Protein AF-A0A165EIS2-F1 (afdb_monomer)

pLDDT: mean 90.6, std 10.64, range [47.47, 98.69]

Sequence (506 aa):
MKNHGETRRFLDEVGYLLEGLESPLLGVQRTSAIELLEKMCDGDDGTEFVRKARSADFLTRAWGVFSDMADAARDPILLLCMGVFCAIVSREPRDLLPLTETTLFGDMVTTLLSVRREQDLLRLAKTRLPLDVSKRLGLKRNEVPLLESVGTIVYQRSNLFSSAFPVTSNKVASSILAALPKQFLQPEWLRMLVDSAEREMNQVSAYLSAHLDDDFMDVDDDADPLPDIEHLQSCLRVLDSGLLGDDAADCEALLAASPRLFAGHFVHLCMACQLLLADGVEPAIADDAIDTTLRVLINLTNGSSQWCDALLGVPTCMALLARLIVSSHHGRKSFVSRSQGGDEDAADPLDRLCLALGLLTNLVQESSRTVDDWLATDIAWTCKSEARCLRDCGCKNRQTALHAVIRVYTEQSVKTEDDNENAEALFLLGHLAVLLALFAHKAPRAAAIVRADAPIGPLLTTCRDWVATFELSRRRLAATHTTSAEDAQRGIIAVKRAVDALAASV

Nearest PDB structures (foldseek):
  5dhf-assembly1_C  TM=2.424E-01  e=1.042E-01  Saccharomyces cerevisiae S288C
  5fg0-assembly2_B  TM=2.749E-01  e=2.733E-01  Saccharomyces cerevisiae S288C
  7cnd-assembly1_C  TM=2.145E-01  e=2.148E-01  Saccharomyces cerevisiae
  7cun-assembly1_B  TM=1.936E-01  e=1.557E-01  Homo sapiens
  8x84-assembly1_A  TM=1.513E-01  e=9.383E+00  Drosophila melanogaster

Foldseek 3Di:
DVVVVVLVVLVVVLVVLLVQCLDPDVVSNLVSLLVVLLQCLDDPNSHPNVVSCVVVVSLLVSLVSCLPPPCQLVDPSSLLSVLSSLLSLLVQLVSNVSSLVGVVLVSSLLSLLVDDPLLWLLLCLVPQDDPVSCVVNVHDPVCSVSSVSSNCSVQPRRPSDDNLAGDTSLLSSLSSLLSYQLVSDDLVSLLSLVVSLLNLLVVLVVVLVQLQPPPDDDPDPVHDGDRPLSSNLSNLSSLLNCCDPDNVVSSLVSCVVCLLSVLQSLLSLLLSLLQCVVVVNPVLSSQSSNLSSLSSLLSNLQVDLPNLVSNVVHQLNLLSLLCLLLVLLVVQVVCVVPVVDDDPRHDRSLSSNVSSLSNLLSSLLNDLVSLVSQQVAWDDSPDSSPSNPRNHHPDPPIDGSLLVLLVSLVVLVVVCVVVVPDPSSLVVNQSSLLSLLSSLQSDVVSLVVCVVRHPLVVSLVSPVVSLVVVVVVVVVVCVVDPDPPPSVVSVSVSSVSSSVVSVVVD

InterPro domains:
  IPR011989 Armadillo-like helical [G3DSA:1.25.10.10] (1-487)
  IPR022771 Wings apart-like protein, C-terminal [PF07814] (2-368)
  IPR039874 Wings apart-like protein [PTHR22100] (285-448)

Secondary structure (DSSP, 8-state):
-HHHHHHHHHHHHHHHHHHHHT-S-HHHHHHHHHHHHHHHT-STTS-HHHHHHHHTTHHHHHHHHHHH-TTGGGSHHHHHHHHHHHHHHTTSHHHHGGGGGSHHHHHHHHHHHH--GGG-HHHHHTS---HHHHHHTT--TTTHHHHHHHHHIIIII---S-SSSPP-HHHHHHHHHHHS-GGG--HHHHHHHHHHHHHHHHHHHHHHHHHH-TT-S---TT------HHHHHHHHHHHHHHTSSTTHHHHHHHHHTSHHHHHHHHHHHHHHHHHHHHHTSSHHHHHHHHHHHHHHHHHHHTT-HHHHHHHHTSTTHHHHHHHHHHHHHHHHHHHHHHTTS----SPPHHHHHHHHHHHHHHHHHH-SHHHHHHHH-EEETT----GGGSSS--SSSEEEHHHHHHHHHHHHHHHHHH-TT-HHHHHHHHHHHHHHHHHHHH-HHHHHHHHHHS-HHHHHHHHHHHHHHHHHHHHHHHTT-SS--HHHHHHHHHHHHHHHHHHTT-

Organism: NCBI:txid1314781

Mean predicted aligned error: 5.5 Å

Solvent-accessible surface area (backbone atoms only — not comparable to full-atom values): 27374 Å² total; per-residue (Å²): 118,71,65,64,58,55,53,50,52,51,52,54,52,52,48,54,41,48,56,29,49,71,37,93,46,66,71,47,21,45,50,27,45,50,52,50,52,51,47,39,25,38,62,99,83,28,42,62,45,46,55,53,31,56,78,66,55,39,59,64,51,54,50,48,54,53,62,70,40,92,54,37,75,74,36,72,66,44,35,50,44,50,42,52,48,47,39,64,41,24,76,43,44,79,69,37,54,77,54,63,77,41,70,58,44,55,53,42,41,54,51,28,36,65,56,46,85,93,70,28,61,50,46,44,27,77,45,91,71,52,73,70,58,38,48,75,72,71,45,52,83,84,45,52,64,55,45,38,49,53,25,46,38,53,75,72,45,50,79,79,64,68,80,90,45,76,54,39,44,44,32,41,35,26,46,32,54,43,37,48,62,68,93,75,62,52,73,66,57,54,52,44,46,50,59,41,43,51,59,48,38,52,44,36,49,51,52,46,51,63,69,65,46,94,79,68,76,80,76,57,98,84,54,83,75,77,58,52,59,68,33,45,36,22,45,37,52,40,50,41,56,34,56,54,68,92,56,17,64,62,51,45,52,66,51,61,74,44,39,50,59,51,35,41,36,52,49,39,48,43,52,49,27,43,46,31,48,74,73,62,51,60,43,59,61,30,49,52,34,37,49,40,46,39,50,40,50,34,60,56,25,58,94,27,58,68,43,34,54,2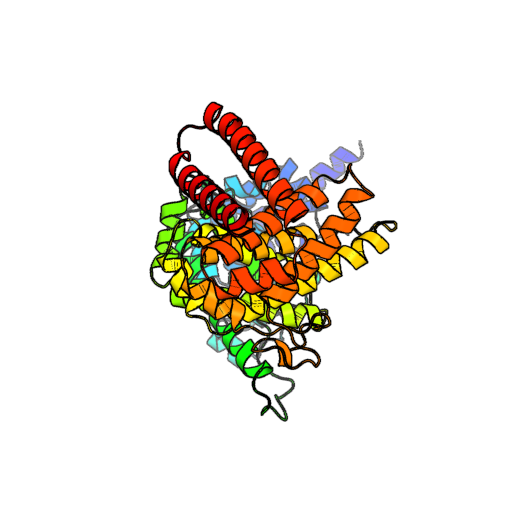0,35,72,65,32,88,41,42,58,42,43,45,46,46,48,40,53,48,20,54,51,46,38,58,54,42,74,73,49,70,91,62,88,77,81,80,65,77,58,30,58,57,50,25,51,38,42,50,48,36,50,42,38,35,47,72,69,32,70,64,46,51,57,54,36,62,69,28,52,38,26,91,82,58,82,62,48,68,79,34,53,62,48,52,73,58,75,79,57,38,36,36,58,57,53,52,44,47,54,42,54,63,47,53,61,50,43,75,78,45,80,80,48,63,68,61,52,51,54,46,27,54,46,31,45,44,52,29,46,43,29,54,72,32,71,70,46,30,52,50,48,63,74,75,36,67,56,70,64,38,54,52,42,32,53,54,38,51,52,52,52,52,51,54,47,56,56,48,52,75,74,48,86,84,74,63,64,68,61,47,54,53,52,53,54,49,50,52,12,47,53,53,53,59,74,72,110

Structure (mmCIF, N/CA/C/O backbone):
data_AF-A0A165EIS2-F1
#
_entry.id   AF-A0A165EIS2-F1
#
loop_
_atom_site.group_PDB
_atom_site.id
_atom_site.type_symbol
_atom_site.label_atom_id
_atom_site.label_alt_id
_atom_site.label_comp_id
_atom_site.label_asym_id
_atom_site.label_entity_id
_atom_site.label_seq_id
_atom_site.pdbx_PDB_ins_code
_atom_site.Cartn_x
_atom_site.Cartn_y
_atom_site.Cartn_z
_atom_site.occupancy
_atom_site.B_iso_or_equiv
_atom_site.auth_seq_id
_atom_site.auth_comp_id
_atom_site.auth_asym_id
_atom_site.auth_atom_id
_atom_site.pdbx_PDB_model_num
ATOM 1 N N . MET A 1 1 ? -42.992 18.070 9.799 1.00 52.09 1 MET A N 1
ATOM 2 C CA . MET A 1 1 ? -43.407 17.526 11.115 1.00 52.09 1 MET A CA 1
ATOM 3 C C . MET A 1 1 ? -42.794 16.159 11.439 1.00 52.09 1 MET A C 1
ATOM 5 O O . MET A 1 1 ? -42.364 16.021 12.573 1.00 52.09 1 MET A O 1
ATOM 9 N N . LYS A 1 2 ? -42.672 15.191 10.505 1.00 57.81 2 LYS A N 1
ATOM 10 C CA . LYS A 1 2 ? -42.003 13.892 10.776 1.00 57.81 2 LYS A CA 1
ATOM 11 C C . LYS A 1 2 ? -40.539 14.023 11.251 1.00 57.81 2 LYS A C 1
ATOM 13 O O . LYS A 1 2 ? -40.184 13.426 12.259 1.00 57.81 2 LYS A O 1
ATOM 18 N N . ASN A 1 3 ? -39.756 14.914 10.638 1.00 67.81 3 ASN A N 1
ATOM 19 C CA . ASN A 1 3 ? -38.322 15.051 10.944 1.00 67.81 3 ASN A CA 1
ATOM 20 C C . ASN A 1 3 ? -38.011 15.491 12.389 1.00 67.81 3 ASN A C 1
ATOM 22 O O . ASN A 1 3 ? -36.999 15.081 12.937 1.00 67.81 3 ASN A O 1
ATOM 26 N N . HIS A 1 4 ? -38.870 16.284 13.046 1.00 76.69 4 HIS A N 1
ATOM 27 C CA . HIS A 1 4 ? -38.590 16.741 14.418 1.00 76.69 4 HIS A CA 1
ATOM 28 C C . HIS A 1 4 ? -38.678 15.615 15.458 1.00 76.69 4 HIS A C 1
ATOM 30 O O . HIS A 1 4 ? -37.930 15.630 16.433 1.00 76.69 4 HIS A O 1
ATOM 36 N N . GLY A 1 5 ? -39.575 14.642 15.260 1.00 86.31 5 GLY A N 1
ATOM 37 C CA . GLY A 1 5 ? -39.690 13.486 16.154 1.00 86.31 5 GLY A CA 1
ATOM 38 C C . GLY A 1 5 ? -38.501 12.534 16.020 1.00 86.31 5 GLY A C 1
ATOM 39 O O . GLY A 1 5 ? -37.993 12.042 17.022 1.00 86.31 5 GLY A O 1
ATOM 40 N N . GLU A 1 6 ? -38.021 12.334 14.791 1.00 86.25 6 GLU A N 1
ATOM 41 C CA . GLU A 1 6 ? -36.850 11.500 14.501 1.00 86.25 6 GLU A CA 1
ATOM 42 C C . GLU A 1 6 ? -35.561 12.102 15.069 1.00 86.25 6 GLU A C 1
ATOM 44 O O . GLU A 1 6 ? -34.797 11.386 15.710 1.00 86.25 6 GLU A O 1
ATOM 49 N N . THR A 1 7 ? -35.347 13.416 14.921 1.00 89.44 7 THR A N 1
ATOM 50 C CA . THR A 1 7 ? -34.187 14.095 15.524 1.00 89.44 7 THR A CA 1
ATOM 51 C C . THR A 1 7 ? -34.199 13.987 17.045 1.00 89.44 7 THR A C 1
ATOM 53 O O . THR A 1 7 ? -33.169 13.683 17.635 1.00 89.44 7 THR A O 1
ATOM 56 N N . ARG A 1 8 ? -35.353 14.193 17.695 1.00 92.88 8 ARG A N 1
ATOM 57 C CA . ARG A 1 8 ? -35.451 14.061 19.155 1.00 92.88 8 ARG A CA 1
ATOM 58 C C . ARG A 1 8 ? -35.142 12.637 19.613 1.00 92.88 8 ARG A C 1
ATOM 60 O O . ARG A 1 8 ? -34.348 12.469 20.524 1.00 92.88 8 ARG A O 1
ATOM 67 N N . ARG A 1 9 ? -35.712 11.628 18.946 1.00 93.50 9 ARG A N 1
ATOM 68 C CA . ARG A 1 9 ? -35.448 10.218 19.262 1.00 93.50 9 ARG A CA 1
ATOM 69 C C . ARG A 1 9 ? -33.964 9.871 19.124 1.00 93.50 9 ARG A C 1
ATOM 71 O O . ARG A 1 9 ? -33.437 9.179 19.981 1.00 93.50 9 ARG A O 1
ATOM 78 N N . PHE A 1 10 ? -33.309 10.370 18.077 1.00 94.44 10 PHE A N 1
ATOM 79 C CA . PHE A 1 10 ? -31.870 10.193 17.888 1.00 94.44 10 PHE A CA 1
ATOM 80 C C . PHE A 1 10 ? -31.055 10.850 19.013 1.00 94.44 10 PHE A C 1
ATOM 82 O O . PHE A 1 10 ? -30.125 10.241 19.526 1.00 94.44 10 PHE A O 1
ATOM 89 N N . LEU A 1 11 ? -31.411 12.071 19.426 1.00 94.69 11 LEU A N 1
ATOM 90 C CA . LEU A 1 11 ? -30.730 12.755 20.531 1.00 94.69 11 LEU A CA 1
ATOM 91 C C . LEU A 1 11 ? -30.940 12.051 21.878 1.00 94.69 11 LEU A C 1
ATOM 93 O O . LEU A 1 11 ? -29.996 11.981 22.660 1.00 94.69 11 LEU A O 1
ATOM 97 N N . ASP A 1 12 ? -32.137 11.518 22.135 1.00 96.31 12 ASP A N 1
ATOM 98 C CA . ASP A 1 12 ? -32.427 10.732 23.340 1.00 96.31 12 ASP A CA 1
ATOM 99 C C . ASP A 1 12 ? -31.594 9.429 23.354 1.00 96.31 12 ASP A C 1
ATOM 101 O O . ASP A 1 12 ? -31.015 9.068 24.375 1.00 96.31 12 ASP A O 1
ATOM 105 N N . GLU A 1 13 ? -31.478 8.753 22.205 1.00 96.12 13 GLU A N 1
ATOM 106 C CA . GLU A 1 13 ? -30.656 7.544 22.027 1.00 96.12 13 GLU A CA 1
ATOM 107 C C . GLU A 1 13 ? -29.159 7.824 22.227 1.00 96.12 13 GLU A C 1
ATOM 109 O O . GLU A 1 13 ? -28.484 7.123 22.974 1.00 96.12 13 GLU A O 1
ATOM 114 N N . VAL A 1 14 ? -28.642 8.892 21.619 1.00 96.06 14 VAL A N 1
ATOM 115 C CA . VAL A 1 14 ? -27.256 9.334 21.804 1.00 96.06 14 VAL A CA 1
ATOM 116 C C . VAL A 1 14 ? -26.978 9.756 23.252 1.00 96.06 14 VAL A C 1
ATOM 118 O O . VAL A 1 14 ? -25.907 9.463 23.781 1.00 96.06 14 VAL A O 1
ATOM 121 N N . GLY A 1 15 ? -27.935 10.418 23.908 1.00 97.06 15 GLY A N 1
ATOM 122 C CA . GLY A 1 15 ? -27.837 10.774 25.324 1.00 97.06 15 GLY A CA 1
ATOM 123 C C . GLY A 1 15 ? -27.678 9.542 26.213 1.00 97.06 15 GLY A C 1
ATOM 124 O O . GLY A 1 15 ? -26.776 9.508 27.044 1.00 97.06 15 GLY A O 1
ATOM 125 N N . TYR A 1 16 ? -28.477 8.501 25.964 1.00 97.81 16 TYR A N 1
ATOM 126 C CA . TYR A 1 16 ? -28.373 7.224 26.672 1.00 97.81 16 TYR A CA 1
ATOM 127 C C . TYR A 1 16 ? -26.994 6.563 26.505 1.00 97.81 16 TYR A C 1
ATOM 129 O O . TYR A 1 16 ? -26.410 6.098 27.484 1.00 97.81 16 TYR A O 1
ATOM 137 N N . LEU A 1 17 ? -26.439 6.567 25.286 1.00 97.38 17 LEU A N 1
ATOM 138 C CA . LEU A 1 17 ? -25.099 6.025 25.028 1.00 97.38 17 LEU A CA 1
ATOM 139 C C . LEU A 1 17 ? -24.010 6.796 25.792 1.00 97.38 17 LEU A C 1
ATOM 141 O O . LEU A 1 17 ? -23.118 6.176 26.369 1.00 97.38 17 LEU A O 1
ATOM 145 N N . LEU A 1 18 ? -24.091 8.133 25.834 1.00 97.38 18 LEU A N 1
ATOM 146 C CA . LEU A 1 18 ? -23.145 8.966 26.589 1.00 97.38 18 LEU A CA 1
ATOM 147 C C . LEU A 1 18 ? -23.225 8.699 28.095 1.00 97.38 18 LEU A C 1
ATOM 149 O O . LEU A 1 18 ? -22.190 8.481 28.714 1.00 97.38 18 LEU A O 1
ATOM 153 N N . GLU A 1 19 ? -24.428 8.632 28.672 1.00 97.38 19 GLU A N 1
ATOM 154 C CA . GLU A 1 19 ? -24.616 8.312 30.097 1.00 97.38 19 GLU A CA 1
ATOM 155 C C . GLU A 1 19 ? -24.017 6.941 30.461 1.00 97.38 19 GLU A C 1
ATOM 157 O O . GLU A 1 19 ? -23.428 6.761 31.531 1.00 97.38 19 GLU A O 1
ATOM 162 N N . GLY A 1 20 ? -24.140 5.962 29.560 1.00 97.12 20 GLY A N 1
ATOM 163 C CA . GLY A 1 20 ? -23.539 4.642 29.721 1.00 97.12 20 GLY A CA 1
ATOM 164 C C . GLY A 1 20 ? -22.006 4.659 29.673 1.00 97.12 20 GLY A C 1
ATOM 165 O O . GLY A 1 20 ? -21.354 3.981 30.473 1.00 97.12 20 GLY A O 1
ATOM 166 N N . LEU A 1 21 ? -21.422 5.464 28.782 1.00 96.38 21 LEU A N 1
ATOM 167 C CA . LEU A 1 21 ? -19.973 5.677 28.695 1.00 96.38 21 LEU A CA 1
ATOM 168 C C . LEU A 1 21 ? -19.424 6.438 29.917 1.00 96.38 21 LEU A C 1
ATOM 170 O O . LEU A 1 21 ? -18.376 6.077 30.449 1.00 96.38 21 LEU A O 1
ATOM 174 N N . GLU A 1 22 ? -20.153 7.429 30.425 1.00 95.81 22 GLU A N 1
ATOM 175 C CA . GLU A 1 22 ? -19.803 8.200 31.630 1.00 95.81 22 GLU A CA 1
ATOM 176 C C . GLU A 1 22 ? -20.000 7.406 32.939 1.00 95.81 22 GLU A C 1
ATOM 178 O O . GLU A 1 22 ? -19.663 7.881 34.027 1.00 95.81 22 GLU A O 1
ATOM 183 N N . SER A 1 23 ? -20.538 6.184 32.864 1.00 95.06 23 SER A N 1
ATOM 184 C CA . SER A 1 23 ? -20.781 5.345 34.036 1.00 95.06 23 SER A CA 1
ATOM 185 C C . SER A 1 23 ? -19.490 5.057 34.814 1.00 95.06 23 SER A C 1
ATOM 187 O O . SER A 1 23 ? -18.492 4.661 34.220 1.00 95.06 23 SER A O 1
ATOM 189 N N . PRO A 1 24 ? -19.496 5.102 36.161 1.00 93.38 24 PRO A N 1
ATOM 190 C CA . PRO A 1 24 ? -18.327 4.724 36.960 1.00 93.38 24 PRO A CA 1
ATOM 191 C C . PRO A 1 24 ? -18.047 3.209 36.941 1.00 93.38 24 PRO A C 1
ATOM 193 O O . PRO A 1 24 ? -17.053 2.747 37.502 1.00 93.38 24 PRO A O 1
ATOM 196 N N . LEU A 1 25 ? -18.949 2.406 36.365 1.00 94.38 25 LEU A N 1
ATOM 197 C CA . LEU A 1 25 ? -18.833 0.954 36.304 1.00 94.38 25 LEU A CA 1
ATOM 198 C C . LEU A 1 25 ? -18.254 0.527 34.952 1.00 94.38 25 LEU A C 1
ATOM 200 O O . LEU A 1 25 ? -18.963 0.524 33.950 1.00 94.38 25 LEU A O 1
ATOM 204 N N . LEU A 1 26 ? -17.011 0.037 34.943 1.00 94.00 26 LEU A N 1
ATOM 205 C CA . LEU A 1 26 ? -16.306 -0.405 33.727 1.00 94.00 26 LEU A CA 1
ATOM 206 C C . LEU A 1 26 ? -17.112 -1.386 32.851 1.00 94.00 26 LEU A C 1
ATOM 208 O O . LEU A 1 26 ? -17.049 -1.337 31.626 1.00 94.00 26 LEU A O 1
ATOM 212 N N . GLY A 1 27 ? -17.904 -2.275 33.459 1.00 95.19 27 GLY A N 1
ATOM 213 C CA . GLY A 1 27 ? -18.772 -3.191 32.708 1.00 95.19 27 GLY A CA 1
ATOM 214 C C . GLY A 1 27 ? -19.861 -2.476 31.895 1.00 95.19 27 GLY A C 1
ATOM 215 O O . GLY A 1 27 ? -20.160 -2.897 30.778 1.00 95.19 27 GLY A O 1
ATOM 216 N N . VAL A 1 28 ? -20.420 -1.386 32.432 1.00 96.44 28 VAL A N 1
ATOM 217 C CA . VAL A 1 28 ? -21.416 -0.548 31.745 1.00 96.44 28 VAL A CA 1
ATOM 218 C C . VAL A 1 28 ? -20.743 0.254 30.635 1.00 96.44 28 VAL A C 1
ATOM 220 O O . VAL A 1 28 ? -21.257 0.267 29.520 1.00 96.44 28 VAL A O 1
ATOM 223 N N . GLN A 1 29 ? -19.555 0.810 30.892 1.00 96.75 29 GLN A N 1
ATOM 224 C CA . GLN A 1 29 ? -18.777 1.538 29.883 1.00 96.75 29 GLN A CA 1
ATOM 225 C C . GLN A 1 29 ? -18.454 0.654 28.674 1.00 96.75 29 GLN A C 1
ATOM 227 O O . GLN A 1 29 ? -18.739 1.030 27.541 1.00 96.75 29 GLN A O 1
ATOM 232 N N . ARG A 1 30 ? -17.933 -0.561 28.907 1.00 96.69 30 ARG A N 1
ATOM 233 C CA . ARG A 1 30 ? -17.629 -1.531 27.840 1.00 96.69 30 ARG A CA 1
ATOM 234 C C . ARG A 1 30 ? -18.865 -1.884 27.018 1.00 96.69 30 ARG A C 1
ATOM 236 O O . ARG A 1 30 ? -18.799 -1.891 25.795 1.00 96.69 30 ARG A O 1
ATOM 243 N N . THR A 1 31 ? -19.987 -2.161 27.683 1.00 97.75 31 THR A N 1
ATOM 244 C CA . THR A 1 31 ? -21.239 -2.526 27.001 1.00 97.75 31 THR A CA 1
ATOM 245 C C . THR A 1 31 ? -21.771 -1.360 26.167 1.00 97.75 31 THR A C 1
ATOM 247 O O . THR A 1 31 ? -22.133 -1.560 25.015 1.00 97.75 31 THR A O 1
ATOM 250 N N . SER A 1 32 ? -21.733 -0.140 26.709 1.00 97.88 32 SER A N 1
ATOM 251 C CA . SER A 1 32 ? -22.194 1.074 26.017 1.00 97.88 32 SER A CA 1
ATOM 252 C C . SER A 1 32 ? -21.293 1.439 24.834 1.00 97.88 32 SER A C 1
ATOM 254 O O . SER A 1 32 ? -21.783 1.865 23.795 1.00 97.88 32 SER A O 1
ATOM 256 N N . ALA A 1 33 ? -19.978 1.223 24.954 1.00 97.94 33 ALA A N 1
ATOM 257 C CA . ALA A 1 33 ? -19.036 1.397 23.851 1.00 97.94 33 ALA A CA 1
ATOM 258 C C . ALA A 1 33 ? -19.298 0.398 22.716 1.00 97.94 33 ALA A C 1
ATOM 260 O O . ALA A 1 33 ? -19.291 0.781 21.551 1.00 97.94 33 ALA A O 1
ATOM 261 N N . ILE A 1 34 ? -19.567 -0.869 23.044 1.00 98.12 34 ILE A N 1
ATOM 262 C CA . ILE A 1 34 ? -19.935 -1.890 22.054 1.00 98.12 34 ILE A CA 1
ATOM 263 C C . ILE A 1 34 ? -21.266 -1.526 21.389 1.00 98.12 34 ILE A C 1
ATOM 265 O O . ILE A 1 34 ? -21.338 -1.536 20.166 1.00 98.12 34 ILE A O 1
ATOM 269 N N . GLU A 1 35 ? -22.286 -1.141 22.161 1.00 97.81 35 GLU A N 1
ATOM 270 C CA . GLU A 1 35 ? -23.583 -0.712 21.620 1.00 97.81 35 GLU A CA 1
ATOM 271 C C . GLU A 1 35 ? -23.433 0.501 20.690 1.00 97.81 35 GLU A C 1
ATOM 273 O O . GLU A 1 35 ? -24.008 0.521 19.603 1.00 97.81 35 GLU A O 1
ATOM 278 N N . LEU A 1 36 ? -22.597 1.479 21.054 1.00 97.75 36 LEU A N 1
ATOM 279 C CA . LEU A 1 36 ? -22.259 2.602 20.180 1.00 97.75 36 LEU A CA 1
ATOM 280 C C . LEU A 1 36 ? -21.670 2.122 18.845 1.00 97.75 36 LEU A C 1
ATOM 282 O O . LEU A 1 36 ? -22.100 2.588 17.790 1.00 97.75 36 LEU A O 1
ATOM 286 N N . LEU A 1 37 ? -20.720 1.184 18.865 1.00 97.56 37 LEU A N 1
ATOM 287 C CA . LEU A 1 37 ? -20.151 0.631 17.634 1.00 97.56 37 LEU A CA 1
ATOM 288 C C . LEU A 1 37 ? -21.190 -0.119 16.797 1.00 97.56 37 LEU A C 1
ATOM 290 O O . LEU A 1 37 ? -21.224 0.053 15.581 1.00 97.56 37 LEU A O 1
ATOM 294 N N . GLU A 1 38 ? -22.066 -0.905 17.429 1.00 96.44 38 GLU A N 1
ATOM 295 C CA . GLU A 1 38 ? -23.169 -1.575 16.732 1.00 96.44 38 GLU A CA 1
ATOM 296 C C . GLU A 1 38 ? -24.055 -0.565 16.004 1.00 96.44 38 GLU A C 1
ATOM 298 O O . GLU A 1 38 ? -24.349 -0.754 14.825 1.00 96.44 38 GLU A O 1
ATOM 303 N N . LYS A 1 39 ? -24.412 0.535 16.678 1.00 96.19 39 LYS A N 1
ATOM 304 C CA . LYS A 1 39 ? -25.217 1.623 16.111 1.00 96.19 39 LYS A CA 1
ATOM 305 C C . LYS A 1 39 ? -24.514 2.334 14.968 1.00 96.19 39 LYS A C 1
ATOM 307 O O . LYS A 1 39 ? -25.143 2.650 13.963 1.00 96.19 39 LYS A O 1
ATOM 312 N N . MET A 1 40 ? -23.213 2.577 15.093 1.00 96.00 40 MET A N 1
ATOM 313 C CA . MET A 1 40 ? -22.421 3.187 14.024 1.00 96.00 40 MET A CA 1
ATOM 314 C C . MET A 1 40 ? -22.341 2.308 12.776 1.00 96.00 40 MET A C 1
ATOM 316 O O . MET A 1 40 ? -22.167 2.848 11.688 1.00 96.00 40 MET A O 1
ATOM 320 N N . CYS A 1 41 ? -22.511 0.995 12.921 1.00 94.38 41 CYS A N 1
ATOM 321 C CA . CYS A 1 41 ? -22.572 0.042 11.818 1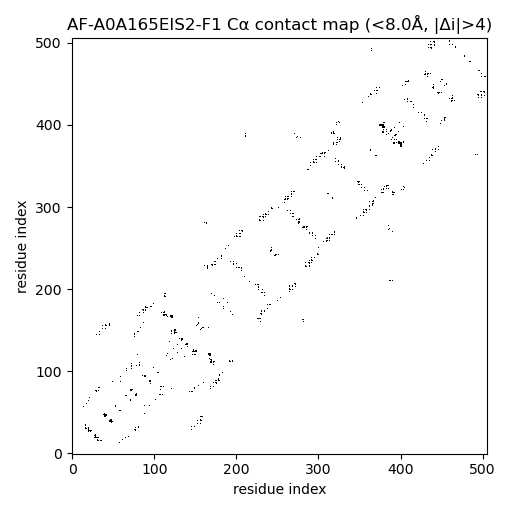.00 94.38 41 CYS A CA 1
ATOM 322 C C . CYS A 1 41 ? -24.008 -0.316 11.384 1.00 94.38 41 CYS A C 1
ATOM 324 O O . CYS A 1 41 ? -24.170 -1.199 10.545 1.00 94.38 41 CYS A O 1
ATOM 326 N N . ASP A 1 42 ? -25.052 0.315 11.936 1.00 88.12 42 ASP A N 1
ATOM 327 C CA . ASP A 1 42 ? -26.441 0.030 11.555 1.00 88.12 42 ASP A CA 1
ATOM 328 C C . ASP A 1 42 ? -26.811 0.634 10.185 1.00 88.12 42 ASP A C 1
ATOM 330 O O . ASP A 1 42 ? -26.497 1.789 9.876 1.00 88.12 42 ASP A O 1
ATOM 334 N N . GLY A 1 43 ? -27.563 -0.143 9.396 1.00 78.44 43 GLY A N 1
ATOM 335 C CA . GLY A 1 43 ? -28.096 0.223 8.077 1.00 78.44 43 GLY A CA 1
ATOM 336 C C . GLY A 1 43 ? -27.407 -0.502 6.917 1.00 78.44 43 GLY A C 1
ATOM 337 O O . GLY A 1 43 ? -26.296 -0.998 7.074 1.00 78.44 43 GLY A O 1
ATOM 338 N N . ASP A 1 44 ? -28.060 -0.542 5.750 1.00 68.19 44 ASP A N 1
ATOM 339 C CA . ASP A 1 44 ? -27.568 -1.276 4.567 1.00 68.19 44 ASP A CA 1
ATOM 340 C C . ASP A 1 44 ? -26.184 -0.779 4.099 1.00 68.19 44 ASP A C 1
ATOM 342 O O . ASP A 1 44 ? -25.338 -1.583 3.718 1.00 68.19 44 ASP A O 1
ATOM 346 N N . ASP A 1 45 ? -25.917 0.526 4.243 1.00 71.25 45 ASP A N 1
ATOM 347 C CA . ASP A 1 45 ? -24.618 1.142 3.927 1.00 71.25 45 ASP A CA 1
ATOM 348 C C . ASP A 1 45 ? -23.745 1.397 5.175 1.00 71.25 45 ASP A C 1
ATOM 350 O O . ASP A 1 45 ? -22.651 1.945 5.063 1.00 71.25 45 ASP A O 1
ATOM 354 N N . GLY A 1 46 ? -24.226 1.082 6.386 1.00 71.19 46 GLY A N 1
ATOM 355 C CA . GLY A 1 46 ? -23.496 1.294 7.646 1.00 71.19 46 GLY A CA 1
ATOM 356 C C . GLY A 1 46 ? -23.075 2.747 7.935 1.00 71.19 46 GLY A C 1
ATOM 357 O O . GLY A 1 46 ? -22.095 2.973 8.642 1.00 71.19 46 GLY A O 1
ATOM 358 N N . THR A 1 47 ? -23.752 3.749 7.355 1.00 81.50 47 THR A N 1
ATOM 359 C CA . THR A 1 47 ? -23.373 5.174 7.484 1.00 81.50 47 THR A CA 1
ATOM 360 C C . THR A 1 47 ? -24.479 6.089 8.009 1.00 81.50 47 THR A C 1
ATOM 362 O O . THR A 1 47 ? -24.202 7.240 8.357 1.00 81.50 47 THR A O 1
ATOM 365 N N . GLU A 1 48 ? -25.735 5.632 8.108 1.00 90.50 48 GLU A N 1
ATOM 366 C CA . GLU A 1 48 ? -26.852 6.528 8.442 1.00 90.50 48 GLU A CA 1
ATOM 367 C C . GLU A 1 48 ? -26.712 7.118 9.852 1.00 90.50 48 GLU A C 1
ATOM 369 O O . GLU A 1 48 ? -26.869 8.333 10.037 1.00 90.50 48 GLU A O 1
ATOM 374 N N . PHE A 1 49 ? -26.385 6.276 10.837 1.00 94.00 49 PHE A N 1
ATOM 375 C CA . PHE A 1 49 ? -26.153 6.719 12.208 1.00 94.00 49 PHE A CA 1
ATOM 376 C C . PHE A 1 49 ? -24.966 7.682 12.281 1.00 94.00 49 PHE A C 1
ATOM 378 O O . PHE A 1 49 ? -25.104 8.764 12.846 1.00 94.00 49 PHE A O 1
ATOM 385 N N . VAL A 1 50 ? -23.835 7.347 11.646 1.00 94.06 50 VAL A N 1
ATOM 386 C CA . VAL A 1 50 ? -22.623 8.188 11.624 1.00 94.06 50 VAL A CA 1
ATOM 387 C C . VAL A 1 50 ? -22.914 9.560 11.011 1.00 94.06 50 VAL A C 1
ATOM 389 O O . VAL A 1 50 ? -22.510 10.587 11.553 1.00 94.06 50 VAL A O 1
ATOM 392 N N . ARG A 1 51 ? -23.701 9.617 9.933 1.00 92.88 51 ARG A N 1
ATOM 393 C CA . ARG A 1 51 ? -24.111 10.880 9.307 1.00 92.88 51 ARG A CA 1
ATOM 394 C C . ARG A 1 51 ? -24.968 11.739 10.244 1.00 92.88 51 ARG A C 1
ATOM 396 O O . ARG A 1 51 ? -24.773 12.954 10.312 1.00 92.88 51 ARG A O 1
ATOM 403 N N . LYS A 1 52 ? -25.914 11.131 10.973 1.00 94.31 52 LYS A N 1
ATOM 404 C CA . LYS A 1 52 ? -26.724 11.836 11.987 1.00 94.31 52 LYS A CA 1
ATOM 405 C C . LYS A 1 52 ? -25.857 12.288 13.165 1.00 94.31 52 LYS A C 1
ATOM 407 O O . LYS A 1 52 ? -25.961 13.443 13.576 1.00 94.31 52 LYS A O 1
ATOM 412 N N . ALA A 1 53 ? -24.957 11.427 13.636 1.00 94.69 53 ALA A N 1
ATOM 413 C CA . ALA A 1 53 ? -23.994 11.704 14.696 1.00 94.69 53 ALA A CA 1
ATOM 414 C C . ALA A 1 53 ? -23.114 12.910 14.363 1.00 94.69 53 ALA A C 1
ATOM 416 O O . ALA A 1 53 ? -23.013 13.829 15.173 1.00 94.69 53 ALA A O 1
ATOM 417 N N . ARG A 1 54 ? -22.570 12.961 13.142 1.00 94.50 54 ARG A N 1
ATOM 418 C CA . ARG A 1 54 ? -21.808 14.103 12.624 1.00 94.50 54 ARG A CA 1
ATOM 419 C C . ARG A 1 54 ? -22.617 15.395 12.683 1.00 94.50 54 ARG A C 1
ATOM 421 O O . ARG A 1 54 ? -22.146 16.396 13.205 1.00 94.50 54 ARG A O 1
ATOM 428 N N . SER A 1 55 ? -23.863 15.372 12.202 1.00 93.88 55 SER A N 1
ATOM 429 C CA . SER A 1 55 ? -24.721 16.568 12.196 1.00 93.88 55 SER A CA 1
ATOM 430 C C . SER A 1 55 ? -25.074 17.100 13.592 1.00 93.88 55 SER A C 1
ATOM 432 O O . SER A 1 55 ? -25.459 18.259 13.722 1.00 93.88 55 SER A O 1
ATOM 434 N N . ALA A 1 56 ? -24.941 16.260 14.620 1.00 94.38 56 ALA A N 1
ATOM 435 C CA . ALA A 1 56 ? -25.212 16.590 16.014 1.00 94.38 56 ALA A CA 1
ATOM 436 C C . ALA A 1 56 ? -23.935 16.804 16.852 1.00 94.38 56 ALA A C 1
ATOM 438 O O . ALA A 1 56 ? -24.044 16.904 18.074 1.00 94.38 56 ALA A O 1
ATOM 439 N N . ASP A 1 57 ? -22.749 16.832 16.224 1.00 94.56 57 ASP A N 1
ATOM 440 C CA . ASP A 1 57 ? -21.435 16.881 16.892 1.00 94.56 57 ASP A CA 1
ATOM 441 C C . ASP A 1 57 ? -21.247 15.771 17.949 1.00 94.56 57 ASP A C 1
ATOM 443 O O . ASP A 1 57 ? -20.567 15.912 18.965 1.00 94.56 57 ASP A O 1
ATOM 447 N N . PHE A 1 58 ? -21.901 14.626 17.736 1.00 96.56 58 PHE A N 1
ATOM 448 C CA . PHE A 1 58 ? -21.855 13.521 18.687 1.00 96.56 58 PHE A CA 1
ATOM 449 C C . PHE A 1 58 ? -20.488 12.831 18.694 1.00 96.56 58 PHE A C 1
ATOM 451 O O . PHE A 1 58 ? -20.022 12.443 19.759 1.00 96.56 58 PHE A O 1
ATOM 458 N N . LEU A 1 59 ? -19.831 12.705 17.536 1.00 96.75 59 LEU A N 1
ATOM 459 C CA . LEU A 1 59 ? -18.560 11.980 17.412 1.00 96.75 59 LEU A CA 1
ATOM 460 C C . LEU A 1 59 ? -17.471 12.597 18.304 1.00 96.75 59 LEU A C 1
ATOM 462 O O . LEU A 1 59 ? -16.855 11.891 19.101 1.00 96.75 59 LEU A O 1
ATOM 466 N N . THR A 1 60 ? -17.308 13.922 18.243 1.00 96.62 60 THR A N 1
ATOM 467 C CA . THR A 1 60 ? -16.371 14.680 19.085 1.00 96.62 60 THR A CA 1
ATOM 468 C C . THR A 1 60 ? -16.713 14.542 20.568 1.00 96.62 60 THR A C 1
ATOM 470 O O . THR A 1 60 ? -15.832 14.323 21.395 1.00 96.62 60 THR A O 1
ATOM 473 N N . ARG A 1 61 ? -18.004 14.616 20.922 1.00 97.12 61 ARG A N 1
ATOM 474 C CA . ARG A 1 61 ? -18.461 14.470 22.314 1.00 97.12 61 ARG A CA 1
ATOM 475 C C . ARG A 1 61 ? -18.213 13.070 22.870 1.00 97.12 61 ARG A C 1
ATOM 477 O O . ARG A 1 61 ? -17.730 12.954 23.989 1.00 97.12 61 ARG A O 1
ATOM 484 N N . ALA A 1 62 ? -18.509 12.026 22.099 1.00 97.19 62 ALA A N 1
ATOM 485 C CA . ALA A 1 62 ? -18.236 10.644 22.486 1.00 97.19 62 ALA A CA 1
ATOM 486 C C . ALA A 1 62 ? -16.731 10.420 22.702 1.00 97.19 62 ALA A C 1
ATOM 488 O O . ALA A 1 62 ? -16.334 9.811 23.692 1.00 97.19 62 ALA A O 1
ATOM 489 N N . TRP A 1 63 ? -15.892 10.981 21.824 1.00 97.25 63 TRP A N 1
ATOM 490 C CA . TRP A 1 63 ? -14.438 10.962 21.991 1.00 97.25 63 TRP A CA 1
ATOM 491 C C . TRP A 1 63 ? -13.961 11.718 23.237 1.00 97.25 63 TRP A C 1
ATOM 493 O O . TRP A 1 63 ? -13.056 11.254 23.932 1.00 97.25 63 TRP A O 1
ATOM 503 N N . GLY A 1 64 ? -14.594 12.849 23.557 1.00 96.12 64 GLY A N 1
ATOM 504 C CA . GLY A 1 64 ? -14.368 13.576 24.808 1.00 96.12 64 GLY A CA 1
ATOM 505 C C . GLY A 1 64 ? -14.652 12.705 26.032 1.00 96.12 64 GLY A C 1
ATOM 506 O O . GLY A 1 64 ? -13.806 12.601 26.913 1.00 96.12 64 GLY A O 1
ATOM 507 N N . VAL A 1 65 ? -15.773 11.976 26.030 1.00 96.12 65 VAL A N 1
ATOM 508 C CA . VAL A 1 65 ? -16.102 11.040 27.117 1.00 96.12 65 VAL A CA 1
ATOM 509 C C . VAL A 1 65 ? -15.070 9.916 27.226 1.00 96.12 65 VAL A C 1
ATOM 511 O O . VAL A 1 65 ? -14.654 9.603 28.336 1.00 96.12 65 VAL A O 1
ATOM 514 N N . PHE A 1 66 ? -14.595 9.340 26.114 1.00 95.12 66 PHE A N 1
ATOM 515 C CA . PHE A 1 66 ? -13.474 8.388 26.160 1.00 95.12 66 PHE A CA 1
ATOM 516 C C . PHE A 1 66 ? -12.203 9.020 26.748 1.00 95.12 66 PHE A C 1
ATOM 518 O O . PHE A 1 66 ? -11.519 8.377 27.541 1.00 95.12 66 PHE A O 1
ATOM 525 N N . SER A 1 67 ? -11.910 10.275 26.396 1.00 91.50 67 SER A N 1
ATOM 526 C CA . SER A 1 67 ? -10.744 11.040 26.875 1.00 91.50 67 SER A CA 1
ATOM 527 C C . SER A 1 67 ? -10.774 11.306 28.378 1.00 91.50 67 SER A C 1
ATOM 529 O O . SER A 1 67 ? -9.724 11.286 29.018 1.00 91.50 67 SER A O 1
ATOM 531 N N . ASP A 1 68 ? -11.962 11.473 28.952 1.00 91.44 68 ASP A N 1
ATOM 532 C CA . ASP A 1 68 ? -12.142 11.708 30.386 1.00 91.44 68 ASP A CA 1
ATOM 533 C C . ASP A 1 68 ? -12.055 10.417 31.229 1.00 91.44 68 ASP A C 1
ATOM 535 O O . ASP A 1 68 ? -11.928 10.465 32.458 1.00 91.44 68 ASP A O 1
ATOM 539 N N . MET A 1 69 ? -12.071 9.236 30.599 1.00 89.88 69 MET A N 1
ATOM 540 C CA . MET A 1 69 ? -11.894 7.956 31.287 1.00 89.88 69 MET A CA 1
ATOM 541 C C . MET A 1 69 ? -10.411 7.711 31.604 1.00 89.88 69 MET A C 1
ATOM 543 O O . MET A 1 69 ? -9.642 7.265 30.754 1.00 89.88 69 MET A O 1
ATOM 547 N N . ALA A 1 70 ? -10.023 7.915 32.867 1.00 63.38 70 ALA A N 1
ATOM 548 C CA . ALA A 1 70 ? -8.633 7.840 33.345 1.00 63.38 70 ALA A CA 1
ATOM 549 C C . ALA A 1 70 ? -7.855 6.543 33.005 1.00 63.38 70 ALA A C 1
ATOM 551 O O . ALA A 1 70 ? -6.626 6.551 33.042 1.00 63.38 70 ALA A O 1
ATOM 552 N N . ASP A 1 71 ? -8.540 5.444 32.667 1.00 76.62 71 ASP A N 1
ATOM 553 C CA . ASP A 1 71 ? -7.933 4.152 32.322 1.00 76.62 71 ASP A CA 1
ATOM 554 C C . ASP A 1 71 ? -8.444 3.563 30.986 1.00 76.62 71 ASP A C 1
ATOM 556 O O . ASP A 1 71 ? -8.204 2.386 30.713 1.00 76.62 71 ASP A O 1
ATOM 560 N N . ALA A 1 72 ? -9.126 4.334 30.124 1.00 75.94 72 ALA A N 1
ATOM 561 C CA . ALA A 1 72 ? -9.716 3.777 28.894 1.00 75.94 72 ALA A CA 1
ATOM 562 C C . ALA A 1 72 ? -8.683 3.120 27.964 1.00 75.94 72 ALA A C 1
ATOM 564 O O . ALA A 1 72 ? -8.919 2.018 27.476 1.00 75.94 72 ALA A O 1
ATOM 565 N N . ALA A 1 73 ? -7.502 3.723 27.796 1.00 77.31 73 ALA A N 1
ATOM 566 C CA . ALA A 1 73 ? -6.422 3.137 26.994 1.00 77.31 73 ALA A CA 1
ATOM 567 C C . ALA A 1 73 ? -5.755 1.904 27.639 1.00 77.31 73 ALA A C 1
ATOM 569 O O . ALA A 1 73 ? -5.030 1.173 26.968 1.00 77.31 73 ALA A O 1
ATOM 570 N N . ARG A 1 74 ? -5.973 1.663 28.940 1.00 87.31 74 ARG A N 1
ATOM 571 C CA . ARG A 1 74 ? -5.426 0.499 29.659 1.00 87.31 74 ARG A CA 1
ATOM 572 C C . ARG A 1 74 ? -6.371 -0.690 29.652 1.00 87.31 74 ARG A C 1
ATOM 574 O O . ARG A 1 74 ? -5.924 -1.821 29.846 1.00 87.31 74 ARG A O 1
ATOM 581 N N . ASP A 1 75 ? -7.663 -0.442 29.467 1.00 94.31 75 ASP A N 1
ATOM 582 C CA . ASP A 1 75 ? -8.641 -1.503 29.322 1.00 94.31 75 ASP A CA 1
ATOM 583 C C . ASP A 1 75 ? -8.602 -2.070 27.897 1.00 94.31 75 ASP A C 1
ATOM 585 O O . ASP A 1 75 ? -8.896 -1.344 26.949 1.00 94.31 75 ASP A O 1
ATOM 589 N N . PRO A 1 76 ? -8.291 -3.362 27.702 1.00 94.50 76 PRO A N 1
ATOM 590 C CA . PRO A 1 76 ? -8.121 -3.907 26.361 1.00 94.50 76 PRO A CA 1
ATOM 591 C C . PRO A 1 76 ? -9.407 -3.862 25.530 1.00 94.50 76 PRO A C 1
ATOM 593 O O . PRO A 1 76 ? -9.334 -3.682 24.321 1.00 94.50 76 PRO A O 1
ATOM 596 N N . ILE A 1 77 ? -10.587 -4.008 26.145 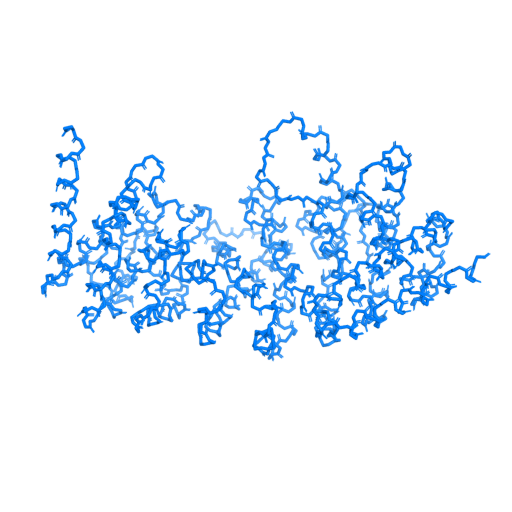1.00 95.94 77 ILE A N 1
ATOM 597 C CA . ILE A 1 77 ? -11.856 -3.969 25.404 1.00 95.94 77 ILE A CA 1
ATOM 598 C C . ILE A 1 77 ? -12.176 -2.533 24.991 1.00 95.94 77 ILE A C 1
ATOM 600 O O . ILE A 1 77 ? -12.474 -2.306 23.822 1.00 95.94 77 ILE A O 1
ATOM 604 N N . LEU A 1 78 ? -12.090 -1.563 25.911 1.00 96.81 78 LEU A N 1
ATOM 605 C CA . LEU A 1 78 ? -12.329 -0.158 25.565 1.00 96.81 78 LEU A CA 1
ATOM 606 C C . LEU A 1 78 ? -11.310 0.365 24.551 1.00 96.81 78 LEU A C 1
ATOM 608 O O . LEU A 1 78 ? -11.719 1.036 23.609 1.00 96.81 78 LEU A O 1
ATOM 612 N N . LEU A 1 79 ? -10.029 0.005 24.678 1.00 96.69 79 LEU A N 1
ATOM 613 C CA . LEU A 1 79 ? -8.994 0.365 23.708 1.00 96.69 79 LEU A CA 1
ATOM 614 C C . LEU A 1 79 ? -9.356 -0.114 22.295 1.00 96.69 79 LEU A C 1
ATOM 616 O O . LEU A 1 79 ? -9.249 0.649 21.335 1.00 96.69 79 LEU A O 1
ATOM 620 N N . LEU A 1 80 ? -9.817 -1.362 22.163 1.00 97.25 80 LEU A N 1
ATOM 621 C CA . LEU A 1 80 ? -10.290 -1.879 20.880 1.00 97.25 80 LEU A CA 1
ATOM 622 C C . LEU A 1 80 ? -11.541 -1.147 20.402 1.00 97.25 80 LEU A C 1
ATOM 624 O O . LEU A 1 80 ? -11.614 -0.795 19.227 1.00 97.25 80 LEU A O 1
ATOM 628 N N . CYS A 1 81 ? -12.502 -0.881 21.291 1.00 97.88 81 CYS A N 1
ATOM 629 C CA . CYS A 1 81 ? -13.701 -0.143 20.916 1.00 97.88 81 CYS A CA 1
ATOM 630 C C . CYS A 1 81 ? -13.366 1.261 20.398 1.00 97.88 81 CYS A C 1
ATOM 632 O O . CYS A 1 81 ? -13.924 1.690 19.395 1.00 97.88 81 CYS A O 1
ATOM 634 N N . MET A 1 82 ? -12.429 1.954 21.043 1.00 97.81 82 MET A N 1
ATOM 635 C CA . MET A 1 82 ? -11.941 3.262 20.615 1.00 97.81 82 MET A CA 1
ATOM 636 C C . MET A 1 82 ? -11.207 3.196 19.274 1.00 97.81 82 MET A C 1
ATOM 638 O O . MET A 1 82 ? -11.445 4.033 18.408 1.00 97.81 82 MET A O 1
ATOM 642 N N . GLY A 1 83 ? -10.355 2.186 19.073 1.00 97.94 83 GLY A N 1
ATOM 643 C CA . GLY A 1 83 ? -9.690 1.964 17.790 1.00 97.94 83 GLY A CA 1
ATOM 644 C C . GLY A 1 83 ? -10.702 1.751 16.666 1.00 97.94 83 GLY A C 1
ATOM 645 O O . GLY A 1 83 ? -10.646 2.419 15.638 1.00 97.94 83 GLY A O 1
ATOM 646 N N . VAL A 1 84 ? -11.687 0.876 16.878 1.00 97.94 84 VAL A N 1
ATOM 647 C CA . VAL A 1 84 ? -12.751 0.619 15.895 1.00 97.94 84 VAL A CA 1
ATOM 648 C C . VAL A 1 84 ? -13.611 1.865 15.675 1.00 97.94 84 VAL A C 1
ATOM 650 O O . VAL A 1 84 ? -13.918 2.185 14.531 1.00 97.94 84 VAL A O 1
ATOM 653 N N . PHE A 1 85 ? -13.943 2.613 16.731 1.00 98.12 85 PHE A N 1
ATOM 654 C CA . PHE A 1 85 ? -14.645 3.894 16.631 1.00 98.12 85 PHE A CA 1
ATOM 655 C C . PHE A 1 85 ? -13.890 4.859 15.709 1.00 98.12 85 PHE A C 1
ATOM 657 O O . PHE A 1 85 ? -14.456 5.342 14.729 1.00 98.12 85 PHE A O 1
ATOM 664 N N . CYS A 1 86 ? -12.598 5.076 15.965 1.00 98.06 86 CYS A N 1
ATOM 665 C CA . CYS A 1 86 ? -11.752 5.938 15.145 1.00 98.06 86 CYS A CA 1
ATOM 666 C C . CYS A 1 86 ? -11.621 5.429 13.706 1.00 98.06 86 CYS A C 1
ATOM 668 O O . CYS A 1 86 ? -11.630 6.247 12.794 1.00 98.06 86 CYS A O 1
ATOM 670 N N . ALA A 1 87 ? -11.561 4.115 13.476 1.00 97.75 87 ALA A N 1
ATOM 671 C CA . ALA A 1 87 ? -11.532 3.543 12.128 1.00 97.75 87 ALA A CA 1
ATOM 672 C C . ALA A 1 87 ? -12.859 3.730 11.364 1.00 97.75 87 ALA A C 1
ATOM 674 O O . ALA A 1 87 ? -12.856 3.930 10.151 1.00 97.75 87 ALA A O 1
ATOM 675 N N . ILE A 1 88 ? -14.010 3.718 12.049 1.00 96.75 88 ILE A N 1
ATOM 676 C CA . ILE A 1 88 ? -15.298 4.064 11.421 1.00 96.75 88 ILE A CA 1
ATOM 677 C C . ILE A 1 88 ? -15.340 5.557 11.088 1.00 96.75 88 ILE A C 1
ATOM 679 O O . ILE A 1 88 ? -15.747 5.927 9.987 1.00 96.75 88 ILE A O 1
ATOM 683 N N . VAL A 1 89 ? -14.897 6.413 12.013 1.00 96.81 89 VAL A N 1
ATOM 684 C CA . VAL A 1 89 ? -14.821 7.868 11.804 1.00 96.81 89 VAL A CA 1
ATOM 685 C C . VAL A 1 89 ? -13.838 8.216 10.678 1.00 96.81 89 VAL A C 1
ATOM 687 O O . VAL A 1 89 ? -14.116 9.105 9.877 1.00 96.81 89 VAL A O 1
ATOM 690 N N . SER A 1 90 ? -12.733 7.475 10.546 1.00 96.19 90 SER A N 1
ATOM 691 C CA . SER A 1 90 ? -11.685 7.724 9.549 1.00 96.19 90 SER A CA 1
ATOM 692 C C . SER A 1 90 ? -12.118 7.493 8.103 1.00 96.19 90 SER A C 1
ATOM 694 O O . SER A 1 90 ? -11.397 7.889 7.191 1.00 96.19 90 SER A O 1
ATOM 696 N N . ARG A 1 91 ? -13.300 6.904 7.868 1.00 93.62 91 ARG A N 1
ATOM 697 C CA . ARG A 1 91 ? -13.928 6.874 6.537 1.00 93.62 91 ARG A CA 1
ATOM 698 C C . ARG A 1 91 ? -14.104 8.267 5.951 1.00 93.62 91 ARG A C 1
ATOM 700 O O . ARG A 1 91 ? -14.105 8.417 4.736 1.00 93.62 91 ARG A O 1
ATOM 707 N N . GLU A 1 92 ? -14.249 9.266 6.817 1.00 93.50 92 GLU A N 1
ATOM 708 C CA . GLU A 1 92 ? -14.303 10.667 6.439 1.00 93.50 92 GLU A CA 1
ATOM 709 C C . GLU A 1 92 ? -13.193 11.436 7.162 1.00 93.50 92 GLU A C 1
ATOM 711 O O . GLU A 1 92 ? -13.385 11.878 8.296 1.00 93.50 92 GLU A O 1
ATOM 716 N N . PRO A 1 93 ? -12.024 11.638 6.515 1.00 92.94 93 PRO A N 1
ATOM 717 C CA . PRO A 1 93 ? -10.824 12.207 7.137 1.00 92.94 93 PRO A CA 1
ATOM 718 C C . PRO A 1 93 ? -11.045 13.495 7.935 1.00 92.94 93 PRO A C 1
ATOM 720 O O . PRO A 1 93 ? -10.365 13.745 8.927 1.00 92.94 93 PRO A O 1
ATOM 723 N N . ARG A 1 94 ? -12.011 14.322 7.519 1.00 94.69 94 ARG A N 1
ATOM 724 C CA . ARG A 1 94 ? -12.349 15.590 8.184 1.00 94.69 94 ARG A CA 1
ATOM 725 C C . ARG A 1 94 ? -12.923 15.394 9.583 1.00 94.69 94 ARG A C 1
ATOM 727 O O . ARG A 1 94 ? -12.678 16.236 10.440 1.00 94.69 94 ARG A O 1
ATOM 734 N N . ASP A 1 95 ? -13.663 14.311 9.800 1.00 95.06 95 ASP A N 1
ATOM 735 C CA . ASP A 1 95 ? -14.254 14.003 11.101 1.00 95.06 95 ASP A CA 1
ATOM 736 C C . ASP A 1 95 ? -13.214 13.463 12.079 1.00 95.06 95 ASP A C 1
ATOM 738 O O . ASP A 1 95 ? -13.428 13.549 13.280 1.00 95.06 95 ASP A O 1
ATOM 742 N N . LEU A 1 96 ? -12.104 12.907 11.580 1.00 95.81 96 LEU A N 1
ATOM 743 C CA . LEU A 1 96 ? -11.040 12.338 12.404 1.00 95.81 96 LEU A CA 1
ATOM 744 C C . LEU A 1 96 ? -10.152 13.421 13.036 1.00 95.81 96 LEU A C 1
ATOM 746 O O . LEU A 1 96 ? -9.640 13.227 14.135 1.00 95.81 96 LEU A O 1
ATOM 750 N N . LEU A 1 97 ? -9.984 14.569 12.369 1.00 95.75 97 LEU A N 1
ATOM 751 C CA . LEU A 1 97 ? -9.062 15.628 12.800 1.00 95.75 97 LEU A CA 1
ATOM 752 C C . LEU A 1 97 ? -9.284 16.107 14.244 1.00 95.75 97 LEU A C 1
ATOM 754 O O . LEU A 1 97 ? -8.302 16.122 14.988 1.00 95.75 97 LEU A O 1
ATOM 758 N N . PRO A 1 98 ? -10.516 16.424 14.696 1.00 95.69 98 PRO A N 1
ATOM 759 C CA . PRO A 1 98 ? -10.743 16.881 16.068 1.00 95.69 98 PRO A CA 1
ATOM 760 C C . PRO A 1 98 ? -10.334 15.849 17.128 1.00 95.69 98 PRO A C 1
ATOM 762 O O . PRO A 1 98 ? -10.002 16.213 18.252 1.00 95.69 98 PRO A O 1
ATOM 765 N N . LEU A 1 99 ? -10.334 14.554 16.789 1.00 95.56 99 LEU A N 1
ATOM 766 C CA . LEU A 1 99 ? -9.983 13.489 17.728 1.00 95.56 99 LEU A CA 1
ATOM 767 C C . LEU A 1 99 ? -8.471 13.443 17.977 1.00 95.56 99 LEU A C 1
ATOM 769 O O . LEU A 1 99 ? -8.049 13.053 19.063 1.00 95.56 99 LEU A O 1
ATOM 773 N N . THR A 1 100 ? -7.663 13.873 17.001 1.00 95.19 100 THR A N 1
ATOM 774 C CA . THR A 1 100 ? -6.190 13.848 17.075 1.00 95.19 100 THR A CA 1
ATOM 775 C C . THR A 1 100 ? -5.598 14.854 18.062 1.00 95.19 100 THR A C 1
ATOM 777 O O . THR A 1 100 ? -4.427 14.742 18.419 1.00 95.19 100 THR A O 1
ATOM 780 N N . GLU A 1 101 ? -6.393 15.824 18.522 1.00 92.44 101 GLU A N 1
ATOM 781 C CA . GLU A 1 101 ? -5.942 16.881 19.433 1.00 92.44 101 GLU A CA 1
ATOM 782 C C . GLU A 1 101 ? -5.749 16.380 20.876 1.00 92.44 101 GLU A C 1
ATOM 784 O O . GLU A 1 101 ? -5.112 17.055 21.687 1.00 92.44 101 GLU A O 1
ATOM 789 N N . THR A 1 102 ? -6.277 15.197 21.215 1.00 91.94 102 THR A N 1
ATOM 790 C CA . THR A 1 102 ? -6.169 14.623 22.561 1.00 91.94 102 THR A CA 1
ATOM 791 C C . THR A 1 102 ? -4.958 13.697 22.687 1.00 91.94 102 THR A C 1
ATOM 793 O O . THR A 1 102 ? -4.606 12.959 21.766 1.00 91.94 102 THR A O 1
ATOM 796 N N . THR A 1 103 ? -4.330 13.665 23.868 1.00 91.69 103 THR A N 1
ATOM 797 C CA . THR A 1 103 ? -3.235 12.715 24.151 1.00 91.69 103 THR A CA 1
ATOM 798 C C . THR A 1 103 ? -3.707 11.264 24.068 1.00 91.69 103 THR A C 1
ATOM 800 O O . THR A 1 103 ? -2.945 10.392 23.658 1.00 91.69 103 THR A O 1
ATOM 803 N N . LEU A 1 104 ? -4.988 11.021 24.378 1.00 94.19 104 LEU A N 1
ATOM 804 C CA . LEU A 1 104 ? -5.611 9.704 24.296 1.00 94.19 104 LEU A CA 1
ATOM 805 C C . LEU A 1 104 ? -5.518 9.107 22.886 1.00 94.19 104 LEU A C 1
ATOM 807 O O . LEU A 1 104 ? -5.318 7.901 22.753 1.00 94.19 104 LEU A O 1
ATOM 811 N N . PHE A 1 105 ? -5.638 9.929 21.839 1.00 96.00 105 PHE A N 1
ATOM 812 C CA . PHE A 1 105 ? -5.512 9.456 20.461 1.00 96.00 105 PHE A CA 1
ATOM 813 C C . PHE A 1 105 ? -4.124 8.871 20.201 1.00 96.00 105 PHE A C 1
ATOM 815 O O . PHE A 1 105 ? -4.006 7.753 19.697 1.00 96.00 105 PHE A O 1
ATOM 822 N N . GLY A 1 106 ? -3.080 9.599 20.606 1.00 95.50 106 GLY A N 1
ATOM 823 C CA . GLY A 1 106 ? -1.698 9.147 20.480 1.00 95.50 106 GLY A CA 1
ATOM 824 C C . GLY A 1 106 ? -1.420 7.883 21.290 1.00 95.50 106 GLY A C 1
ATOM 825 O O . GLY A 1 106 ? -0.850 6.934 20.753 1.00 95.50 106 GLY A O 1
ATOM 826 N N . ASP A 1 107 ? -1.873 7.833 22.544 1.00 95.31 107 ASP A N 1
ATOM 827 C CA . ASP A 1 107 ? -1.710 6.660 23.412 1.00 95.31 107 ASP A CA 1
ATOM 828 C C . ASP A 1 107 ? -2.406 5.425 22.826 1.00 95.31 107 ASP A C 1
ATOM 830 O O . ASP A 1 107 ? -1.832 4.333 22.799 1.00 95.31 107 ASP A O 1
ATOM 834 N N . MET A 1 108 ? -3.625 5.597 22.307 1.00 97.00 108 MET A N 1
ATOM 835 C CA . MET A 1 108 ? -4.387 4.536 21.655 1.00 97.00 108 MET A CA 1
ATOM 836 C C . MET A 1 108 ? -3.649 4.008 20.422 1.00 97.00 108 MET A C 1
ATOM 838 O O . MET A 1 108 ? -3.405 2.806 20.331 1.00 97.00 108 MET A O 1
ATOM 842 N N . VAL A 1 109 ? -3.273 4.886 19.486 1.00 97.00 109 VAL A N 1
ATOM 843 C CA . VAL A 1 109 ? -2.581 4.499 18.247 1.00 97.00 109 VAL A CA 1
ATOM 844 C C . VAL A 1 109 ? -1.264 3.788 18.555 1.00 97.00 109 VAL A C 1
ATOM 846 O O . VAL A 1 109 ? -1.015 2.704 18.025 1.00 97.00 109 VAL A O 1
ATOM 849 N N . THR A 1 110 ? -0.445 4.346 19.449 1.00 96.81 110 THR A N 1
ATOM 850 C CA . THR A 1 110 ? 0.838 3.750 19.848 1.00 96.81 110 THR A CA 1
ATOM 851 C C . THR A 1 110 ? 0.640 2.385 20.497 1.00 96.81 110 THR A C 1
ATOM 853 O O . THR A 1 110 ? 1.370 1.442 20.183 1.00 96.81 110 THR A O 1
ATOM 856 N N . THR A 1 111 ? -0.365 2.241 21.367 1.00 96.62 111 THR A N 1
ATOM 857 C CA . THR A 1 111 ? -0.661 0.959 22.018 1.00 96.62 111 THR A CA 1
ATOM 858 C C . THR A 1 111 ? -1.108 -0.077 20.994 1.00 96.62 111 THR A C 1
ATOM 860 O O . THR A 1 111 ? -0.568 -1.182 20.994 1.00 96.62 111 THR A O 1
ATOM 863 N N . LEU A 1 112 ? -2.024 0.280 20.088 1.00 97.44 112 LEU A N 1
ATOM 864 C CA . LEU A 1 112 ? -2.519 -0.618 19.042 1.00 97.44 112 LEU A CA 1
ATOM 865 C C . LEU A 1 112 ? -1.401 -1.065 18.090 1.00 97.44 112 LEU A C 1
ATOM 867 O O . LEU A 1 112 ? -1.308 -2.260 17.834 1.00 97.44 112 LEU A O 1
ATOM 871 N N . LEU A 1 113 ? -0.523 -0.154 17.645 1.00 97.44 113 LEU A N 1
ATOM 872 C CA . LEU A 1 113 ? 0.641 -0.476 16.800 1.00 97.44 113 LEU A CA 1
ATOM 873 C C . LEU A 1 113 ? 1.702 -1.316 17.525 1.00 97.44 113 LEU A C 1
ATOM 875 O O . LEU A 1 113 ? 2.492 -2.015 16.892 1.00 97.44 113 LEU A O 1
ATOM 879 N N . SER A 1 114 ? 1.757 -1.258 18.855 1.00 96.62 114 SER A N 1
ATOM 880 C CA . SER A 1 114 ? 2.720 -2.036 19.644 1.00 96.62 114 SER A CA 1
ATOM 881 C C . SER A 1 114 ? 2.318 -3.506 19.790 1.00 96.62 114 SER A C 1
ATOM 883 O O . SER A 1 114 ? 3.165 -4.343 20.124 1.00 96.62 114 SER A O 1
ATOM 885 N N . VAL A 1 115 ? 1.050 -3.845 19.534 1.00 95.19 115 VAL A N 1
ATOM 886 C CA . VAL A 1 115 ? 0.518 -5.198 19.725 1.00 95.19 115 VAL A CA 1
ATOM 887 C C . VAL A 1 115 ? 1.250 -6.192 18.820 1.00 95.19 115 VAL A C 1
ATOM 889 O O . VAL A 1 115 ? 1.534 -5.941 17.646 1.00 95.19 115 VAL A O 1
ATOM 892 N N . ARG A 1 116 ? 1.619 -7.340 19.396 1.00 93.25 116 ARG A N 1
ATOM 893 C CA . ARG A 1 116 ? 2.201 -8.469 18.659 1.00 93.25 116 ARG A CA 1
ATOM 894 C C . ARG A 1 116 ? 1.107 -9.428 18.212 1.00 93.25 116 ARG A C 1
ATOM 896 O O . ARG A 1 116 ? 0.097 -9.570 18.895 1.00 93.25 116 ARG A O 1
ATOM 903 N N . ARG A 1 117 ? 1.347 -10.139 17.109 1.00 89.69 117 ARG A N 1
ATOM 904 C CA . ARG A 1 117 ? 0.394 -11.062 16.467 1.00 89.69 117 ARG A CA 1
ATOM 905 C C . ARG A 1 117 ? -0.165 -12.114 17.435 1.00 89.69 117 ARG A C 1
ATOM 907 O O . ARG A 1 117 ? -1.342 -12.445 17.353 1.00 89.69 117 ARG A O 1
ATOM 914 N N . GLU A 1 118 ? 0.640 -12.599 18.382 1.00 88.75 118 GLU A N 1
ATOM 915 C CA . GLU A 1 118 ? 0.245 -13.608 19.381 1.00 88.75 118 GLU A CA 1
ATOM 916 C C . GLU A 1 118 ? -0.581 -13.029 20.540 1.00 88.75 118 GLU A C 1
ATOM 918 O O . GLU A 1 118 ? -1.225 -13.770 21.281 1.00 88.75 118 GLU A O 1
ATOM 923 N N . GLN A 1 119 ? -0.533 -11.709 20.720 1.00 92.06 119 GLN A N 1
ATOM 924 C CA . GLN A 1 119 ? -1.234 -10.966 21.769 1.00 92.06 119 GLN A CA 1
ATOM 925 C C . GLN A 1 119 ? -2.440 -10.191 21.223 1.00 92.06 119 GLN A C 1
ATOM 927 O O . GLN A 1 119 ? -3.126 -9.504 21.978 1.00 92.06 119 GLN A O 1
ATOM 932 N N . ASP A 1 120 ? -2.694 -10.286 19.917 1.00 93.88 120 ASP A N 1
ATOM 933 C CA . ASP A 1 120 ? -3.718 -9.505 19.242 1.00 93.88 120 ASP A CA 1
ATOM 934 C C . ASP A 1 120 ? -5.118 -10.060 19.515 1.00 93.88 120 ASP A C 1
ATOM 936 O O . ASP A 1 120 ? -5.524 -11.116 19.022 1.00 93.88 120 ASP A O 1
ATOM 940 N N . LEU A 1 121 ? -5.868 -9.321 20.327 1.00 94.62 121 LEU A N 1
ATOM 941 C CA . LEU A 1 121 ? -7.208 -9.705 20.742 1.00 94.62 121 LEU A CA 1
ATOM 942 C C . LEU A 1 121 ? -8.229 -9.651 19.597 1.00 94.62 121 LEU A C 1
ATOM 944 O O . LEU A 1 121 ? -9.121 -10.497 19.575 1.00 94.62 121 LEU A O 1
ATOM 948 N N . LEU A 1 122 ? -8.108 -8.723 18.638 1.00 93.88 122 LEU A N 1
ATOM 949 C CA . LEU A 1 122 ? -9.025 -8.643 17.488 1.00 93.88 122 LEU A CA 1
ATOM 950 C C . LEU A 1 122 ? -8.830 -9.814 16.534 1.00 93.88 122 LEU A C 1
ATOM 952 O O . LEU A 1 122 ? -9.799 -10.390 16.032 1.00 93.88 122 LEU A O 1
ATOM 956 N N . ARG A 1 123 ? -7.577 -10.212 16.330 1.00 91.38 123 ARG A N 1
ATOM 957 C CA . ARG A 1 123 ? -7.248 -11.391 15.536 1.00 91.38 123 ARG A CA 1
ATOM 958 C C . ARG A 1 123 ? -7.861 -12.645 16.145 1.00 91.38 123 ARG A C 1
ATOM 960 O O . ARG A 1 123 ? -8.472 -13.448 15.442 1.00 91.38 123 ARG A O 1
ATOM 967 N N . LEU A 1 124 ? -7.728 -12.793 17.460 1.00 88.56 124 LEU A N 1
ATOM 968 C CA . LEU A 1 124 ? -8.256 -13.944 18.181 1.00 88.56 124 LEU A CA 1
ATOM 969 C C . LEU A 1 124 ? -9.780 -13.914 18.306 1.00 88.56 124 LEU A C 1
ATOM 971 O O . LEU A 1 124 ? -10.370 -14.983 18.381 1.00 88.56 124 LEU A O 1
ATOM 975 N N . ALA A 1 125 ? -10.423 -12.743 18.266 1.00 88.31 125 ALA A N 1
ATOM 976 C CA . ALA A 1 125 ? -11.877 -12.605 18.379 1.00 88.31 125 ALA A CA 1
ATOM 977 C C . ALA A 1 125 ? -12.662 -13.292 17.244 1.00 88.31 125 ALA A C 1
ATOM 979 O O . ALA A 1 125 ? -13.829 -13.628 17.433 1.00 88.31 125 ALA A O 1
ATOM 980 N N . LYS A 1 126 ? -12.041 -13.529 16.075 1.00 82.81 126 LYS A N 1
ATOM 981 C CA . LYS A 1 126 ? -12.662 -14.286 14.967 1.00 82.81 126 LYS A CA 1
ATOM 982 C C . LYS A 1 126 ? -12.879 -15.755 15.332 1.00 82.81 126 LYS A C 1
ATOM 984 O O . LYS A 1 126 ? -13.838 -16.386 14.893 1.00 82.81 126 LYS A O 1
ATOM 989 N N . THR A 1 127 ? -11.962 -16.305 16.118 1.00 79.00 127 THR A N 1
ATOM 990 C CA . THR A 1 127 ? -11.987 -17.692 16.580 1.00 79.00 127 THR A CA 1
ATOM 991 C C . THR A 1 127 ? -12.567 -17.739 17.987 1.00 79.00 127 THR A C 1
ATOM 993 O O . THR A 1 127 ? -12.247 -16.891 18.811 1.00 79.00 127 THR A O 1
ATOM 996 N N . ARG A 1 128 ? -13.402 -18.728 18.322 1.00 77.88 128 ARG A N 1
ATOM 997 C CA . ARG A 1 128 ? -13.828 -18.895 19.723 1.00 77.88 128 ARG A CA 1
ATOM 998 C C . ARG A 1 128 ? -12.595 -19.119 20.595 1.00 77.88 128 ARG A C 1
ATOM 1000 O O . ARG A 1 128 ? -11.991 -20.187 20.529 1.00 77.88 128 ARG A O 1
ATOM 1007 N N . LEU A 1 129 ? -12.232 -18.113 21.389 1.00 81.50 129 LEU A N 1
ATOM 1008 C CA . LEU A 1 129 ? -11.024 -18.124 22.207 1.00 81.50 129 LEU A CA 1
ATOM 1009 C C . LEU A 1 129 ? -11.098 -19.244 23.256 1.00 81.50 129 LEU A C 1
ATOM 1011 O O . LEU A 1 129 ? -11.978 -19.220 24.124 1.00 81.50 129 LEU A O 1
ATOM 1015 N N . PRO A 1 130 ? -10.153 -20.200 23.248 1.00 83.94 130 PRO A N 1
ATOM 1016 C CA . PRO A 1 130 ? -10.028 -21.158 24.333 1.00 83.94 130 PRO A CA 1
ATOM 1017 C C . PRO A 1 130 ? -9.759 -20.449 25.670 1.00 83.94 130 PRO A C 1
ATOM 1019 O O . PRO A 1 130 ? -9.023 -19.461 25.745 1.00 83.94 130 PRO A O 1
ATOM 1022 N N . LEU A 1 131 ? -10.341 -20.967 26.757 1.00 83.19 131 LEU A N 1
ATOM 1023 C CA . LEU A 1 131 ? -10.256 -20.357 28.094 1.00 83.19 131 LEU A CA 1
ATOM 1024 C C . LEU A 1 131 ? -8.822 -20.268 28.645 1.00 83.19 131 LEU A C 1
ATOM 1026 O O . LEU A 1 131 ? -8.541 -19.449 29.519 1.00 83.19 131 LEU A O 1
ATOM 1030 N N . ASP A 1 132 ? -7.919 -21.143 28.209 1.00 87.25 132 ASP A N 1
ATOM 1031 C CA . ASP A 1 132 ? -6.504 -21.112 28.580 1.00 87.25 132 ASP A CA 1
ATOM 1032 C C . ASP A 1 132 ? -5.748 -19.992 27.847 1.00 87.25 132 ASP A C 1
ATOM 1034 O O . ASP A 1 132 ? -4.893 -19.337 28.447 1.00 87.25 132 ASP A O 1
ATOM 1038 N N . VAL A 1 133 ? -6.088 -19.728 26.581 1.00 87.19 133 VAL A N 1
ATOM 1039 C CA . VAL A 1 133 ? -5.537 -18.618 25.792 1.00 87.19 133 VAL A CA 1
ATOM 1040 C C . VAL A 1 133 ? -6.019 -17.292 26.373 1.00 87.19 133 VAL A C 1
ATOM 1042 O O . VAL A 1 133 ? -5.201 -16.420 26.659 1.00 87.19 133 VAL A O 1
ATOM 1045 N N . SER A 1 134 ? -7.320 -17.165 26.662 1.00 87.69 134 SER A N 1
ATOM 1046 C CA . SER A 1 134 ? -7.884 -15.928 27.219 1.00 87.69 134 SER A CA 1
ATOM 1047 C C . SER A 1 134 ? -7.228 -15.546 28.553 1.00 87.69 134 SER A C 1
ATOM 1049 O O . SER A 1 134 ? -6.883 -14.387 28.767 1.00 87.69 134 SER A O 1
ATOM 1051 N N . LYS A 1 135 ? -6.972 -16.527 29.433 1.00 88.94 135 LYS A N 1
ATOM 1052 C CA . LYS A 1 135 ? -6.274 -16.301 30.710 1.00 88.94 135 LYS A CA 1
ATOM 1053 C C . LYS A 1 135 ? -4.827 -15.848 30.523 1.00 88.94 135 LYS A C 1
ATOM 1055 O O . LYS A 1 135 ? -4.374 -14.993 31.277 1.00 88.94 135 LYS A O 1
ATOM 1060 N N . ARG A 1 136 ? -4.105 -16.408 29.544 1.00 89.88 136 ARG A N 1
ATOM 1061 C CA . ARG A 1 136 ? -2.724 -15.997 29.223 1.00 89.88 136 ARG A CA 1
ATOM 1062 C C . ARG A 1 136 ? -2.651 -14.550 28.738 1.00 89.88 136 ARG A C 1
ATOM 1064 O O . ARG A 1 136 ? -1.665 -13.878 29.011 1.00 89.88 136 ARG A O 1
ATOM 1071 N N . LEU A 1 137 ? -3.710 -14.077 28.087 1.00 88.88 137 LEU A N 1
ATOM 1072 C CA . LEU A 1 137 ? -3.856 -12.701 27.610 1.00 88.88 137 LEU A CA 1
ATOM 1073 C C . LEU A 1 137 ? -4.441 -11.753 28.667 1.00 88.88 137 LEU A C 1
ATOM 1075 O O . LEU A 1 137 ? -4.743 -10.604 28.368 1.00 88.88 137 LEU A O 1
ATOM 1079 N N . GLY A 1 138 ? -4.617 -12.224 29.906 1.00 90.88 138 GLY A N 1
ATOM 1080 C CA . GLY A 1 138 ? -5.127 -11.411 31.009 1.00 90.88 138 GLY A CA 1
ATOM 1081 C C . GLY A 1 138 ? -6.638 -11.166 30.982 1.00 90.88 138 GLY A C 1
ATOM 1082 O O . GLY A 1 138 ? -7.131 -10.417 31.823 1.00 90.88 138 GLY A O 1
ATOM 1083 N N . LEU A 1 139 ? -7.387 -11.811 30.080 1.00 93.50 139 LEU A N 1
ATOM 1084 C CA . LEU A 1 139 ? -8.838 -11.660 29.997 1.00 93.50 139 LEU A CA 1
ATOM 1085 C C . LEU A 1 139 ? -9.555 -12.502 31.051 1.00 93.50 139 LEU A C 1
ATOM 1087 O O . LEU A 1 139 ? -9.324 -13.709 31.216 1.00 93.50 139 LEU A O 1
ATOM 1091 N N . LYS A 1 140 ? -10.508 -11.873 31.733 1.00 93.81 140 LYS A N 1
ATOM 1092 C CA . LYS A 1 140 ? -11.447 -12.545 32.628 1.00 93.81 140 LYS A CA 1
ATOM 1093 C C . LYS A 1 140 ? -12.499 -13.297 31.814 1.00 93.81 140 LYS A C 1
ATOM 1095 O O . LYS A 1 140 ? -12.833 -12.955 30.685 1.00 93.81 140 LYS A O 1
ATOM 1100 N N . ARG A 1 141 ? -13.103 -14.324 32.416 1.00 92.31 141 ARG A N 1
ATOM 1101 C CA . ARG A 1 141 ? -14.118 -15.155 31.741 1.00 92.31 141 ARG A CA 1
ATOM 1102 C C . ARG A 1 141 ? -15.329 -14.352 31.245 1.00 92.31 141 ARG A C 1
ATOM 1104 O O . ARG A 1 141 ? -15.914 -14.712 30.235 1.00 92.31 141 ARG A O 1
ATOM 1111 N N . ASN A 1 142 ? -15.709 -13.294 31.958 1.00 93.38 142 ASN A N 1
ATOM 1112 C CA . ASN A 1 142 ? -16.815 -12.410 31.584 1.00 93.38 142 ASN A CA 1
ATOM 1113 C C . ASN A 1 142 ? -16.441 -11.375 30.507 1.00 93.38 142 ASN A C 1
ATOM 1115 O O . ASN A 1 142 ? -17.321 -10.666 30.039 1.00 93.38 142 ASN A O 1
ATOM 1119 N N . GLU A 1 143 ? -15.167 -11.278 30.125 1.00 94.81 143 GLU A N 1
ATOM 1120 C CA . GLU A 1 143 ? -14.671 -10.359 29.092 1.00 94.81 143 GLU A CA 1
ATOM 1121 C C . GLU A 1 143 ? -14.632 -11.013 27.712 1.00 94.81 143 GLU A C 1
ATOM 1123 O O . GLU A 1 143 ? -14.768 -10.324 26.708 1.00 94.81 143 GLU A O 1
ATOM 1128 N N . VAL A 1 144 ? -14.524 -12.345 27.657 1.00 93.94 144 VAL A N 1
ATOM 1129 C CA . VAL A 1 144 ? -14.513 -13.101 26.397 1.00 93.94 144 VAL A CA 1
ATOM 1130 C C . VAL A 1 144 ? -15.759 -12.823 25.542 1.00 93.94 144 VAL A C 1
ATOM 1132 O O . VAL A 1 144 ? -15.574 -12.482 24.378 1.00 93.94 144 VAL A O 1
ATOM 1135 N N . PRO A 1 145 ? -17.002 -12.848 26.074 1.00 95.06 145 PRO A N 1
ATOM 1136 C CA . PRO A 1 145 ? -18.180 -12.549 25.258 1.00 95.06 145 PRO A CA 1
ATOM 1137 C C . PRO A 1 145 ? -18.195 -11.112 24.720 1.00 95.06 145 PRO A C 1
ATOM 1139 O O . PRO A 1 145 ? -18.671 -10.876 23.619 1.00 95.06 145 PRO A O 1
ATOM 1142 N N . LEU A 1 146 ? -17.653 -10.150 25.477 1.00 96.25 146 LEU A N 1
ATOM 1143 C CA . LEU A 1 146 ? -17.560 -8.756 25.035 1.00 96.25 146 LEU A CA 1
ATOM 1144 C C . LEU A 1 146 ? -16.565 -8.613 23.878 1.00 96.25 146 LEU A C 1
ATOM 1146 O O . LEU A 1 146 ? -16.843 -7.915 22.908 1.00 96.25 146 LEU A O 1
ATOM 1150 N N . LEU A 1 147 ? -15.426 -9.306 23.953 1.00 95.94 147 LEU A N 1
ATOM 1151 C CA . LEU A 1 147 ? -14.457 -9.350 22.860 1.00 95.94 147 LEU A CA 1
ATOM 1152 C C . LEU A 1 147 ? -15.039 -10.031 21.611 1.00 95.94 147 LEU A C 1
ATOM 1154 O O . LEU A 1 147 ? -14.835 -9.541 20.504 1.00 95.94 147 LEU A O 1
ATOM 1158 N N . GLU A 1 148 ? -15.794 -11.119 21.778 1.00 94.69 148 GLU A N 1
ATOM 1159 C CA . GLU A 1 148 ? -16.517 -11.772 20.678 1.00 94.69 148 GLU A CA 1
ATOM 1160 C C . GLU A 1 148 ? -17.545 -10.824 20.032 1.00 94.69 148 GLU A C 1
ATOM 1162 O O . GLU A 1 148 ? -17.668 -10.806 18.805 1.00 94.69 148 GLU A O 1
ATOM 1167 N N . SER A 1 149 ? -18.235 -9.985 20.818 1.00 96.19 149 SER A N 1
ATOM 1168 C CA . SER A 1 149 ? -19.112 -8.930 20.288 1.00 96.19 149 SER A CA 1
ATOM 1169 C C . SER A 1 149 ? -18.336 -7.899 19.464 1.00 96.19 149 SER A C 1
ATOM 1171 O O . SER A 1 149 ? -18.741 -7.602 18.341 1.00 96.19 149 SER A O 1
ATOM 1173 N N . VAL A 1 150 ? -17.194 -7.402 19.958 1.00 96.56 150 VAL A N 1
ATOM 1174 C CA . VAL A 1 150 ? -16.327 -6.482 19.192 1.00 96.56 150 VAL A CA 1
ATOM 1175 C C . VAL A 1 150 ? -15.862 -7.138 17.889 1.00 96.56 150 VAL A C 1
ATOM 1177 O O . VAL A 1 150 ? -15.975 -6.536 16.823 1.00 96.56 150 VAL A O 1
ATOM 1180 N N . GLY A 1 151 ? -15.408 -8.393 17.948 1.00 94.69 151 GLY A N 1
ATOM 1181 C CA . GLY A 1 151 ? -15.035 -9.165 16.763 1.00 94.69 151 GLY A CA 1
ATOM 1182 C C . GLY A 1 151 ? -16.191 -9.286 15.769 1.00 94.69 151 GLY A C 1
ATOM 1183 O O . GLY A 1 151 ? -16.014 -9.023 14.585 1.00 94.69 151 GLY A O 1
ATOM 1184 N N . THR A 1 152 ? -17.395 -9.604 16.243 1.00 94.69 152 THR A N 1
ATOM 1185 C CA . THR A 1 152 ? -18.598 -9.698 15.400 1.00 94.69 152 THR A CA 1
ATOM 1186 C C . THR A 1 152 ? -18.869 -8.385 14.668 1.00 94.69 152 THR A C 1
ATOM 1188 O O . THR A 1 152 ? -19.098 -8.393 13.460 1.00 94.69 152 THR A O 1
ATOM 1191 N N . ILE A 1 153 ? -18.785 -7.249 15.363 1.00 95.31 153 ILE A N 1
ATOM 1192 C CA . ILE A 1 153 ? -18.966 -5.930 14.747 1.00 95.31 153 ILE A CA 1
ATOM 1193 C C . ILE A 1 153 ? -17.928 -5.715 13.649 1.00 95.31 153 ILE A C 1
ATOM 1195 O O . ILE A 1 153 ? -18.289 -5.426 12.509 1.00 95.31 153 ILE A O 1
ATOM 1199 N N . VAL A 1 154 ? -16.650 -5.912 13.967 1.00 94.50 154 VAL A N 1
ATOM 1200 C CA . VAL A 1 154 ? -15.543 -5.657 13.043 1.00 94.50 154 VAL A CA 1
ATOM 1201 C C . VAL A 1 154 ? -15.616 -6.562 11.811 1.00 94.50 154 VAL A C 1
ATOM 1203 O O . VAL A 1 154 ? -15.596 -6.051 10.694 1.00 94.50 154 VAL A O 1
ATOM 1206 N N . TYR A 1 155 ? -15.762 -7.876 11.992 1.00 91.75 155 TYR A N 1
ATOM 1207 C CA . TYR A 1 155 ? -15.722 -8.849 10.896 1.00 91.75 155 TYR A CA 1
ATOM 1208 C C . TYR A 1 155 ? -17.020 -8.948 10.086 1.00 91.75 155 TYR A C 1
ATOM 1210 O O . TYR A 1 155 ? -16.960 -9.390 8.943 1.00 91.75 155 TYR A O 1
ATOM 1218 N N . GLN A 1 156 ? -18.182 -8.615 10.661 1.00 92.06 156 GLN A N 1
ATOM 1219 C CA . GLN A 1 156 ? -19.477 -8.910 10.023 1.00 92.06 156 GLN A CA 1
ATOM 1220 C C . GLN A 1 156 ? -20.343 -7.684 9.741 1.00 92.06 156 GLN A C 1
ATOM 1222 O O . GLN A 1 156 ? -21.194 -7.754 8.861 1.00 92.06 156 GLN A O 1
ATOM 1227 N N . ARG A 1 157 ? -20.185 -6.586 10.490 1.00 92.25 157 ARG A N 1
ATOM 1228 C CA . ARG A 1 157 ? -21.086 -5.419 10.392 1.00 92.25 157 ARG A CA 1
ATOM 1229 C C . ARG A 1 157 ? -20.385 -4.163 9.906 1.00 92.25 157 ARG A C 1
ATOM 1231 O O . ARG A 1 157 ? -21.009 -3.315 9.284 1.00 92.25 157 ARG A O 1
ATOM 1238 N N . SER A 1 158 ? -19.099 -4.025 10.213 1.00 91.44 158 SER A N 1
ATOM 1239 C CA . SER A 1 158 ? -18.404 -2.762 10.020 1.00 91.44 158 SER A CA 1
ATOM 1240 C C . SER A 1 158 ? -18.124 -2.453 8.555 1.00 91.44 158 SER A C 1
ATOM 1242 O O . SER A 1 158 ? -18.123 -1.280 8.205 1.00 91.44 158 SER A O 1
ATOM 1244 N N . ASN A 1 159 ? -17.894 -3.462 7.703 1.00 92.12 159 ASN A N 1
ATOM 1245 C CA . ASN A 1 159 ? -17.365 -3.308 6.339 1.00 92.12 159 ASN A CA 1
ATOM 1246 C C . ASN A 1 159 ? -16.094 -2.433 6.287 1.00 92.12 159 ASN A C 1
ATOM 1248 O O . ASN A 1 159 ? -15.877 -1.695 5.327 1.00 92.12 159 ASN A O 1
ATOM 1252 N N . LEU A 1 160 ? -15.299 -2.413 7.363 1.00 92.12 160 LEU A N 1
ATOM 1253 C CA . LEU A 1 160 ? -14.057 -1.635 7.417 1.00 92.12 160 LEU A CA 1
ATOM 1254 C C . LEU A 1 160 ? -12.925 -2.300 6.642 1.00 92.12 160 LEU A C 1
ATOM 1256 O O . LEU A 1 160 ? -12.076 -1.599 6.108 1.00 92.12 160 LEU A O 1
ATOM 1260 N N . PHE A 1 161 ? -12.914 -3.631 6.626 1.00 94.69 161 PHE A N 1
ATOM 1261 C CA . PHE A 1 161 ? -11.797 -4.429 6.147 1.00 94.69 161 PHE A CA 1
ATOM 1262 C C . PHE A 1 161 ? -12.291 -5.610 5.325 1.00 94.69 161 PHE A C 1
ATOM 1264 O O . PHE A 1 161 ? -13.403 -6.102 5.547 1.00 94.69 161 PHE A O 1
ATOM 1271 N N . SER A 1 162 ? -11.439 -6.115 4.435 1.00 92.38 162 SER A N 1
ATOM 1272 C CA . SER A 1 162 ? -11.719 -7.367 3.737 1.00 92.38 162 SER A CA 1
ATOM 1273 C C . SER A 1 162 ? -11.826 -8.536 4.724 1.00 92.38 162 SER A C 1
ATOM 1275 O O . SER A 1 162 ? -11.061 -8.658 5.685 1.00 92.38 162 SER A O 1
ATOM 1277 N N . SER A 1 163 ? -12.762 -9.445 4.441 1.00 91.00 163 SER A N 1
ATOM 1278 C CA . SER A 1 163 ? -12.941 -10.689 5.196 1.00 91.00 163 SER A CA 1
ATOM 1279 C C . SER A 1 163 ? -11.870 -11.755 4.912 1.00 91.00 163 SER A C 1
ATOM 1281 O O . SER A 1 163 ? -11.742 -12.708 5.694 1.00 91.00 163 SER A O 1
ATOM 1283 N N . ALA A 1 164 ? -11.102 -11.593 3.824 1.00 89.69 164 ALA A N 1
ATOM 1284 C CA . ALA A 1 164 ? -10.061 -12.526 3.399 1.00 89.69 164 ALA A CA 1
ATOM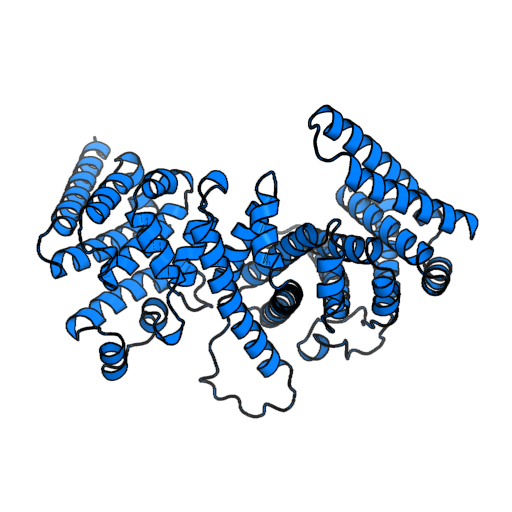 1285 C C . ALA A 1 164 ? -8.838 -12.493 4.322 1.00 89.69 164 ALA A C 1
ATOM 1287 O O . ALA A 1 164 ? -8.208 -13.523 4.558 1.00 89.69 164 ALA A O 1
ATOM 1288 N N . PHE A 1 165 ? -8.534 -11.327 4.893 1.00 89.94 165 PHE A N 1
ATOM 1289 C CA . PHE A 1 165 ? -7.417 -11.145 5.813 1.00 89.94 165 PHE A CA 1
ATOM 1290 C C . PHE A 1 165 ? -7.898 -11.122 7.273 1.00 89.94 165 PHE A C 1
ATOM 1292 O O . PHE A 1 165 ? -9.026 -10.708 7.562 1.00 89.94 165 PHE A O 1
ATOM 1299 N N . PRO A 1 166 ? -7.070 -11.563 8.237 1.00 89.19 166 PRO A N 1
ATOM 1300 C CA . PRO A 1 166 ? -7.370 -11.346 9.647 1.00 89.19 166 PRO A CA 1
ATOM 1301 C C . PRO A 1 166 ? -7.428 -9.842 9.945 1.00 89.19 166 PRO A C 1
ATOM 1303 O O . PRO A 1 166 ? -6.680 -9.055 9.370 1.00 89.19 166 PRO A O 1
ATOM 1306 N N . VAL A 1 167 ? -8.305 -9.435 10.862 1.00 93.38 167 VAL A N 1
ATOM 1307 C CA . VAL A 1 167 ? -8.313 -8.064 11.376 1.00 93.38 167 VAL A CA 1
ATOM 1308 C C . VAL A 1 167 ? -7.478 -8.014 12.645 1.00 93.38 167 VAL A C 1
ATOM 1310 O O . VAL A 1 167 ? -7.699 -8.787 13.577 1.00 93.38 167 VAL A O 1
ATOM 1313 N N . THR A 1 168 ? -6.510 -7.106 12.657 1.00 95.50 168 THR A N 1
ATOM 1314 C CA . THR A 1 168 ? -5.542 -6.918 13.738 1.00 95.50 168 THR A CA 1
ATOM 1315 C C . THR A 1 168 ? -5.651 -5.506 14.314 1.00 95.50 168 THR A C 1
ATOM 1317 O O . THR A 1 168 ? -6.120 -4.579 13.649 1.00 95.50 168 THR A O 1
ATOM 1320 N N . SER A 1 169 ? -5.183 -5.313 15.544 1.00 97.25 169 SER A N 1
ATOM 1321 C CA . SER A 1 169 ? -5.020 -3.988 16.155 1.00 97.25 169 SER A CA 1
ATOM 1322 C C . SER A 1 169 ? -4.112 -3.089 15.311 1.00 97.25 169 SER A C 1
ATOM 1324 O O . SER A 1 169 ? -4.406 -1.907 15.129 1.00 97.25 169 SER A O 1
ATOM 1326 N N . ASN A 1 170 ? -3.052 -3.664 14.731 1.00 97.38 170 ASN A N 1
ATOM 1327 C CA . ASN A 1 170 ? -2.129 -2.960 13.839 1.00 97.38 170 ASN A CA 1
ATOM 1328 C C . ASN A 1 170 ? -2.837 -2.450 12.582 1.00 97.38 170 ASN A C 1
ATOM 1330 O O . ASN A 1 170 ? -2.640 -1.297 12.206 1.00 97.38 170 ASN A O 1
ATOM 1334 N N . LYS A 1 171 ? -3.695 -3.277 11.972 1.00 97.50 171 LYS A N 1
ATOM 1335 C CA . LYS A 1 171 ? -4.506 -2.913 10.806 1.00 97.50 171 LYS A CA 1
ATOM 1336 C C . LYS A 1 171 ? -5.434 -1.742 11.101 1.00 97.50 171 LYS A C 1
ATOM 1338 O O . LYS A 1 171 ? -5.418 -0.764 10.356 1.00 97.50 171 LYS A O 1
ATOM 1343 N N . VAL A 1 172 ? -6.159 -1.806 12.222 1.00 98.19 172 VAL A N 1
ATOM 1344 C CA . VAL A 1 172 ? -7.037 -0.723 12.695 1.00 98.19 172 VAL A CA 1
ATOM 1345 C C . VAL A 1 172 ? -6.247 0.572 12.887 1.00 98.19 172 VAL A C 1
ATOM 1347 O O . VAL A 1 172 ? -6.634 1.616 12.371 1.00 98.19 172 VAL A O 1
ATOM 1350 N N . ALA A 1 173 ? -5.106 0.521 13.576 1.00 98.38 173 ALA A N 1
ATOM 1351 C CA . ALA A 1 173 ? -4.286 1.709 13.788 1.00 98.38 173 ALA A CA 1
ATOM 1352 C C . ALA A 1 173 ? -3.704 2.264 12.480 1.00 98.38 173 ALA A C 1
ATOM 1354 O O . ALA A 1 173 ? -3.755 3.470 12.243 1.00 98.38 173 ALA A O 1
ATOM 1355 N N . SER A 1 174 ? -3.194 1.398 11.601 1.00 98.50 174 SER A N 1
ATOM 1356 C CA . SER A 1 174 ? -2.644 1.822 10.313 1.00 98.50 174 SER A CA 1
ATOM 1357 C C . SER A 1 174 ? -3.699 2.431 9.397 1.00 98.50 174 SER A C 1
ATOM 1359 O O . SER A 1 174 ? -3.389 3.397 8.709 1.00 98.50 174 SER A O 1
ATOM 1361 N N . SER A 1 175 ? -4.942 1.930 9.403 1.00 98.31 175 SER A N 1
ATOM 1362 C CA . SER A 1 175 ? -6.011 2.486 8.567 1.00 98.31 175 SER A CA 1
ATOM 1363 C C . SER A 1 175 ? -6.444 3.868 9.052 1.00 98.31 175 SER A C 1
ATOM 1365 O O . SER A 1 175 ? -6.700 4.750 8.237 1.00 98.31 175 SER A O 1
ATOM 1367 N N . ILE A 1 176 ? -6.470 4.081 10.375 1.00 98.38 176 ILE A N 1
ATOM 1368 C CA . ILE A 1 176 ? -6.709 5.401 10.974 1.00 98.38 176 ILE A CA 1
ATOM 1369 C C . ILE A 1 176 ? -5.614 6.377 10.536 1.00 98.38 176 ILE A C 1
ATOM 1371 O O . ILE A 1 176 ? -5.916 7.468 10.058 1.00 98.38 176 ILE A O 1
ATOM 1375 N N . LEU A 1 177 ? -4.343 5.983 10.666 1.00 98.19 177 LEU A N 1
ATOM 1376 C CA . LEU A 1 177 ? -3.212 6.831 10.286 1.00 98.19 177 LEU A CA 1
ATOM 1377 C C . LEU A 1 177 ? -3.176 7.119 8.780 1.00 98.19 177 LEU A C 1
ATOM 1379 O O . LEU A 1 177 ? -2.897 8.247 8.391 1.00 98.19 177 LEU A O 1
ATOM 1383 N N . ALA A 1 178 ? -3.515 6.144 7.936 1.00 97.88 178 ALA A N 1
ATOM 1384 C CA . ALA A 1 178 ? -3.580 6.320 6.485 1.00 97.88 178 ALA A CA 1
ATOM 1385 C C . ALA A 1 178 ? -4.676 7.299 6.034 1.00 97.88 178 ALA A C 1
ATOM 1387 O O . ALA A 1 178 ? -4.579 7.863 4.946 1.00 97.88 178 ALA A O 1
ATOM 1388 N N . ALA A 1 179 ? -5.709 7.510 6.852 1.00 97.50 179 ALA A N 1
ATOM 1389 C CA . ALA A 1 179 ? -6.755 8.490 6.584 1.00 97.50 179 ALA A CA 1
ATOM 1390 C C . ALA A 1 179 ? -6.370 9.918 7.006 1.00 97.50 179 ALA A C 1
ATOM 1392 O O . ALA A 1 179 ? -7.023 10.874 6.584 1.00 97.50 179 ALA A O 1
ATOM 1393 N N . LEU A 1 180 ? -5.342 10.090 7.845 1.00 96.56 180 LEU A N 1
ATOM 1394 C CA . LEU A 1 180 ? -4.923 11.411 8.301 1.00 96.56 180 LEU A CA 1
ATOM 1395 C C . LEU A 1 180 ? -4.164 12.164 7.201 1.00 96.56 180 LEU A C 1
ATOM 1397 O O . LEU A 1 180 ? -3.286 11.598 6.547 1.00 96.56 180 LEU A O 1
ATOM 1401 N N . PRO A 1 181 ? -4.415 13.474 7.025 1.00 94.19 181 PRO A N 1
ATOM 1402 C CA . PRO A 1 181 ? -3.520 14.309 6.241 1.00 94.19 181 PRO A CA 1
ATOM 1403 C C . PRO A 1 181 ? -2.124 14.306 6.870 1.00 94.19 181 PRO A C 1
ATOM 1405 O O . PRO A 1 181 ? -1.989 14.457 8.086 1.00 94.19 181 PRO A O 1
ATOM 1408 N N . LYS A 1 182 ? -1.083 14.209 6.037 1.00 92.38 182 LYS A N 1
ATOM 1409 C CA . LYS A 1 182 ? 0.310 14.039 6.484 1.00 92.38 182 LYS A CA 1
ATOM 1410 C C . LYS A 1 182 ? 0.788 15.053 7.530 1.00 92.38 182 LYS A C 1
ATOM 1412 O O . LYS A 1 182 ? 1.534 14.696 8.426 1.00 92.38 182 LYS A O 1
ATOM 1417 N N . GLN A 1 183 ? 0.292 16.289 7.474 1.00 92.12 183 GLN A N 1
ATOM 1418 C CA . GLN A 1 183 ? 0.622 17.363 8.422 1.00 92.12 183 GLN A CA 1
ATOM 1419 C C . GLN A 1 183 ? 0.196 17.083 9.877 1.00 92.12 183 GLN A C 1
ATOM 1421 O O . GLN A 1 183 ? 0.632 17.786 10.783 1.00 92.12 183 GLN A O 1
ATOM 1426 N N . PHE A 1 184 ? -0.676 16.094 10.101 1.00 93.50 184 PHE A N 1
ATOM 1427 C CA . PHE A 1 184 ? -1.112 15.652 11.428 1.00 93.50 184 PHE A CA 1
ATOM 1428 C C . PHE A 1 184 ? -0.417 14.362 11.882 1.00 93.50 184 PHE A C 1
ATOM 1430 O O . PHE A 1 184 ? -0.662 13.899 12.995 1.00 93.50 184 PHE A O 1
ATOM 1437 N N . LEU A 1 185 ? 0.436 13.761 11.046 1.00 93.62 185 LEU A N 1
ATOM 1438 C CA . LEU A 1 185 ? 1.188 12.570 11.418 1.00 93.62 185 LEU A CA 1
ATOM 1439 C C . LEU A 1 185 ? 2.375 12.959 12.296 1.00 93.62 185 LEU A C 1
ATOM 1441 O O . LEU A 1 185 ? 3.254 13.715 11.889 1.00 93.62 185 LEU A O 1
ATOM 1445 N N . GLN A 1 186 ? 2.416 12.412 13.508 1.00 93.00 186 GLN A N 1
ATOM 1446 C CA . GLN A 1 186 ? 3.543 12.620 14.406 1.00 93.00 186 GLN A CA 1
ATOM 1447 C C . GLN A 1 186 ? 4.715 11.692 14.035 1.00 93.00 186 GLN A C 1
ATOM 1449 O O . GLN A 1 186 ? 4.482 10.516 13.730 1.00 93.00 186 GLN A O 1
ATOM 1454 N N . PRO A 1 187 ? 5.979 12.154 14.133 1.00 93.19 187 PRO A N 1
ATOM 1455 C CA . PRO A 1 187 ? 7.152 11.330 13.820 1.00 93.19 187 PRO A CA 1
ATOM 1456 C C . PRO A 1 187 ? 7.227 10.025 14.623 1.00 93.19 187 PRO A C 1
ATOM 1458 O O . PRO A 1 187 ? 7.680 8.997 14.122 1.00 93.19 187 PRO A O 1
ATOM 1461 N N . GLU A 1 188 ? 6.753 10.042 15.872 1.00 94.75 188 GLU A N 1
ATOM 1462 C CA . GLU A 1 188 ? 6.702 8.845 16.712 1.00 94.75 188 GLU A CA 1
ATOM 1463 C C . GLU A 1 188 ? 5.755 7.780 16.147 1.00 94.75 188 GLU A C 1
ATOM 1465 O O . GLU A 1 188 ? 6.126 6.606 16.091 1.00 94.75 188 GLU A O 1
ATOM 1470 N N . TRP A 1 189 ? 4.570 8.176 15.674 1.00 95.44 189 TRP A N 1
ATOM 1471 C CA . TRP A 1 189 ? 3.617 7.251 15.058 1.00 95.44 189 TRP A CA 1
ATOM 1472 C C . TRP A 1 189 ? 4.164 6.678 13.758 1.00 95.44 189 TRP A C 1
ATOM 1474 O O . TRP A 1 189 ? 3.994 5.488 13.509 1.00 95.44 189 TRP A O 1
ATOM 1484 N N . LEU A 1 190 ? 4.868 7.492 12.965 1.00 95.00 190 LEU A N 1
ATOM 1485 C CA . LEU A 1 190 ? 5.515 7.032 11.740 1.00 95.00 190 LEU A CA 1
ATOM 1486 C C . LEU A 1 190 ? 6.562 5.949 12.032 1.00 95.00 190 LEU A C 1
ATOM 1488 O O . LEU A 1 190 ? 6.553 4.903 11.389 1.00 95.00 190 LEU A O 1
ATOM 1492 N N . ARG A 1 191 ? 7.411 6.152 13.047 1.00 96.12 191 ARG A N 1
ATOM 1493 C CA . ARG A 1 191 ? 8.386 5.140 13.484 1.00 96.12 191 ARG A CA 1
ATOM 1494 C C . ARG A 1 191 ? 7.699 3.846 13.929 1.00 96.12 191 ARG A C 1
ATOM 1496 O O . ARG A 1 191 ? 8.057 2.777 13.454 1.00 96.12 191 ARG A O 1
ATOM 1503 N N . MET A 1 192 ? 6.680 3.941 14.785 1.00 97.00 192 MET A N 1
ATOM 1504 C CA . MET A 1 192 ? 5.924 2.771 15.259 1.00 97.00 192 MET A CA 1
ATOM 1505 C C . MET A 1 192 ? 5.205 2.035 14.118 1.00 97.00 192 MET A C 1
ATOM 1507 O O . MET A 1 192 ? 5.102 0.808 14.132 1.00 97.00 192 MET A O 1
ATOM 1511 N N . LEU A 1 193 ? 4.716 2.774 13.121 1.00 97.12 193 LEU A N 1
ATOM 1512 C CA . LEU A 1 193 ? 4.086 2.225 11.925 1.00 97.12 193 LEU A CA 1
ATOM 1513 C C . LEU A 1 193 ? 5.102 1.476 11.056 1.00 97.12 193 LEU A C 1
ATOM 1515 O O . LEU A 1 193 ? 4.802 0.367 10.619 1.00 97.12 193 LEU A O 1
ATOM 1519 N N . VAL A 1 194 ? 6.305 2.025 10.859 1.00 96.75 194 VAL A N 1
ATOM 1520 C CA . VAL A 1 194 ? 7.407 1.346 10.154 1.00 96.75 194 VAL A CA 1
ATOM 1521 C C . VAL A 1 194 ? 7.829 0.074 10.894 1.00 96.75 194 VAL A C 1
ATOM 1523 O O . VAL A 1 194 ? 7.900 -0.983 10.269 1.00 96.75 194 VAL A O 1
ATOM 1526 N N . ASP A 1 195 ? 8.005 0.137 12.217 1.00 96.50 195 ASP A N 1
ATOM 1527 C CA . ASP A 1 195 ? 8.33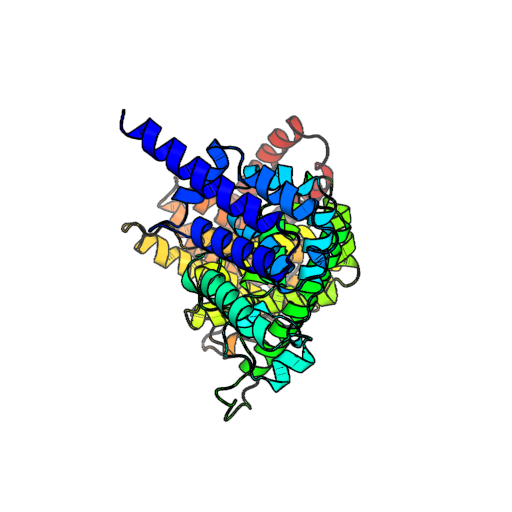5 -1.028 13.055 1.00 96.50 195 ASP A CA 1
ATOM 1528 C C . ASP A 1 195 ? 7.245 -2.121 12.959 1.00 96.50 195 ASP A C 1
ATOM 1530 O O . ASP A 1 195 ? 7.515 -3.327 12.990 1.00 96.50 195 ASP A O 1
ATOM 1534 N N . SER A 1 196 ? 5.976 -1.718 12.843 1.00 97.38 196 SER A N 1
ATOM 1535 C CA . SER A 1 196 ? 4.855 -2.640 12.643 1.00 97.38 196 SER A CA 1
ATOM 1536 C C . SER A 1 196 ? 4.846 -3.262 11.245 1.00 97.38 196 SER A C 1
ATOM 1538 O O . SER A 1 196 ? 4.748 -4.486 11.120 1.00 97.38 196 SER A O 1
ATOM 1540 N N . ALA A 1 197 ? 5.051 -2.447 10.208 1.00 97.31 197 ALA A N 1
ATOM 1541 C CA . ALA A 1 197 ? 5.144 -2.907 8.828 1.00 97.31 197 ALA A CA 1
ATOM 1542 C C . ALA A 1 197 ? 6.314 -3.881 8.631 1.00 97.31 197 ALA A C 1
ATOM 1544 O O . ALA A 1 197 ? 6.148 -4.909 7.982 1.00 97.31 197 ALA A O 1
ATOM 1545 N N . GLU A 1 198 ? 7.474 -3.621 9.241 1.00 97.25 198 GLU A N 1
ATOM 1546 C CA . GLU A 1 198 ? 8.631 -4.517 9.183 1.00 97.25 198 GLU A CA 1
ATOM 1547 C C . GLU A 1 198 ? 8.308 -5.902 9.767 1.00 97.25 198 GLU A C 1
ATOM 1549 O O . GLU A 1 198 ? 8.639 -6.931 9.171 1.00 97.25 198 GLU A O 1
ATOM 1554 N N . ARG A 1 199 ? 7.611 -5.962 10.911 1.00 95.81 199 ARG A N 1
ATOM 1555 C CA . ARG A 1 199 ? 7.182 -7.236 11.515 1.00 95.81 199 ARG A CA 1
ATOM 1556 C C . ARG A 1 199 ? 6.267 -8.031 10.586 1.00 95.81 199 ARG A C 1
ATOM 1558 O O . ARG A 1 199 ? 6.438 -9.244 10.482 1.00 95.81 199 ARG A O 1
ATOM 1565 N N . GLU A 1 200 ? 5.338 -7.373 9.900 1.00 96.69 200 GLU A N 1
ATOM 1566 C CA . GLU A 1 200 ? 4.437 -8.054 8.965 1.00 96.69 200 GLU A CA 1
ATOM 1567 C C . GLU A 1 200 ? 5.137 -8.410 7.636 1.00 96.69 200 GLU A C 1
ATOM 1569 O O . GLU A 1 200 ? 4.908 -9.482 7.084 1.00 96.69 200 GLU A O 1
ATOM 1574 N N . MET A 1 201 ? 6.091 -7.607 7.156 1.00 97.06 201 MET A N 1
ATOM 1575 C CA . MET A 1 201 ? 6.931 -7.943 5.991 1.00 97.06 201 MET A CA 1
ATOM 1576 C C . MET A 1 201 ? 7.831 -9.168 6.229 1.00 97.06 201 MET A C 1
ATOM 1578 O O . MET A 1 201 ? 8.106 -9.940 5.303 1.00 97.06 201 MET A O 1
ATOM 1582 N N . ASN A 1 202 ? 8.251 -9.401 7.474 1.00 95.69 202 ASN A N 1
ATOM 1583 C CA . ASN A 1 202 ? 8.909 -10.654 7.844 1.00 95.69 202 ASN A CA 1
ATOM 1584 C C . ASN A 1 202 ? 7.967 -11.861 7.649 1.00 95.69 202 ASN A C 1
ATOM 1586 O O . ASN A 1 202 ? 8.409 -12.904 7.168 1.00 95.69 202 ASN A O 1
ATOM 1590 N N . GLN A 1 203 ? 6.665 -11.710 7.933 1.00 94.44 203 GLN A N 1
ATOM 1591 C CA . GLN A 1 203 ? 5.658 -12.750 7.667 1.00 94.44 203 GLN A CA 1
ATOM 1592 C C . GLN A 1 203 ? 5.456 -12.972 6.169 1.00 94.44 203 GLN A C 1
ATOM 1594 O O . GLN A 1 203 ? 5.373 -14.113 5.730 1.00 94.44 203 GLN A O 1
ATOM 1599 N N . VAL A 1 204 ? 5.459 -11.906 5.364 1.00 96.19 204 VAL A N 1
ATOM 1600 C CA . VAL A 1 204 ? 5.433 -12.011 3.895 1.00 96.19 204 VAL A CA 1
ATOM 1601 C C . VAL A 1 204 ? 6.623 -12.827 3.378 1.00 96.19 204 VAL A C 1
ATOM 1603 O O . VAL A 1 204 ? 6.469 -13.683 2.509 1.00 96.19 204 VAL A O 1
ATOM 1606 N N . SER A 1 205 ? 7.815 -12.595 3.928 1.00 95.25 205 SER A N 1
ATOM 1607 C CA . SER A 1 205 ? 9.022 -13.332 3.536 1.00 95.25 205 SER A CA 1
ATOM 1608 C C . SER A 1 205 ? 8.946 -14.813 3.930 1.00 95.25 205 SER A C 1
ATOM 1610 O O . SER A 1 205 ? 9.340 -15.680 3.146 1.00 95.25 205 SER A O 1
ATOM 1612 N N . ALA A 1 206 ? 8.401 -15.116 5.113 1.00 93.19 206 ALA A N 1
ATOM 1613 C CA . ALA A 1 206 ? 8.140 -16.488 5.548 1.00 93.19 206 ALA A CA 1
ATOM 1614 C C . ALA A 1 206 ? 7.094 -17.176 4.651 1.00 93.19 206 ALA A C 1
ATOM 1616 O O . ALA A 1 206 ? 7.340 -18.279 4.165 1.00 93.19 206 ALA A O 1
ATOM 1617 N N . TYR A 1 207 ? 5.993 -16.481 4.348 1.00 92.88 207 TYR A N 1
ATOM 1618 C CA . TYR A 1 207 ? 4.945 -16.928 3.431 1.00 92.88 207 TYR A CA 1
ATOM 1619 C C . TYR A 1 207 ? 5.523 -17.294 2.060 1.00 92.88 207 TYR A C 1
ATOM 1621 O O . TYR A 1 207 ? 5.310 -18.402 1.576 1.00 92.88 207 TYR A O 1
ATOM 1629 N N . LEU A 1 208 ? 6.327 -16.414 1.456 1.00 93.44 208 LEU A N 1
ATOM 1630 C CA . LEU A 1 208 ? 6.972 -16.707 0.176 1.00 93.44 208 LEU A CA 1
ATOM 1631 C C . LEU A 1 208 ? 7.925 -17.893 0.244 1.00 93.44 208 LEU A C 1
ATOM 1633 O O . LEU A 1 208 ? 7.979 -18.675 -0.698 1.00 93.44 208 LEU A O 1
ATOM 1637 N N . SER A 1 209 ? 8.692 -18.024 1.325 1.00 91.88 209 SER A N 1
ATOM 1638 C CA . SER A 1 209 ? 9.627 -19.143 1.475 1.00 91.88 209 SER A CA 1
ATOM 1639 C C . SER A 1 209 ? 8.871 -20.474 1.484 1.00 91.88 209 SER A C 1
ATOM 1641 O O . SER A 1 209 ? 9.228 -21.376 0.734 1.00 91.88 209 SER A O 1
ATOM 1643 N N . ALA A 1 210 ? 7.755 -20.547 2.215 1.00 88.75 210 ALA A N 1
ATOM 1644 C CA . ALA A 1 210 ? 6.895 -21.729 2.248 1.00 88.75 210 ALA A CA 1
ATOM 1645 C C . ALA A 1 210 ? 6.255 -22.066 0.884 1.00 88.75 210 ALA A C 1
ATOM 1647 O O . ALA A 1 210 ? 6.099 -23.236 0.562 1.00 88.75 210 ALA A O 1
ATOM 1648 N N . HIS A 1 211 ? 5.908 -21.062 0.068 1.00 88.31 211 HIS A N 1
ATOM 1649 C CA . HIS A 1 211 ? 5.235 -21.273 -1.227 1.00 88.31 211 HIS A CA 1
ATOM 1650 C C . HIS A 1 211 ? 6.190 -21.495 -2.407 1.00 88.31 211 HIS A C 1
ATOM 1652 O O . HIS A 1 211 ? 5.769 -21.978 -3.458 1.00 88.31 211 HIS A O 1
ATOM 1658 N N . LEU A 1 212 ? 7.451 -21.079 -2.283 1.00 88.69 212 LEU A N 1
ATOM 1659 C CA . LEU A 1 212 ? 8.434 -21.144 -3.369 1.00 88.69 212 LEU A CA 1
ATOM 1660 C C . LEU A 1 212 ? 9.399 -22.322 -3.253 1.00 88.69 212 LEU A C 1
ATOM 1662 O O . LEU A 1 212 ? 10.120 -22.597 -4.214 1.00 88.69 212 LEU A O 1
ATOM 1666 N N . ASP A 1 213 ? 9.459 -22.977 -2.099 1.00 85.94 213 ASP A N 1
ATOM 1667 C CA . ASP A 1 213 ? 10.298 -24.149 -1.912 1.00 85.94 213 ASP A CA 1
ATOM 1668 C C . ASP A 1 213 ? 9.495 -25.406 -2.305 1.00 85.94 213 ASP A C 1
ATOM 1670 O O . ASP A 1 213 ? 8.547 -25.796 -1.630 1.00 85.94 213 ASP A O 1
ATOM 1674 N N . ASP A 1 214 ? 9.879 -26.036 -3.426 1.00 67.94 214 ASP A N 1
ATOM 1675 C CA . ASP A 1 214 ? 9.203 -27.186 -4.073 1.00 67.94 214 ASP A CA 1
ATOM 1676 C C . ASP A 1 214 ? 9.089 -28.459 -3.191 1.00 67.94 214 ASP A C 1
ATOM 1678 O O . ASP A 1 214 ? 8.523 -29.463 -3.625 1.00 67.94 214 ASP A O 1
ATOM 1682 N N . ASP A 1 215 ? 9.638 -28.445 -1.971 1.00 66.69 215 ASP A N 1
ATOM 1683 C CA . ASP A 1 215 ? 9.761 -29.609 -1.077 1.00 66.69 215 ASP A CA 1
ATOM 1684 C C . ASP A 1 215 ? 8.592 -29.753 -0.079 1.00 66.69 215 ASP A C 1
ATOM 1686 O O . ASP A 1 215 ? 8.558 -30.692 0.719 1.00 66.69 215 ASP A O 1
ATOM 1690 N N . PHE A 1 216 ? 7.605 -28.850 -0.115 1.00 57.50 216 PHE A N 1
ATOM 1691 C CA . PHE A 1 216 ? 6.436 -28.916 0.765 1.00 57.50 216 PHE A CA 1
ATOM 1692 C C . PHE A 1 216 ? 5.355 -29.859 0.215 1.00 57.50 216 PHE A C 1
ATOM 1694 O O . PHE A 1 216 ? 4.389 -29.455 -0.431 1.00 57.50 216 PHE A O 1
ATOM 1701 N N . MET A 1 217 ? 5.524 -31.149 0.510 1.00 53.00 217 MET A N 1
ATOM 1702 C CA . MET A 1 217 ? 4.426 -32.115 0.570 1.00 53.00 217 MET A CA 1
ATOM 1703 C C . MET A 1 217 ? 3.785 -32.016 1.966 1.00 53.00 217 MET A C 1
ATOM 1705 O O . MET A 1 217 ? 4.480 -32.194 2.962 1.00 53.00 217 MET A O 1
ATOM 1709 N N . ASP A 1 218 ? 2.483 -31.727 2.018 1.00 58.12 218 ASP A N 1
ATOM 1710 C CA . ASP A 1 218 ? 1.635 -31.658 3.223 1.00 58.12 218 ASP A CA 1
ATOM 1711 C C . ASP A 1 218 ? 1.939 -30.505 4.204 1.00 58.12 218 ASP A C 1
ATOM 1713 O O . ASP A 1 218 ? 2.295 -30.723 5.363 1.00 58.12 218 ASP A O 1
ATOM 1717 N N . VAL A 1 219 ? 1.747 -29.251 3.773 1.00 56.28 219 VAL A N 1
ATOM 1718 C CA . VAL A 1 219 ? 1.500 -28.172 4.747 1.00 56.28 219 VAL A CA 1
ATOM 1719 C C . VAL A 1 219 ? 0.117 -28.438 5.348 1.00 56.28 219 VAL A C 1
ATOM 1721 O O . VAL A 1 219 ? -0.865 -28.444 4.608 1.00 56.28 219 VAL A O 1
ATOM 1724 N N . ASP A 1 220 ? 0.051 -28.726 6.652 1.00 57.50 220 ASP A N 1
ATOM 1725 C CA . ASP A 1 220 ? -1.209 -28.903 7.391 1.00 57.50 220 ASP A CA 1
ATOM 1726 C C . ASP A 1 220 ? -2.204 -27.788 7.020 1.00 57.50 220 ASP A C 1
ATOM 1728 O O . ASP A 1 220 ? -1.819 -26.625 6.981 1.00 57.50 220 ASP A O 1
ATOM 1732 N N . ASP A 1 221 ? -3.489 -28.107 6.813 1.00 54.91 221 ASP A N 1
ATOM 1733 C CA . ASP A 1 221 ? -4.563 -27.123 6.535 1.00 54.91 221 ASP A CA 1
ATOM 1734 C C . ASP A 1 221 ? -4.707 -26.041 7.639 1.00 54.91 221 ASP A C 1
ATOM 1736 O O . ASP A 1 221 ? -5.394 -25.037 7.448 1.00 54.91 221 ASP A O 1
ATOM 1740 N N . ASP A 1 222 ? -4.036 -26.216 8.784 1.00 55.38 222 ASP A N 1
ATOM 1741 C CA . ASP A 1 222 ? -3.876 -25.220 9.853 1.00 55.38 222 ASP A CA 1
ATOM 1742 C C . ASP A 1 222 ? -2.701 -24.234 9.603 1.00 55.38 222 ASP A C 1
ATOM 1744 O O . ASP A 1 222 ? -2.296 -23.506 10.516 1.00 55.38 222 ASP A O 1
ATOM 1748 N N . ALA A 1 223 ? -2.137 -24.225 8.385 1.00 55.09 223 ALA A N 1
ATOM 1749 C CA . ALA A 1 223 ? -0.963 -23.462 7.964 1.00 55.09 223 ALA A CA 1
ATOM 1750 C C . ALA A 1 223 ? -1.027 -21.975 8.324 1.00 55.09 223 ALA A C 1
ATOM 1752 O O . ALA A 1 223 ? -2.087 -21.342 8.308 1.00 55.09 223 ALA A O 1
ATOM 1753 N N . ASP A 1 224 ? 0.158 -21.422 8.599 1.00 59.62 224 ASP A N 1
ATOM 1754 C CA . ASP A 1 224 ? 0.369 -20.052 9.044 1.00 59.62 224 ASP A CA 1
ATOM 1755 C C . ASP A 1 224 ? -0.522 -19.040 8.303 1.00 59.62 224 ASP A C 1
ATOM 1757 O O . ASP A 1 224 ? -0.526 -18.979 7.071 1.00 59.62 224 ASP A O 1
ATOM 1761 N N . PRO A 1 225 ? -1.283 -18.214 9.037 1.00 73.44 225 PRO A N 1
ATOM 1762 C CA . PRO A 1 225 ? -2.263 -17.332 8.429 1.00 73.44 225 PRO A CA 1
ATOM 1763 C C . PRO A 1 225 ? -1.597 -16.353 7.475 1.00 73.44 225 PRO A C 1
ATOM 1765 O O . PRO A 1 225 ? -0.530 -15.814 7.789 1.00 73.44 225 PRO A O 1
ATOM 1768 N N . LEU A 1 226 ? -2.293 -16.086 6.366 1.00 89.00 226 LEU A N 1
ATOM 1769 C CA . LEU A 1 226 ? -1.915 -15.116 5.344 1.00 89.00 226 LEU A CA 1
ATOM 1770 C C . LEU A 1 226 ? -1.337 -13.829 5.962 1.00 89.00 226 LEU A C 1
ATOM 1772 O O . LEU A 1 226 ? -1.822 -13.372 7.013 1.00 89.00 226 LEU A O 1
ATOM 1776 N N . PRO A 1 227 ? -0.310 -13.234 5.331 1.00 93.56 227 PRO A N 1
ATOM 1777 C CA . PRO A 1 227 ? 0.154 -11.918 5.733 1.00 93.56 227 PRO A CA 1
ATOM 1778 C C . PRO A 1 227 ? -0.979 -10.892 5.588 1.00 93.56 227 PRO A C 1
ATOM 1780 O O . PRO A 1 227 ? -1.797 -10.967 4.670 1.00 93.56 227 PRO A O 1
ATOM 1783 N N . ASP A 1 228 ? -1.039 -9.930 6.503 1.00 94.94 228 ASP A N 1
ATOM 1784 C CA . ASP A 1 228 ? -2.037 -8.859 6.515 1.00 94.94 228 ASP A CA 1
ATOM 1785 C C . ASP A 1 228 ? -1.651 -7.775 5.496 1.00 94.94 228 ASP A C 1
ATOM 1787 O O . ASP A 1 228 ? -1.075 -6.734 5.823 1.00 94.94 228 ASP A O 1
ATOM 1791 N N . ILE A 1 229 ? -1.937 -8.050 4.220 1.00 97.12 229 ILE A N 1
ATOM 1792 C CA . ILE A 1 229 ? -1.609 -7.150 3.104 1.00 97.12 229 ILE A CA 1
ATOM 1793 C C . ILE A 1 229 ? -2.340 -5.812 3.231 1.00 97.12 229 ILE A C 1
ATOM 1795 O O . ILE A 1 229 ? -1.808 -4.781 2.836 1.00 97.12 229 ILE A O 1
ATOM 1799 N N . GLU A 1 230 ? -3.529 -5.792 3.823 1.00 96.25 230 GLU A N 1
ATOM 1800 C CA . GLU A 1 230 ? -4.312 -4.567 3.990 1.00 96.25 230 GLU A CA 1
ATOM 1801 C C . GLU A 1 230 ? -3.727 -3.647 5.084 1.00 96.25 230 GLU A C 1
ATOM 1803 O O . GLU A 1 230 ? -3.712 -2.421 4.918 1.00 96.25 230 GLU A O 1
ATOM 1808 N N . HIS A 1 231 ? -3.150 -4.215 6.156 1.00 97.44 231 HIS A N 1
ATOM 1809 C CA . HIS A 1 231 ? -2.295 -3.459 7.082 1.00 97.44 231 HIS A CA 1
ATOM 1810 C C . HIS A 1 231 ? -1.086 -2.861 6.350 1.00 97.44 231 HIS A C 1
ATOM 1812 O O . HIS A 1 231 ? -0.845 -1.656 6.436 1.00 97.44 231 HIS A O 1
ATOM 1818 N N . LEU A 1 232 ? -0.359 -3.680 5.580 1.00 98.25 232 LEU A N 1
ATOM 1819 C CA . LEU A 1 232 ? 0.804 -3.218 4.818 1.00 98.25 232 LEU A CA 1
ATOM 1820 C C . LEU A 1 232 ? 0.437 -2.133 3.800 1.00 98.25 232 LEU A C 1
ATOM 1822 O O . LEU A 1 232 ? 1.160 -1.148 3.693 1.00 98.25 232 LEU A O 1
ATOM 1826 N N . GLN A 1 233 ? -0.701 -2.251 3.116 1.00 98.00 233 GLN A N 1
ATOM 1827 C CA . GLN A 1 233 ? -1.191 -1.235 2.186 1.00 98.00 233 GLN A CA 1
ATOM 1828 C C . GLN A 1 233 ? -1.495 0.087 2.898 1.00 98.00 233 GLN A C 1
ATOM 1830 O O . GLN A 1 233 ? -1.140 1.155 2.400 1.00 98.00 233 GLN A O 1
ATOM 1835 N N . SER A 1 234 ? -2.099 0.040 4.087 1.00 98.19 234 SER A N 1
ATOM 1836 C CA . SER A 1 234 ? -2.321 1.244 4.897 1.00 98.19 234 SER A CA 1
ATOM 1837 C C . SER A 1 234 ? -0.994 1.896 5.302 1.00 98.19 234 SER A C 1
ATOM 1839 O O . SER A 1 234 ? -0.830 3.108 5.160 1.00 98.19 234 SER A O 1
ATOM 1841 N N . CYS A 1 235 ? -0.008 1.096 5.718 1.00 98.50 235 CYS A N 1
ATOM 1842 C CA . CYS A 1 235 ? 1.337 1.583 6.026 1.00 98.50 235 CYS A CA 1
ATOM 1843 C C . CYS A 1 235 ? 2.025 2.205 4.802 1.00 98.50 235 CYS A C 1
ATOM 1845 O O . CYS A 1 235 ? 2.599 3.288 4.897 1.00 98.50 235 CYS A O 1
ATOM 1847 N N . LEU A 1 236 ? 1.932 1.558 3.641 1.00 98.25 236 LEU A N 1
ATOM 1848 C CA . LEU A 1 236 ? 2.493 2.049 2.386 1.00 98.25 236 LEU A CA 1
ATOM 1849 C C . LEU A 1 236 ? 1.872 3.377 1.955 1.00 98.25 236 LEU A C 1
ATOM 1851 O O . LEU A 1 236 ? 2.602 4.242 1.491 1.00 98.25 236 LEU A O 1
ATOM 1855 N N . ARG A 1 237 ? 0.559 3.577 2.134 1.00 97.62 237 ARG A N 1
ATOM 1856 C CA . ARG A 1 237 ? -0.100 4.861 1.828 1.00 97.62 237 ARG A CA 1
ATOM 1857 C C . ARG A 1 237 ? 0.436 5.996 2.701 1.00 97.62 237 ARG A C 1
ATOM 1859 O O . ARG A 1 237 ? 0.673 7.093 2.198 1.00 97.62 237 ARG A O 1
ATOM 1866 N N . VAL A 1 238 ? 0.681 5.720 3.985 1.00 97.25 238 VAL A N 1
ATOM 1867 C CA . VAL A 1 238 ? 1.329 6.681 4.889 1.00 97.25 238 VAL A CA 1
ATOM 1868 C C . VAL A 1 238 ? 2.738 7.015 4.392 1.00 97.25 238 VAL A C 1
ATOM 1870 O O . VAL A 1 238 ? 3.055 8.194 4.241 1.00 97.25 238 VAL A O 1
ATOM 1873 N N . LEU A 1 239 ? 3.550 6.003 4.066 1.00 96.81 239 LEU A N 1
ATOM 1874 C CA . LEU A 1 239 ? 4.914 6.196 3.557 1.00 96.81 239 LEU A CA 1
ATOM 1875 C C . LEU A 1 239 ? 4.946 6.946 2.220 1.00 96.81 239 LEU A C 1
ATOM 1877 O O . LEU A 1 239 ? 5.718 7.886 2.077 1.00 96.81 239 LEU A O 1
ATOM 1881 N N . ASP A 1 240 ? 4.087 6.584 1.267 1.00 96.50 240 ASP A N 1
ATOM 1882 C CA . ASP A 1 240 ? 3.974 7.261 -0.029 1.00 96.50 240 ASP A CA 1
ATOM 1883 C C . ASP A 1 240 ? 3.652 8.747 0.164 1.00 96.50 240 ASP A C 1
ATOM 1885 O O . ASP A 1 240 ? 4.320 9.610 -0.396 1.00 96.50 240 ASP A O 1
ATOM 1889 N N . SER A 1 241 ? 2.698 9.067 1.045 1.00 94.62 241 SER A N 1
ATOM 1890 C CA . SER A 1 241 ? 2.363 10.461 1.354 1.00 94.62 241 SER A CA 1
ATOM 1891 C C . SER A 1 241 ? 3.497 11.224 2.055 1.00 94.62 241 SER A C 1
ATOM 1893 O O . SER A 1 241 ? 3.663 12.423 1.816 1.00 94.62 241 SER A O 1
ATOM 1895 N N . GLY A 1 242 ? 4.270 10.536 2.904 1.00 93.50 242 GLY A N 1
ATOM 1896 C CA . GLY A 1 242 ? 5.376 11.099 3.680 1.00 93.50 242 GLY A CA 1
ATOM 1897 C C . GLY A 1 242 ? 6.636 11.336 2.851 1.00 93.50 242 GLY A C 1
ATOM 1898 O O . GLY A 1 242 ? 7.332 12.317 3.076 1.00 93.50 242 GLY A O 1
ATOM 1899 N N . LEU A 1 243 ? 6.889 10.501 1.840 1.00 93.56 243 LEU A N 1
ATOM 1900 C CA . LEU A 1 243 ? 7.999 10.658 0.891 1.00 93.56 243 LEU A CA 1
ATOM 1901 C C . LEU A 1 243 ? 7.767 11.785 -0.131 1.00 93.56 243 LEU A C 1
ATOM 1903 O O . LEU A 1 243 ? 8.653 12.093 -0.928 1.00 93.56 243 LEU A O 1
ATOM 1907 N N . LEU A 1 244 ? 6.592 12.420 -0.115 1.00 89.31 244 LEU A N 1
ATOM 1908 C CA . LEU A 1 244 ? 6.262 13.555 -0.969 1.00 89.31 244 LEU A CA 1
ATOM 1909 C C . LEU A 1 244 ? 6.340 14.874 -0.183 1.00 89.31 244 LEU A C 1
ATOM 1911 O O . LEU A 1 244 ? 5.571 15.106 0.751 1.00 89.31 244 LEU A O 1
ATOM 1915 N N . GLY A 1 245 ? 7.173 15.813 -0.637 1.00 82.44 245 GLY A N 1
ATOM 1916 C CA . GLY A 1 245 ? 7.242 17.186 -0.113 1.00 82.44 245 GLY A CA 1
ATOM 1917 C C . GLY A 1 245 ? 8.344 17.413 0.926 1.00 82.44 245 GLY A C 1
ATOM 1918 O O . GLY A 1 245 ? 9.354 16.719 0.913 1.00 82.44 245 GLY A O 1
ATOM 1919 N N . ASP A 1 246 ? 8.162 18.418 1.787 1.00 79.25 246 ASP A N 1
ATOM 1920 C CA . ASP A 1 246 ? 9.222 18.924 2.677 1.00 79.25 246 ASP A CA 1
ATOM 1921 C C . ASP A 1 246 ? 9.648 17.921 3.771 1.00 79.25 246 ASP A C 1
ATOM 1923 O O . ASP A 1 246 ? 10.811 17.911 4.167 1.00 79.25 246 ASP A O 1
ATOM 1927 N N . ASP A 1 247 ? 8.747 17.028 4.195 1.00 80.56 247 ASP A N 1
ATOM 1928 C CA . ASP A 1 247 ? 8.997 16.023 5.245 1.00 80.56 247 ASP A CA 1
ATOM 1929 C C . ASP A 1 247 ? 9.615 14.714 4.709 1.00 80.56 247 ASP A C 1
ATOM 1931 O O . ASP A 1 247 ? 9.846 13.765 5.465 1.00 80.56 247 ASP A O 1
ATOM 1935 N N . ALA A 1 248 ? 9.908 14.644 3.403 1.00 87.75 248 ALA A N 1
ATOM 1936 C CA . ALA A 1 248 ? 10.428 13.436 2.761 1.00 87.75 248 ALA A CA 1
ATOM 1937 C C . ALA A 1 248 ? 11.726 12.937 3.409 1.00 87.75 248 ALA A C 1
ATOM 1939 O O . ALA A 1 248 ? 11.917 11.730 3.536 1.00 87.75 248 ALA A O 1
ATOM 1940 N N . ALA A 1 249 ? 12.577 13.855 3.878 1.00 88.94 249 ALA A N 1
ATOM 1941 C CA . ALA A 1 249 ? 13.847 13.523 4.515 1.00 88.94 249 ALA A CA 1
ATOM 1942 C C . ALA A 1 249 ? 13.672 12.731 5.821 1.00 88.94 249 ALA A C 1
ATOM 1944 O O . ALA A 1 249 ? 14.447 11.812 6.077 1.00 88.94 249 ALA A O 1
ATOM 1945 N N . ASP A 1 250 ? 12.653 13.043 6.628 1.00 88.88 250 ASP A N 1
ATOM 1946 C CA . ASP A 1 250 ? 12.403 12.339 7.891 1.00 88.88 250 ASP A CA 1
ATOM 1947 C C . ASP A 1 250 ? 11.869 10.926 7.629 1.00 88.88 250 ASP A C 1
ATOM 1949 O O . ASP A 1 250 ? 12.315 9.955 8.248 1.00 88.88 250 ASP A O 1
ATOM 1953 N N . CYS A 1 251 ? 10.952 10.792 6.665 1.00 90.81 251 CYS A N 1
ATOM 1954 C CA . CYS A 1 251 ? 10.420 9.495 6.251 1.00 90.81 251 CYS A CA 1
ATOM 1955 C C . CYS A 1 251 ? 11.507 8.617 5.607 1.00 90.81 251 CYS A C 1
ATOM 1957 O O . CYS A 1 251 ? 11.650 7.442 5.957 1.00 90.81 251 CYS A O 1
ATOM 1959 N N . GLU A 1 252 ? 12.324 9.195 4.724 1.00 92.31 252 GLU A N 1
ATOM 1960 C CA . GLU A 1 252 ? 13.462 8.510 4.115 1.00 92.31 252 GLU A CA 1
ATOM 1961 C C . GLU A 1 252 ? 14.489 8.097 5.174 1.00 92.31 252 GLU A C 1
ATOM 1963 O O . GLU A 1 252 ? 14.948 6.958 5.145 1.00 92.31 252 GLU A O 1
ATOM 1968 N N . ALA A 1 253 ? 14.811 8.960 6.144 1.00 93.94 253 ALA A N 1
ATOM 1969 C CA . ALA A 1 253 ? 15.783 8.660 7.197 1.00 93.94 253 ALA A CA 1
ATOM 1970 C C . ALA A 1 253 ? 15.386 7.444 8.048 1.00 93.94 253 ALA A C 1
ATOM 1972 O O . ALA A 1 253 ? 16.253 6.642 8.407 1.00 93.94 253 ALA A O 1
ATOM 1973 N N . LEU A 1 254 ? 14.090 7.270 8.337 1.00 92.81 254 LEU A N 1
ATOM 1974 C CA . LEU A 1 254 ? 13.584 6.093 9.053 1.00 92.81 254 LEU A CA 1
ATOM 1975 C C . LEU A 1 254 ? 13.862 4.797 8.280 1.00 92.81 254 LEU A C 1
ATOM 1977 O O . LEU A 1 254 ? 14.337 3.818 8.854 1.00 92.81 254 LEU A O 1
ATOM 1981 N N . LEU A 1 255 ? 13.619 4.799 6.969 1.00 93.50 255 LEU A N 1
ATOM 1982 C CA . LEU A 1 255 ? 13.827 3.632 6.109 1.00 93.50 255 LEU A CA 1
ATOM 1983 C C . LEU A 1 255 ? 15.316 3.410 5.775 1.00 93.50 255 LEU A C 1
ATOM 1985 O O . LEU A 1 255 ? 15.785 2.271 5.676 1.00 93.50 255 LEU A O 1
ATOM 1989 N N . ALA A 1 256 ? 16.085 4.494 5.652 1.00 92.56 256 ALA A N 1
ATOM 1990 C CA . ALA A 1 256 ? 17.509 4.494 5.320 1.00 92.56 256 ALA A CA 1
ATOM 1991 C C . ALA A 1 256 ? 18.401 3.940 6.445 1.00 92.56 256 ALA A C 1
ATOM 1993 O O . ALA A 1 256 ? 19.590 3.699 6.221 1.00 92.56 256 ALA A O 1
ATOM 1994 N N . ALA A 1 257 ? 17.845 3.668 7.630 1.00 92.56 257 ALA A N 1
ATOM 1995 C CA . ALA A 1 257 ? 18.532 2.905 8.667 1.00 92.56 257 ALA A CA 1
ATOM 1996 C C . ALA A 1 257 ? 18.884 1.478 8.194 1.00 92.56 257 ALA A C 1
ATOM 1998 O O . ALA A 1 257 ? 19.939 0.954 8.557 1.00 92.56 257 ALA A O 1
ATOM 1999 N N . SER A 1 258 ? 18.037 0.874 7.347 1.00 93.50 258 SER A N 1
ATOM 2000 C CA . SER A 1 258 ? 18.194 -0.502 6.849 1.00 93.50 258 SER A CA 1
ATOM 2001 C C . SER A 1 258 ? 17.712 -0.662 5.393 1.00 93.50 258 SER A C 1
ATOM 2003 O O . SER A 1 258 ? 16.823 -1.471 5.117 1.00 93.50 258 SER A O 1
ATOM 2005 N N . PRO A 1 259 ? 18.314 0.036 4.410 1.00 93.81 259 PRO A N 1
ATOM 2006 C CA . PRO A 1 259 ? 17.785 0.104 3.046 1.00 93.81 259 PRO A CA 1
ATOM 2007 C C . PRO A 1 259 ? 17.752 -1.260 2.351 1.00 93.81 259 PRO A C 1
ATOM 2009 O O . PRO A 1 259 ? 16.817 -1.566 1.623 1.00 93.81 259 PRO A O 1
ATOM 2012 N N . ARG A 1 260 ? 18.739 -2.129 2.613 1.00 94.94 260 ARG A N 1
ATOM 2013 C CA . ARG A 1 260 ? 18.770 -3.499 2.065 1.00 94.94 260 ARG A CA 1
ATOM 2014 C C . ARG A 1 260 ? 17.631 -4.370 2.581 1.00 94.94 260 ARG A C 1
ATOM 2016 O O . ARG A 1 260 ? 17.094 -5.166 1.818 1.00 94.94 260 ARG A O 1
ATOM 2023 N N . LEU A 1 261 ? 17.285 -4.220 3.858 1.00 95.94 261 LEU A N 1
ATOM 2024 C CA . LEU A 1 261 ? 16.198 -4.971 4.472 1.00 95.94 261 LEU A CA 1
ATOM 2025 C C . LEU A 1 261 ? 14.867 -4.565 3.836 1.00 95.94 261 LEU A C 1
ATOM 2027 O O . LEU A 1 261 ? 14.166 -5.413 3.291 1.00 95.94 261 LEU A O 1
ATOM 2031 N N . PHE A 1 262 ? 14.575 -3.261 3.809 1.00 97.38 262 PHE A N 1
ATOM 2032 C CA . PHE A 1 262 ? 13.339 -2.746 3.220 1.00 97.38 262 PHE A CA 1
ATOM 2033 C C . PHE A 1 262 ? 13.254 -2.983 1.711 1.00 97.38 262 PHE A C 1
ATOM 2035 O O . PHE A 1 262 ? 12.196 -3.364 1.226 1.00 97.38 262 PHE A O 1
ATOM 2042 N N . ALA A 1 263 ? 14.357 -2.857 0.965 1.00 98.00 263 ALA A N 1
ATOM 2043 C CA . ALA A 1 263 ? 14.389 -3.218 -0.452 1.00 98.00 263 ALA A CA 1
ATOM 2044 C C . ALA A 1 263 ? 13.971 -4.683 -0.675 1.00 98.00 263 ALA A C 1
ATOM 2046 O O . ALA A 1 263 ? 13.135 -4.961 -1.535 1.00 98.00 263 ALA A O 1
ATOM 2047 N N . GLY A 1 264 ? 14.503 -5.610 0.131 1.00 98.06 264 GLY A N 1
ATOM 2048 C CA . GLY A 1 264 ? 14.093 -7.016 0.113 1.00 98.06 264 GLY A CA 1
ATOM 2049 C C . GLY A 1 264 ? 12.616 -7.192 0.457 1.00 98.06 264 GLY A C 1
ATOM 2050 O O . GLY A 1 264 ? 11.888 -7.860 -0.275 1.00 98.06 264 GLY A O 1
ATOM 2051 N N . HIS A 1 265 ? 12.152 -6.535 1.519 1.00 98.06 265 HIS A N 1
ATOM 2052 C CA . HIS A 1 265 ? 10.760 -6.600 1.951 1.00 98.06 265 HIS A CA 1
ATOM 2053 C C . HIS A 1 265 ? 9.770 -6.081 0.902 1.00 98.06 265 HIS A C 1
ATOM 2055 O O . HIS A 1 265 ? 8.756 -6.730 0.660 1.00 98.06 265 HIS A O 1
ATOM 2061 N N . PHE A 1 266 ? 10.058 -4.959 0.240 1.00 98.62 266 PHE A N 1
ATOM 2062 C CA . PHE A 1 266 ? 9.201 -4.412 -0.813 1.00 98.62 266 PHE A CA 1
ATOM 2063 C C . PHE A 1 266 ? 9.142 -5.330 -2.042 1.00 98.62 266 PHE A C 1
ATOM 2065 O O . PHE A 1 266 ? 8.067 -5.559 -2.593 1.00 98.62 266 PHE A O 1
ATOM 2072 N N . VAL A 1 267 ? 10.273 -5.922 -2.446 1.00 98.50 267 VAL A N 1
ATOM 2073 C CA . VAL A 1 267 ? 10.300 -6.916 -3.534 1.00 98.50 267 VAL A CA 1
ATOM 2074 C C . VAL A 1 267 ? 9.480 -8.156 -3.161 1.00 98.50 267 VAL A C 1
ATOM 2076 O O . VAL A 1 267 ? 8.677 -8.626 -3.968 1.00 98.50 267 VAL A O 1
ATOM 2079 N N . HIS A 1 268 ? 9.632 -8.662 -1.934 1.00 98.19 268 HIS A N 1
ATOM 2080 C CA . HIS A 1 268 ? 8.849 -9.789 -1.427 1.00 98.19 268 HIS A CA 1
ATOM 2081 C C . HIS A 1 268 ? 7.353 -9.466 -1.343 1.00 98.19 268 HIS A C 1
ATOM 2083 O O . HIS A 1 268 ? 6.532 -10.286 -1.742 1.00 98.19 268 HIS A O 1
ATOM 2089 N N . LEU A 1 269 ? 6.975 -8.264 -0.912 1.00 98.56 269 LEU A N 1
ATOM 2090 C CA . LEU A 1 269 ? 5.577 -7.842 -0.894 1.00 98.56 269 LEU A CA 1
ATOM 2091 C C . LEU A 1 269 ? 4.956 -7.876 -2.291 1.00 98.56 269 LEU A C 1
ATOM 2093 O O . LEU A 1 269 ? 3.928 -8.520 -2.483 1.00 98.56 269 LEU A O 1
ATOM 2097 N N . CYS A 1 270 ? 5.622 -7.296 -3.291 1.00 98.44 270 CYS A N 1
ATOM 2098 C CA . CYS A 1 270 ? 5.151 -7.365 -4.672 1.00 98.44 270 CYS A CA 1
ATOM 2099 C C . CYS A 1 270 ? 5.020 -8.813 -5.179 1.00 98.44 270 CYS A C 1
ATOM 2101 O O . CYS A 1 270 ? 4.058 -9.138 -5.871 1.00 98.44 270 CYS A O 1
ATOM 2103 N N . MET A 1 271 ? 5.961 -9.699 -4.835 1.00 97.81 271 MET A N 1
ATOM 2104 C CA . MET A 1 271 ? 5.889 -11.119 -5.202 1.00 97.81 271 MET A CA 1
ATOM 2105 C C . MET A 1 271 ? 4.727 -11.848 -4.512 1.00 97.81 271 MET A C 1
ATOM 2107 O O . MET A 1 271 ? 4.052 -12.649 -5.153 1.00 97.81 271 MET A O 1
ATOM 2111 N N . ALA A 1 272 ? 4.474 -11.573 -3.231 1.00 97.12 272 ALA A N 1
ATOM 2112 C CA . ALA A 1 272 ? 3.360 -12.170 -2.500 1.00 97.12 272 ALA A CA 1
ATOM 2113 C C . ALA A 1 272 ? 2.015 -11.695 -3.059 1.00 97.12 272 ALA A C 1
ATOM 2115 O O . ALA A 1 272 ? 1.134 -12.514 -3.297 1.00 97.12 272 ALA A O 1
ATOM 2116 N N . CYS A 1 273 ? 1.884 -10.406 -3.381 1.00 97.31 273 CYS A N 1
ATOM 2117 C CA . CYS A 1 273 ? 0.703 -9.889 -4.068 1.00 97.31 273 CYS A CA 1
ATOM 2118 C C . CYS A 1 273 ? 0.511 -10.528 -5.455 1.00 97.31 273 CYS A C 1
ATOM 2120 O O . CYS A 1 273 ? -0.619 -10.817 -5.829 1.00 97.31 273 CYS A O 1
ATOM 2122 N N . GLN A 1 274 ? 1.586 -10.829 -6.200 1.00 95.88 274 GLN A N 1
ATOM 2123 C CA . GLN A 1 274 ? 1.479 -11.583 -7.460 1.00 95.88 274 GLN A CA 1
ATOM 2124 C C . GLN A 1 274 ? 0.914 -13.001 -7.264 1.00 95.88 274 GLN A C 1
ATOM 2126 O O . GLN A 1 274 ? 0.155 -13.453 -8.120 1.00 95.88 274 GLN A O 1
ATOM 2131 N N . LEU A 1 275 ? 1.244 -13.685 -6.159 1.00 94.44 275 LEU A N 1
ATOM 2132 C CA . LEU A 1 275 ? 0.615 -14.970 -5.814 1.00 94.44 275 LEU A CA 1
ATOM 2133 C C . LEU A 1 275 ? -0.873 -14.795 -5.524 1.00 94.44 275 LEU A C 1
ATOM 2135 O O . LEU A 1 275 ? -1.690 -15.474 -6.133 1.00 94.44 275 LEU A O 1
ATOM 2139 N N . LEU A 1 276 ? -1.226 -13.833 -4.668 1.00 94.12 276 LEU A N 1
ATOM 2140 C CA . LEU A 1 276 ? -2.623 -13.575 -4.308 1.00 94.12 276 LEU A CA 1
ATOM 2141 C C . LEU A 1 276 ? -3.479 -13.232 -5.533 1.00 94.12 276 LEU A C 1
ATOM 2143 O O . LEU A 1 276 ? -4.593 -13.733 -5.665 1.00 94.12 276 LEU A O 1
ATOM 2147 N N . LEU A 1 277 ? -2.938 -12.450 -6.474 1.00 93.50 277 LEU A N 1
ATOM 2148 C CA . LEU A 1 277 ? -3.590 -12.158 -7.752 1.00 93.50 277 LEU A CA 1
ATOM 2149 C C . LEU A 1 277 ? -3.784 -13.410 -8.612 1.00 93.50 277 LEU A C 1
ATOM 2151 O O . LEU A 1 277 ? -4.833 -13.562 -9.238 1.00 93.50 277 LEU A O 1
ATOM 2155 N N . ALA A 1 278 ? -2.794 -14.305 -8.654 1.00 92.00 278 ALA A N 1
ATOM 2156 C CA . ALA A 1 278 ? -2.902 -15.565 -9.385 1.00 92.00 278 ALA A CA 1
ATOM 2157 C C . ALA A 1 278 ? -3.967 -16.493 -8.773 1.00 92.00 278 ALA A C 1
ATOM 2159 O O . ALA A 1 278 ? -4.677 -17.173 -9.517 1.00 92.00 278 ALA A O 1
ATOM 2160 N N . ASP A 1 279 ? -4.112 -16.459 -7.448 1.00 91.00 279 ASP A N 1
ATOM 2161 C CA . ASP A 1 279 ? -5.094 -17.239 -6.690 1.00 91.00 279 ASP A CA 1
ATOM 2162 C C . ASP A 1 279 ? -6.480 -16.565 -6.622 1.00 91.00 279 ASP A C 1
ATOM 2164 O O . ASP A 1 279 ? -7.451 -17.170 -6.168 1.00 91.00 279 ASP A O 1
ATOM 2168 N N . GLY A 1 280 ? -6.600 -15.320 -7.099 1.00 91.62 280 GLY A N 1
ATOM 2169 C CA . GLY A 1 280 ? -7.842 -14.543 -7.077 1.00 91.62 280 GLY A CA 1
ATOM 2170 C C . GLY A 1 280 ? -8.257 -14.058 -5.683 1.00 91.62 280 GLY A C 1
ATOM 2171 O O . GLY A 1 280 ? -9.433 -13.767 -5.465 1.00 91.62 280 GLY A O 1
ATOM 2172 N N . VAL A 1 281 ? -7.318 -13.977 -4.738 1.00 91.56 281 VAL A N 1
ATOM 2173 C CA . VAL A 1 281 ? -7.561 -13.531 -3.360 1.00 91.56 281 VAL A CA 1
ATOM 2174 C C . VAL A 1 281 ? -7.431 -12.012 -3.286 1.00 91.56 281 VAL A C 1
ATOM 2176 O O . VAL A 1 281 ? -6.327 -11.484 -3.383 1.00 91.56 281 VAL A O 1
ATOM 2179 N N . GLU A 1 282 ? -8.558 -11.319 -3.094 1.00 91.38 282 GLU A N 1
ATOM 2180 C CA . GLU A 1 282 ? -8.632 -9.852 -2.944 1.00 91.38 282 GLU A CA 1
ATOM 2181 C C . GLU A 1 282 ? -7.779 -9.082 -3.968 1.00 91.38 282 GLU A C 1
ATOM 2183 O O . GLU A 1 282 ? -6.851 -8.352 -3.595 1.00 91.38 282 GLU A O 1
ATOM 2188 N N . PRO A 1 283 ? -8.069 -9.238 -5.274 1.00 92.19 283 PRO A N 1
ATOM 2189 C CA . PRO A 1 283 ? -7.213 -8.713 -6.330 1.00 92.19 283 PRO A CA 1
ATOM 2190 C C . PRO A 1 283 ? -7.027 -7.198 -6.233 1.00 92.19 283 PRO A C 1
ATOM 2192 O O . PRO A 1 283 ? -5.908 -6.726 -6.387 1.00 92.19 283 PRO A O 1
ATOM 2195 N N . ALA A 1 284 ? -8.081 -6.457 -5.874 1.00 92.88 284 ALA A N 1
ATOM 2196 C CA . ALA A 1 284 ? -8.010 -5.010 -5.700 1.00 92.88 284 ALA A CA 1
ATOM 2197 C C . ALA A 1 284 ? -6.962 -4.608 -4.652 1.00 92.88 284 ALA A C 1
ATOM 2199 O O . ALA A 1 284 ? -6.127 -3.766 -4.943 1.00 92.88 284 ALA A O 1
ATOM 2200 N N . ILE A 1 285 ? -6.941 -5.249 -3.474 1.00 94.38 285 ILE A N 1
ATOM 2201 C CA . ILE A 1 285 ? -5.986 -4.936 -2.392 1.00 94.38 285 ILE A CA 1
ATOM 2202 C C . ILE A 1 285 ? -4.553 -5.299 -2.801 1.00 94.38 285 ILE A C 1
ATOM 2204 O O . ILE A 1 285 ? -3.620 -4.542 -2.527 1.00 94.38 285 ILE A O 1
ATOM 2208 N N . ALA A 1 286 ? -4.367 -6.452 -3.447 1.00 95.69 286 ALA A N 1
ATOM 2209 C CA . ALA A 1 286 ? -3.054 -6.905 -3.901 1.00 95.69 286 ALA A CA 1
ATOM 2210 C C . ALA A 1 286 ? -2.476 -5.993 -4.999 1.00 95.69 286 ALA A C 1
ATOM 2212 O O . ALA A 1 286 ? -1.294 -5.644 -4.950 1.00 95.69 286 ALA A O 1
ATOM 2213 N N . ASP A 1 287 ? -3.314 -5.582 -5.951 1.00 95.38 287 ASP A N 1
ATOM 2214 C CA . ASP A 1 287 ? -2.983 -4.621 -7.003 1.00 95.38 287 ASP A CA 1
ATOM 2215 C C . ASP A 1 287 ? -2.559 -3.271 -6.407 1.00 95.38 287 ASP A C 1
ATOM 2217 O O . ASP A 1 287 ? -1.454 -2.786 -6.666 1.00 95.38 287 ASP A O 1
ATOM 2221 N N . ASP A 1 288 ? -3.392 -2.731 -5.519 1.00 95.75 288 ASP A N 1
ATOM 2222 C CA . ASP A 1 288 ? -3.156 -1.493 -4.781 1.00 95.75 288 ASP A CA 1
ATOM 2223 C C . ASP A 1 288 ? -1.831 -1.513 -4.004 1.00 95.75 288 ASP A C 1
ATOM 2225 O O . ASP A 1 288 ? -1.104 -0.515 -3.959 1.00 95.75 288 ASP A O 1
ATOM 2229 N N . ALA A 1 289 ? -1.515 -2.650 -3.379 1.00 97.69 289 ALA A N 1
ATOM 2230 C CA . ALA A 1 289 ? -0.281 -2.851 -2.629 1.00 97.69 289 ALA A CA 1
ATOM 2231 C C . ALA A 1 289 ? 0.951 -2.852 -3.534 1.00 97.69 289 ALA A C 1
ATOM 2233 O O . ALA A 1 289 ? 1.963 -2.239 -3.180 1.00 97.69 289 ALA A O 1
ATOM 2234 N N . ILE A 1 290 ? 0.877 -3.480 -4.712 1.00 98.12 290 ILE A N 1
ATOM 2235 C CA . ILE A 1 290 ? 1.960 -3.436 -5.704 1.00 98.12 290 ILE A CA 1
ATOM 2236 C C . ILE A 1 290 ? 2.192 -1.991 -6.144 1.00 98.12 290 ILE A C 1
ATOM 2238 O O . ILE A 1 290 ? 3.328 -1.517 -6.118 1.00 98.12 290 ILE A O 1
ATOM 2242 N N . ASP A 1 291 ? 1.130 -1.273 -6.500 1.00 97.62 291 ASP A N 1
ATOM 2243 C CA . ASP A 1 291 ? 1.251 0.060 -7.087 1.00 97.62 291 ASP A CA 1
ATOM 2244 C C . ASP A 1 291 ? 1.750 1.093 -6.065 1.00 97.62 291 ASP A C 1
ATOM 2246 O O . ASP A 1 291 ? 2.632 1.901 -6.373 1.00 97.62 291 ASP A O 1
ATOM 2250 N N . THR A 1 292 ? 1.287 1.041 -4.811 1.00 98.19 292 THR A N 1
ATOM 2251 C CA . THR A 1 292 ? 1.855 1.881 -3.739 1.00 98.19 292 THR A CA 1
ATOM 2252 C C . THR A 1 292 ? 3.298 1.494 -3.413 1.00 98.19 292 THR A C 1
ATOM 2254 O O . THR A 1 292 ? 4.136 2.376 -3.236 1.00 98.19 292 THR A O 1
ATOM 2257 N N . THR A 1 293 ? 3.634 0.198 -3.397 1.00 98.69 293 THR A N 1
ATOM 2258 C CA . THR A 1 293 ? 5.022 -0.250 -3.183 1.00 98.69 293 THR A CA 1
ATOM 2259 C C . THR A 1 293 ? 5.951 0.286 -4.269 1.00 98.69 293 THR A C 1
ATOM 2261 O O . THR A 1 293 ? 7.027 0.798 -3.964 1.00 98.69 293 THR A O 1
ATOM 2264 N N . LEU A 1 294 ? 5.544 0.215 -5.540 1.00 98.62 294 LEU A N 1
ATOM 2265 C CA . LEU A 1 294 ? 6.337 0.747 -6.646 1.00 98.62 294 LEU A CA 1
ATOM 2266 C C . LEU A 1 294 ? 6.514 2.266 -6.540 1.00 98.62 294 LEU A C 1
ATOM 2268 O O . LEU A 1 294 ? 7.625 2.741 -6.756 1.00 98.62 294 LEU A O 1
ATOM 2272 N N . ARG A 1 295 ? 5.477 3.026 -6.159 1.00 97.69 295 ARG A N 1
ATOM 2273 C CA . ARG A 1 295 ? 5.594 4.477 -5.911 1.00 97.69 295 ARG A CA 1
ATOM 2274 C C . ARG A 1 295 ? 6.603 4.800 -4.811 1.00 97.69 295 ARG A C 1
ATOM 2276 O O . ARG A 1 295 ? 7.503 5.610 -5.034 1.00 97.69 295 ARG A O 1
ATOM 2283 N N . VAL A 1 296 ? 6.523 4.101 -3.677 1.00 98.06 296 VAL A N 1
ATOM 2284 C CA . VAL A 1 296 ? 7.494 4.222 -2.578 1.00 98.06 296 VAL A CA 1
ATOM 2285 C C . VAL A 1 296 ? 8.912 3.932 -3.080 1.00 98.06 296 VAL A C 1
ATOM 2287 O O . VAL A 1 296 ? 9.816 4.735 -2.863 1.00 98.06 296 VAL A O 1
ATOM 2290 N N . LEU A 1 297 ? 9.118 2.839 -3.822 1.00 98.31 297 LEU A N 1
ATOM 2291 C CA . LEU A 1 297 ? 10.428 2.494 -4.382 1.00 98.31 297 LEU A CA 1
ATOM 2292 C C . LEU A 1 297 ? 10.941 3.524 -5.399 1.00 98.31 297 LEU A C 1
ATOM 2294 O O . LEU A 1 297 ? 12.136 3.811 -5.417 1.00 98.31 297 LEU A O 1
ATOM 2298 N N . ILE A 1 298 ? 10.077 4.096 -6.242 1.00 97.38 298 ILE A N 1
ATOM 2299 C CA . ILE A 1 298 ? 10.455 5.165 -7.179 1.00 97.38 298 ILE A CA 1
ATOM 2300 C C . ILE A 1 298 ? 10.940 6.390 -6.407 1.00 97.38 298 ILE A C 1
ATOM 2302 O O . ILE A 1 298 ? 11.999 6.919 -6.737 1.00 97.38 298 ILE A O 1
ATOM 2306 N N . ASN A 1 299 ? 10.212 6.803 -5.367 1.00 95.88 299 ASN A N 1
ATOM 2307 C CA . ASN A 1 299 ? 10.597 7.943 -4.539 1.00 95.88 299 ASN A CA 1
ATOM 2308 C C . ASN A 1 299 ? 11.938 7.691 -3.835 1.00 95.88 299 ASN A C 1
ATOM 2310 O O . ASN A 1 299 ? 12.825 8.534 -3.912 1.00 95.88 299 ASN A O 1
ATOM 2314 N N . LEU A 1 300 ? 12.128 6.506 -3.245 1.00 96.38 300 LEU A N 1
ATOM 2315 C CA . LEU A 1 300 ? 13.373 6.139 -2.559 1.00 96.38 300 LEU A CA 1
ATOM 2316 C C . LEU A 1 300 ? 14.574 5.999 -3.505 1.00 96.38 300 LEU A C 1
ATOM 2318 O O . LEU A 1 300 ? 15.703 6.257 -3.107 1.00 96.38 300 LEU A O 1
ATOM 2322 N N . THR A 1 301 ? 14.366 5.571 -4.752 1.00 96.88 301 THR A N 1
ATOM 2323 C CA . THR A 1 301 ? 15.459 5.383 -5.728 1.00 96.88 301 THR A CA 1
ATOM 2324 C C . THR A 1 301 ? 15.805 6.638 -6.515 1.00 96.88 301 THR A C 1
ATOM 2326 O O . THR A 1 301 ? 16.862 6.684 -7.145 1.00 96.88 301 THR A O 1
ATOM 2329 N N . ASN A 1 302 ? 14.944 7.653 -6.505 1.00 92.75 302 ASN A N 1
ATOM 2330 C CA . ASN A 1 302 ? 15.148 8.869 -7.277 1.00 92.75 302 ASN A CA 1
ATOM 2331 C C . ASN A 1 302 ? 16.364 9.653 -6.753 1.00 92.75 302 ASN A C 1
ATOM 2333 O O . ASN A 1 302 ? 16.310 10.271 -5.696 1.00 92.75 302 ASN A O 1
ATOM 2337 N N . GLY A 1 303 ? 17.475 9.613 -7.494 1.00 89.44 303 GLY A N 1
ATOM 2338 C CA . GLY A 1 303 ? 18.722 10.277 -7.110 1.00 89.44 30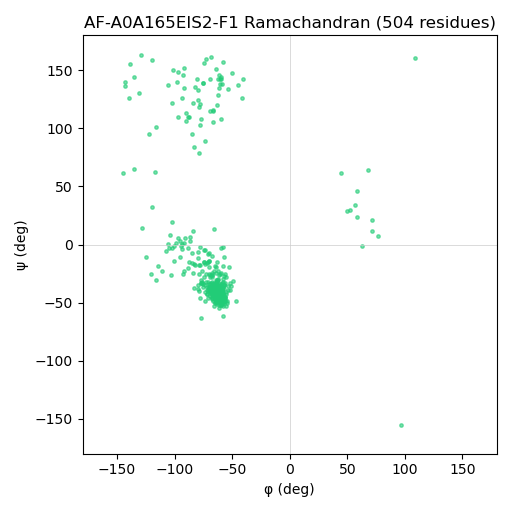3 GLY A CA 1
ATOM 2339 C C . GLY A 1 303 ? 19.467 9.624 -5.938 1.00 89.44 303 GLY A C 1
ATOM 2340 O O . GLY A 1 303 ? 20.413 10.223 -5.423 1.00 89.44 303 GLY A O 1
ATOM 2341 N N . SER A 1 304 ? 19.075 8.411 -5.523 1.00 94.12 304 SER A N 1
ATOM 2342 C CA . SER A 1 304 ? 19.701 7.686 -4.412 1.00 94.12 304 SER A CA 1
ATOM 2343 C C . SER A 1 304 ? 20.360 6.390 -4.879 1.00 94.12 304 SER A C 1
ATOM 2345 O O . SER A 1 304 ? 19.721 5.345 -5.053 1.00 94.12 304 SER A O 1
ATOM 2347 N N . SER A 1 305 ? 21.686 6.432 -5.028 1.00 95.31 305 SER A N 1
ATOM 2348 C CA . SER A 1 305 ? 22.485 5.250 -5.365 1.00 95.31 305 SER A CA 1
ATOM 2349 C C . SER A 1 305 ? 22.426 4.173 -4.278 1.00 95.31 305 SER A C 1
ATOM 2351 O O . SER A 1 305 ? 22.441 2.989 -4.599 1.00 95.31 305 SER A O 1
ATOM 2353 N N . GLN A 1 306 ? 22.280 4.559 -3.004 1.00 96.62 306 GLN A N 1
ATOM 2354 C CA . GLN A 1 306 ? 22.173 3.626 -1.879 1.00 96.62 306 GLN A CA 1
ATOM 2355 C C . GLN A 1 306 ? 20.936 2.726 -2.001 1.00 96.62 306 GLN A C 1
ATOM 2357 O O . GLN A 1 306 ? 21.048 1.509 -1.832 1.00 96.62 306 GLN A O 1
ATOM 2362 N N . TRP A 1 307 ? 19.771 3.305 -2.306 1.00 97.62 307 TRP A N 1
ATOM 2363 C CA . TRP A 1 307 ? 18.531 2.550 -2.508 1.00 97.62 307 TRP A CA 1
ATOM 2364 C C . TRP A 1 307 ? 18.559 1.728 -3.796 1.00 97.62 307 TRP A C 1
ATOM 2366 O O . TRP A 1 307 ? 18.113 0.579 -3.796 1.00 97.62 307 TRP A O 1
ATOM 2376 N N . CYS A 1 308 ? 19.148 2.264 -4.869 1.00 97.94 308 CYS A N 1
ATOM 2377 C CA . CYS A 1 308 ? 19.350 1.508 -6.104 1.00 97.94 308 CYS A CA 1
ATOM 2378 C C . CYS A 1 308 ? 20.234 0.273 -5.873 1.00 97.94 308 CYS A C 1
ATOM 2380 O O . CYS A 1 308 ? 19.855 -0.836 -6.247 1.00 97.94 308 CYS A O 1
ATOM 2382 N N . ASP A 1 309 ? 21.373 0.429 -5.195 1.00 97.56 309 ASP A N 1
ATOM 2383 C CA . ASP A 1 309 ? 22.278 -0.676 -4.862 1.00 97.56 309 ASP A CA 1
ATOM 2384 C C . ASP A 1 309 ? 21.635 -1.685 -3.902 1.00 97.56 309 ASP A C 1
ATOM 2386 O O . ASP A 1 309 ? 21.888 -2.888 -4.005 1.00 97.56 309 ASP A O 1
ATOM 2390 N N . ALA A 1 310 ? 20.795 -1.217 -2.974 1.00 98.12 310 ALA A N 1
ATOM 2391 C CA . ALA A 1 310 ? 20.033 -2.082 -2.083 1.00 98.12 310 ALA A CA 1
ATOM 2392 C C . ALA A 1 310 ? 19.051 -2.974 -2.857 1.00 98.12 310 ALA A C 1
ATOM 2394 O O . ALA A 1 310 ? 19.057 -4.186 -2.643 1.00 98.12 310 ALA A O 1
ATOM 2395 N N . LEU A 1 311 ? 18.277 -2.412 -3.794 1.00 98.19 311 LEU A N 1
ATOM 2396 C CA . LEU A 1 311 ? 17.361 -3.171 -4.658 1.00 98.19 311 LEU A CA 1
ATOM 2397 C C . LEU A 1 311 ? 18.093 -4.131 -5.597 1.00 98.19 311 LEU A C 1
ATOM 2399 O O . LEU A 1 311 ? 17.701 -5.289 -5.710 1.00 98.19 311 LEU A O 1
ATOM 2403 N N . LEU A 1 312 ? 19.191 -3.691 -6.220 1.00 97.75 312 LEU A N 1
ATOM 2404 C CA . LEU A 1 312 ? 20.049 -4.550 -7.050 1.00 97.75 312 LEU A CA 1
ATOM 2405 C C . LEU A 1 312 ? 20.735 -5.660 -6.236 1.00 97.75 312 LEU A C 1
ATOM 2407 O O . LEU A 1 312 ? 21.235 -6.642 -6.789 1.00 97.75 312 LEU A O 1
ATOM 2411 N N . GLY A 1 313 ? 20.796 -5.512 -4.913 1.00 97.69 313 GLY A N 1
ATOM 2412 C CA . GLY A 1 313 ? 21.223 -6.558 -3.991 1.00 97.69 313 GLY A CA 1
ATOM 2413 C C . GLY A 1 313 ? 20.195 -7.677 -3.805 1.00 97.69 313 GLY A C 1
ATOM 2414 O O . GLY A 1 313 ? 20.573 -8.746 -3.331 1.00 97.69 313 GLY A O 1
ATOM 2415 N N . VAL A 1 314 ? 18.929 -7.462 -4.178 1.00 97.81 314 VAL A N 1
ATOM 2416 C CA . VAL A 1 314 ? 17.845 -8.445 -4.048 1.00 97.81 314 VAL A CA 1
ATOM 2417 C C . VAL A 1 314 ? 17.770 -9.298 -5.325 1.00 97.81 314 VAL A C 1
ATOM 2419 O O . VAL A 1 314 ? 17.393 -8.773 -6.376 1.00 97.81 314 VAL A O 1
ATOM 2422 N N . PRO A 1 315 ? 18.075 -10.612 -5.274 1.00 96.25 315 PRO A N 1
ATOM 2423 C CA . PRO A 1 315 ? 18.228 -11.440 -6.478 1.00 96.25 315 PRO A CA 1
ATOM 2424 C C . PRO A 1 315 ? 17.001 -11.477 -7.401 1.00 96.25 315 PRO A C 1
ATOM 2426 O O . PRO A 1 315 ? 17.140 -11.557 -8.617 1.00 96.25 315 PRO A O 1
ATOM 2429 N N . THR A 1 316 ? 15.795 -11.388 -6.840 1.00 97.06 316 THR A N 1
ATOM 2430 C CA . THR A 1 316 ? 14.529 -11.490 -7.582 1.00 97.06 316 THR A CA 1
ATOM 2431 C C . THR A 1 316 ? 14.020 -10.154 -8.128 1.00 97.06 316 THR A C 1
ATOM 2433 O O . THR A 1 316 ? 13.008 -10.138 -8.830 1.00 97.06 316 THR A O 1
ATOM 2436 N N . CYS A 1 317 ? 14.700 -9.033 -7.852 1.00 98.06 317 CYS A N 1
ATOM 2437 C CA . CYS A 1 317 ? 14.235 -7.693 -8.226 1.00 98.06 317 CYS A CA 1
ATOM 2438 C C . CYS A 1 317 ? 14.058 -7.534 -9.747 1.00 98.06 317 CYS A C 1
ATOM 2440 O O . CYS A 1 317 ? 12.986 -7.143 -10.210 1.00 98.06 317 CYS A O 1
ATOM 2442 N N . MET A 1 318 ? 15.073 -7.891 -10.543 1.00 98.12 318 MET A N 1
ATOM 2443 C CA . MET A 1 318 ? 15.002 -7.754 -12.005 1.00 98.12 318 MET A CA 1
ATOM 2444 C C . MET A 1 318 ? 13.932 -8.666 -12.615 1.00 98.12 318 MET A C 1
ATOM 2446 O O . MET A 1 318 ? 13.167 -8.234 -13.477 1.00 98.12 318 MET A O 1
ATOM 2450 N N . ALA A 1 319 ? 13.835 -9.910 -12.135 1.00 97.81 319 ALA A N 1
ATOM 2451 C CA . ALA A 1 319 ? 12.822 -10.858 -12.585 1.00 97.81 319 ALA A CA 1
ATOM 2452 C C . ALA A 1 319 ? 11.401 -10.361 -12.266 1.00 97.81 319 ALA A C 1
ATOM 2454 O O . ALA A 1 319 ? 10.516 -10.435 -13.120 1.00 97.81 319 ALA A O 1
ATOM 2455 N N . LEU A 1 320 ? 11.192 -9.791 -11.073 1.00 98.06 320 LEU A N 1
ATOM 2456 C CA . LEU A 1 320 ? 9.937 -9.151 -10.683 1.00 98.06 320 LEU A CA 1
ATOM 2457 C C . LEU A 1 320 ? 9.574 -7.996 -11.622 1.00 98.06 320 LEU A C 1
ATOM 2459 O O . LEU A 1 320 ? 8.464 -7.983 -12.151 1.00 98.06 320 LEU A O 1
ATOM 2463 N N . LEU A 1 321 ? 10.496 -7.060 -11.868 1.00 98.44 321 LEU A N 1
ATOM 2464 C CA . LEU A 1 321 ? 10.249 -5.919 -12.757 1.00 98.44 321 LEU A CA 1
ATOM 2465 C C . LEU A 1 321 ? 9.937 -6.363 -14.189 1.00 98.44 321 LEU A C 1
ATOM 2467 O O . LEU A 1 321 ? 8.985 -5.870 -14.792 1.00 98.44 321 LEU A O 1
ATOM 2471 N N . ALA A 1 322 ? 10.687 -7.333 -14.720 1.00 98.31 322 ALA A N 1
ATOM 2472 C CA . ALA A 1 322 ? 10.424 -7.897 -16.040 1.00 98.31 322 ALA A CA 1
ATOM 2473 C C . ALA A 1 322 ? 9.016 -8.505 -16.116 1.00 98.31 322 ALA A C 1
ATOM 2475 O O . ALA A 1 322 ? 8.294 -8.260 -17.085 1.00 98.31 322 ALA A O 1
ATOM 2476 N N . ARG A 1 323 ? 8.595 -9.250 -15.083 1.00 97.56 323 ARG A N 1
ATOM 2477 C CA . ARG A 1 323 ? 7.238 -9.808 -15.005 1.00 97.56 323 ARG A CA 1
ATOM 2478 C C . ARG A 1 323 ? 6.178 -8.727 -14.955 1.00 97.56 323 ARG A C 1
ATOM 2480 O O . ARG A 1 323 ? 5.259 -8.804 -15.758 1.00 97.56 323 ARG A O 1
ATOM 2487 N N . LEU A 1 324 ? 6.321 -7.737 -14.073 1.00 97.56 324 LEU A N 1
ATOM 2488 C CA . LEU A 1 324 ? 5.364 -6.636 -13.946 1.00 97.56 324 LEU A CA 1
ATOM 2489 C C . LEU A 1 324 ? 5.186 -5.906 -15.282 1.00 97.56 324 LEU A C 1
ATOM 2491 O O . LEU A 1 324 ? 4.059 -5.711 -15.719 1.00 97.56 324 LEU A O 1
ATOM 2495 N N . ILE A 1 325 ? 6.277 -5.594 -15.989 1.00 97.88 325 ILE A N 1
ATOM 2496 C CA . ILE A 1 325 ? 6.216 -4.950 -17.311 1.00 97.88 325 ILE A CA 1
ATOM 2497 C C . ILE A 1 325 ? 5.438 -5.813 -18.317 1.00 97.88 325 ILE A C 1
ATOM 2499 O O . ILE A 1 325 ? 4.543 -5.319 -19.005 1.00 97.88 325 ILE A O 1
ATOM 2503 N N . VAL A 1 326 ? 5.760 -7.106 -18.409 1.00 97.19 326 VAL A N 1
ATOM 2504 C CA . VAL A 1 326 ? 5.117 -8.018 -19.368 1.00 97.19 326 VAL A CA 1
ATOM 2505 C C . VAL A 1 326 ? 3.638 -8.231 -19.027 1.00 97.19 326 VAL A C 1
ATOM 2507 O O . VAL A 1 326 ? 2.787 -8.068 -19.903 1.00 97.19 326 VAL A O 1
ATOM 2510 N N . SER A 1 327 ? 3.315 -8.539 -17.767 1.00 95.56 327 SER A N 1
ATOM 2511 C CA . SER A 1 327 ? 1.942 -8.816 -17.332 1.00 95.56 327 SER A CA 1
ATOM 2512 C C . SER A 1 327 ? 1.045 -7.590 -17.445 1.00 95.56 327 SER A C 1
ATOM 2514 O O . SER A 1 327 ? -0.076 -7.705 -17.938 1.00 95.56 327 SER A O 1
ATOM 2516 N N . SER A 1 328 ? 1.536 -6.412 -17.053 1.00 95.62 328 SER A N 1
ATOM 2517 C CA . SER A 1 328 ? 0.769 -5.168 -17.134 1.00 95.62 328 SER A CA 1
ATOM 2518 C C . SER A 1 328 ? 0.495 -4.764 -18.582 1.00 95.62 328 SER A C 1
ATOM 2520 O O . SER A 1 328 ? -0.617 -4.359 -18.916 1.00 95.62 328 SER A O 1
ATOM 2522 N N . HIS A 1 329 ? 1.453 -4.974 -19.493 1.00 95.00 329 HIS A N 1
ATOM 2523 C CA . HIS A 1 329 ? 1.223 -4.756 -20.925 1.00 95.00 329 HIS A CA 1
ATOM 2524 C C . HIS A 1 329 ? 0.150 -5.689 -21.506 1.00 95.00 329 HIS A C 1
ATOM 2526 O O . HIS A 1 329 ? -0.683 -5.251 -22.305 1.00 95.00 329 HIS A O 1
ATOM 2532 N N . HIS A 1 330 ? 0.116 -6.969 -21.111 1.00 93.81 330 HIS A N 1
ATOM 2533 C CA . HIS A 1 330 ? -0.978 -7.865 -21.520 1.00 93.81 330 HIS A CA 1
ATOM 2534 C C . HIS A 1 330 ? -2.312 -7.471 -20.906 1.00 93.81 330 HIS A C 1
ATOM 2536 O O . HIS A 1 330 ? -3.306 -7.452 -21.635 1.00 93.81 330 HIS A O 1
ATOM 2542 N N . GLY A 1 331 ? -2.324 -7.119 -19.618 1.00 91.12 331 GLY A N 1
ATOM 2543 C CA . GLY A 1 331 ? -3.506 -6.624 -18.914 1.00 91.12 331 GLY A CA 1
ATOM 2544 C C . GLY A 1 331 ? -4.109 -5.407 -19.609 1.00 91.12 331 GLY A C 1
ATOM 2545 O O . GLY A 1 331 ? -5.309 -5.359 -19.859 1.00 91.12 331 GLY A O 1
ATOM 2546 N N . ARG A 1 332 ? -3.269 -4.473 -20.067 1.00 88.81 332 ARG A N 1
ATOM 2547 C CA . ARG A 1 332 ? -3.734 -3.306 -20.824 1.00 88.81 332 ARG A CA 1
ATOM 2548 C C . ARG A 1 332 ? -4.425 -3.694 -22.133 1.00 88.81 332 ARG A C 1
ATOM 2550 O O . ARG A 1 332 ? -5.438 -3.110 -22.509 1.00 88.81 332 ARG A O 1
ATOM 2557 N N . LYS A 1 333 ? -3.902 -4.689 -22.858 1.00 84.19 333 LYS A N 1
ATOM 2558 C CA . LYS A 1 333 ? -4.508 -5.145 -24.124 1.00 84.19 333 LYS A CA 1
ATOM 2559 C C . LYS A 1 333 ? -5.856 -5.830 -23.921 1.00 84.19 333 LYS A C 1
ATOM 2561 O O . LYS A 1 333 ? -6.756 -5.638 -24.741 1.00 84.19 333 LYS A O 1
ATOM 2566 N N . SER A 1 334 ? -5.990 -6.637 -22.871 1.00 83.00 334 SER A N 1
ATOM 2567 C CA . SER A 1 334 ? -7.267 -7.270 -22.540 1.00 83.00 334 SER A CA 1
ATOM 2568 C C . SER A 1 334 ? -8.278 -6.247 -22.025 1.00 83.00 334 SER A C 1
ATOM 2570 O O . SER A 1 334 ? -9.447 -6.348 -22.391 1.00 83.00 334 SER A O 1
ATOM 2572 N N . PHE A 1 335 ? -7.834 -5.239 -21.266 1.00 76.75 335 PHE A N 1
ATOM 2573 C CA . PHE A 1 335 ? -8.685 -4.163 -20.759 1.00 76.75 335 PHE A CA 1
ATOM 2574 C C . PHE A 1 335 ? -9.277 -3.306 -21.882 1.00 76.75 335 PHE A C 1
ATOM 2576 O O . PHE A 1 335 ? -10.494 -3.182 -21.956 1.00 76.75 335 PHE A O 1
ATOM 2583 N N . VAL A 1 336 ? -8.462 -2.840 -22.841 1.00 69.94 336 VAL A N 1
ATOM 2584 C CA . VAL A 1 336 ? -8.943 -2.086 -24.025 1.00 69.94 336 VAL A CA 1
ATOM 2585 C C . VAL A 1 336 ? -9.981 -2.875 -24.837 1.00 69.94 336 VAL A C 1
ATOM 2587 O O . VAL A 1 336 ? -10.843 -2.295 -25.488 1.00 69.94 336 VAL A O 1
ATOM 2590 N N . SER A 1 337 ? -9.933 -4.209 -24.785 1.00 65.62 337 SER A N 1
ATOM 2591 C CA . SER A 1 337 ? -10.920 -5.062 -25.458 1.00 65.62 337 SER A CA 1
ATOM 2592 C C . SER A 1 337 ? -12.222 -5.242 -24.655 1.00 65.62 337 SER A C 1
ATOM 2594 O O . SER A 1 337 ? -13.216 -5.688 -25.221 1.00 65.62 337 SER A O 1
ATOM 2596 N N . ARG A 1 338 ? -12.222 -4.947 -23.345 1.00 62.44 338 ARG A N 1
ATOM 2597 C CA . ARG A 1 338 ? -13.333 -5.190 -22.400 1.00 62.44 338 ARG A CA 1
ATOM 2598 C C . ARG A 1 338 ? -14.019 -3.922 -21.890 1.00 62.44 338 ARG A C 1
ATOM 2600 O O . ARG A 1 338 ? -15.184 -4.003 -21.515 1.00 62.44 338 ARG A O 1
ATOM 2607 N N . SER A 1 339 ? -13.360 -2.767 -21.918 1.00 56.97 339 SER A N 1
ATOM 2608 C CA . SER A 1 339 ? -13.845 -1.484 -21.379 1.00 56.97 339 SER A CA 1
ATOM 2609 C C . SER A 1 339 ? -15.068 -0.877 -22.096 1.00 56.97 339 SER A C 1
ATOM 2611 O O . SER A 1 339 ? -15.456 0.252 -21.823 1.00 56.97 339 SER A O 1
ATOM 2613 N N . GLN A 1 340 ? -15.762 -1.642 -22.945 1.00 57.38 340 GLN A N 1
ATOM 2614 C CA . GLN A 1 340 ? -17.138 -1.338 -23.358 1.00 57.38 340 GLN A CA 1
ATOM 2615 C C . GLN A 1 340 ? -18.188 -1.727 -22.290 1.00 57.38 340 GLN A C 1
ATOM 2617 O O . GLN A 1 340 ? -19.374 -1.483 -22.503 1.00 57.38 340 GLN A O 1
ATOM 2622 N N . GLY A 1 341 ? -17.783 -2.312 -21.152 1.00 50.91 341 GLY A N 1
ATOM 2623 C CA . GLY A 1 341 ? -18.683 -2.800 -20.099 1.00 50.91 341 GLY A CA 1
ATOM 2624 C C . GLY A 1 341 ? -18.270 -2.451 -18.662 1.00 50.91 341 GLY A C 1
ATOM 2625 O O . GLY A 1 341 ? -17.979 -3.355 -17.897 1.00 50.91 341 GLY A O 1
ATOM 2626 N N . GLY A 1 342 ? -18.258 -1.166 -18.303 1.00 47.47 342 GLY A N 1
ATOM 2627 C CA . GLY A 1 342 ? -18.701 -0.642 -16.994 1.00 47.47 342 GLY A CA 1
ATOM 2628 C C . GLY A 1 342 ? -18.034 -1.015 -15.653 1.00 47.47 342 GLY A C 1
ATOM 2629 O O . GLY A 1 342 ? -18.497 -0.466 -14.661 1.00 47.47 342 GLY A O 1
ATOM 2630 N N . ASP A 1 343 ? -17.013 -1.872 -15.563 1.00 50.22 343 ASP A N 1
ATOM 2631 C CA . ASP A 1 343 ? -16.316 -2.122 -14.279 1.00 50.22 343 ASP A CA 1
ATOM 2632 C C . ASP A 1 343 ? -15.133 -1.150 -14.091 1.00 50.22 343 ASP A C 1
ATOM 2634 O O . ASP A 1 343 ? -14.104 -1.282 -14.757 1.00 50.22 343 ASP A O 1
ATOM 2638 N N . GLU A 1 344 ? -15.291 -0.169 -13.193 1.00 55.16 344 GLU A N 1
ATOM 2639 C CA . GLU A 1 344 ? -14.330 0.920 -12.913 1.00 55.16 344 GLU A CA 1
ATOM 2640 C C . GLU A 1 344 ? -13.342 0.626 -11.757 1.00 55.16 344 GLU A C 1
ATOM 2642 O O . GLU A 1 344 ? -12.433 1.417 -11.528 1.00 55.16 344 GLU A O 1
ATOM 2647 N N . ASP A 1 345 ? -13.460 -0.508 -11.055 1.00 53.22 345 ASP A N 1
ATOM 2648 C CA . ASP A 1 345 ? -12.755 -0.739 -9.774 1.00 53.22 345 ASP A CA 1
ATOM 2649 C C . ASP A 1 345 ? -11.408 -1.497 -9.866 1.00 53.22 345 ASP A C 1
ATOM 2651 O O . ASP A 1 345 ? -10.788 -1.789 -8.843 1.00 53.22 345 ASP A O 1
ATOM 2655 N N . ALA A 1 346 ? -10.922 -1.843 -11.063 1.00 57.34 346 ALA A N 1
ATOM 2656 C CA . ALA A 1 346 ? -9.618 -2.501 -11.221 1.00 57.34 346 ALA A CA 1
ATOM 2657 C C . ALA A 1 346 ? -8.496 -1.474 -11.449 1.00 57.34 346 ALA A C 1
ATOM 2659 O O . ALA A 1 346 ? -8.641 -0.581 -12.283 1.00 57.34 346 ALA A O 1
ATOM 2660 N N . ALA A 1 347 ? -7.360 -1.636 -10.757 1.00 62.22 347 ALA A N 1
ATOM 2661 C CA . ALA A 1 347 ? -6.172 -0.805 -10.960 1.00 62.22 347 ALA A CA 1
ATOM 2662 C C . ALA A 1 347 ? -5.757 -0.793 -12.440 1.00 62.22 347 ALA A C 1
ATOM 2664 O O . ALA A 1 347 ? -5.698 -1.851 -13.077 1.00 62.22 347 ALA A O 1
ATOM 2665 N N . ASP A 1 348 ? -5.457 0.391 -12.983 1.00 85.19 348 ASP A N 1
ATOM 2666 C CA . ASP A 1 348 ? -5.120 0.534 -14.396 1.00 85.19 348 ASP A CA 1
ATOM 2667 C C . ASP A 1 348 ? -3.787 -0.183 -14.694 1.00 85.19 348 ASP A C 1
ATOM 2669 O O . ASP A 1 348 ? -2.726 0.220 -14.198 1.00 85.19 348 ASP A O 1
ATOM 2673 N N . PRO A 1 349 ? -3.780 -1.238 -15.534 1.00 90.56 349 PRO A N 1
ATOM 2674 C CA . PRO A 1 349 ? -2.546 -1.906 -15.927 1.00 90.56 349 PRO A CA 1
ATOM 2675 C C . PRO A 1 349 ? -1.521 -0.951 -16.559 1.00 90.56 349 PRO A C 1
ATOM 2677 O O . PRO A 1 349 ? -0.320 -1.231 -16.526 1.00 90.56 349 PRO A O 1
ATOM 2680 N N . LEU A 1 350 ? -1.960 0.165 -17.152 1.00 91.69 350 LEU A N 1
ATOM 2681 C CA . LEU A 1 350 ? -1.065 1.201 -17.656 1.00 91.69 350 LEU A CA 1
ATOM 2682 C C . LEU A 1 350 ? -0.271 1.868 -16.530 1.00 91.69 350 LEU A C 1
ATOM 2684 O O . LEU A 1 350 ? 0.946 2.005 -16.668 1.00 91.69 350 LEU A O 1
ATOM 2688 N N . ASP A 1 351 ? -0.921 2.234 -15.428 1.00 93.25 351 ASP A N 1
ATOM 2689 C CA . ASP A 1 351 ? -0.268 2.888 -14.293 1.00 93.25 351 ASP A CA 1
ATOM 2690 C C . ASP A 1 351 ? 0.815 1.986 -13.710 1.00 93.25 351 ASP A C 1
ATOM 2692 O O . ASP A 1 351 ? 1.972 2.399 -13.587 1.00 93.25 351 ASP A O 1
ATOM 2696 N N . ARG A 1 352 ? 0.503 0.706 -13.480 1.00 95.69 352 ARG A N 1
ATOM 2697 C CA . ARG A 1 352 ? 1.496 -0.274 -13.016 1.00 95.69 352 ARG A CA 1
ATOM 2698 C C . ARG A 1 352 ? 2.673 -0.423 -13.973 1.00 95.69 352 ARG A C 1
ATOM 2700 O O . ARG A 1 352 ? 3.821 -0.535 -13.538 1.00 95.69 352 ARG A O 1
ATOM 2707 N N . LEU A 1 353 ? 2.407 -0.451 -15.280 1.00 96.44 353 LEU A N 1
ATOM 2708 C CA . LEU A 1 353 ? 3.457 -0.511 -16.296 1.00 96.44 353 LEU A CA 1
ATOM 2709 C C . LEU A 1 353 ? 4.358 0.730 -16.225 1.00 96.44 353 LEU A C 1
ATOM 2711 O O . LEU A 1 353 ? 5.582 0.595 -16.231 1.00 96.44 353 LEU A O 1
ATOM 2715 N N . CYS A 1 354 ? 3.772 1.921 -16.112 1.00 96.06 354 CYS A N 1
ATOM 2716 C CA . CYS A 1 354 ? 4.501 3.178 -15.966 1.00 96.06 354 CYS A CA 1
ATOM 2717 C C . CYS A 1 354 ? 5.331 3.213 -14.676 1.00 96.06 354 CYS A C 1
ATOM 2719 O O . CYS A 1 354 ? 6.492 3.618 -14.721 1.00 96.06 354 CYS A O 1
ATOM 2721 N N . LEU A 1 355 ? 4.793 2.728 -13.554 1.00 97.38 355 LEU A N 1
ATOM 2722 C CA . LEU A 1 355 ? 5.514 2.625 -12.285 1.00 97.38 355 LEU A CA 1
ATOM 2723 C C . LEU A 1 355 ? 6.707 1.661 -12.386 1.00 97.38 355 LEU A C 1
ATOM 2725 O O . LEU A 1 355 ? 7.831 2.020 -12.031 1.00 97.38 355 LEU A O 1
ATOM 2729 N N . ALA A 1 356 ? 6.510 0.464 -12.943 1.00 98.31 356 ALA A N 1
ATOM 2730 C CA . ALA A 1 356 ? 7.595 -0.501 -13.130 1.00 98.31 356 ALA A CA 1
ATOM 2731 C C . ALA A 1 356 ? 8.700 0.039 -14.063 1.00 98.31 356 ALA A C 1
ATOM 2733 O O . ALA A 1 356 ? 9.890 -0.131 -13.785 1.00 98.31 356 ALA A O 1
ATOM 2734 N N . LEU A 1 357 ? 8.322 0.731 -15.146 1.00 97.81 357 LEU A N 1
ATOM 2735 C CA . LEU A 1 357 ? 9.265 1.392 -16.055 1.00 97.81 357 LEU A CA 1
ATOM 2736 C C . LEU A 1 357 ? 9.973 2.584 -15.401 1.00 97.81 357 LEU A C 1
ATOM 2738 O O . LEU A 1 357 ? 11.162 2.788 -15.647 1.00 97.81 357 LEU A O 1
ATOM 2742 N N . GLY A 1 358 ? 9.272 3.357 -14.571 1.00 96.94 358 GLY A N 1
ATOM 2743 C CA . GLY A 1 358 ? 9.835 4.464 -13.802 1.00 96.94 358 GLY A CA 1
ATOM 2744 C C . GLY A 1 358 ? 10.915 3.979 -12.840 1.00 96.94 358 GLY A C 1
ATOM 2745 O O . GLY A 1 358 ? 12.039 4.477 -12.876 1.00 96.94 358 GLY A O 1
ATOM 2746 N N . LEU A 1 359 ? 10.620 2.926 -12.073 1.00 98.38 359 LEU A N 1
ATOM 2747 C CA . LEU A 1 359 ? 11.588 2.304 -11.171 1.00 98.38 359 LEU A CA 1
ATOM 2748 C C . LEU A 1 359 ? 12.804 1.764 -11.937 1.00 98.38 359 LEU A C 1
ATOM 2750 O O . LEU A 1 359 ? 13.942 2.061 -11.580 1.00 98.38 359 LEU A O 1
ATOM 2754 N N . LEU A 1 360 ? 12.587 1.035 -13.036 1.00 98.50 360 LEU A N 1
ATOM 2755 C CA . LEU A 1 360 ? 13.684 0.540 -13.872 1.00 98.50 360 LEU A CA 1
ATOM 2756 C C . LEU A 1 360 ? 14.523 1.684 -14.463 1.00 98.50 360 LEU A C 1
ATOM 2758 O O . LEU A 1 360 ? 15.744 1.570 -14.551 1.00 98.50 360 LEU A O 1
ATOM 2762 N N . THR A 1 361 ? 13.893 2.802 -14.827 1.00 97.12 361 THR A N 1
ATOM 2763 C CA . THR A 1 361 ? 14.594 3.994 -15.318 1.00 97.12 361 THR A CA 1
ATOM 2764 C C . THR A 1 361 ? 15.510 4.575 -14.243 1.00 97.12 361 THR A C 1
ATOM 2766 O O . THR A 1 361 ? 16.678 4.816 -14.547 1.00 97.12 361 THR A O 1
ATOM 2769 N N . ASN A 1 362 ? 15.038 4.722 -12.999 1.00 96.56 362 ASN A N 1
ATOM 2770 C CA . ASN A 1 362 ? 15.871 5.172 -11.876 1.00 96.56 362 ASN A CA 1
ATOM 2771 C C . ASN A 1 362 ? 17.078 4.241 -11.680 1.00 96.56 362 ASN A C 1
ATOM 2773 O O . ASN A 1 362 ? 18.222 4.693 -11.668 1.00 96.56 362 ASN A O 1
ATOM 2777 N N . LEU A 1 363 ? 16.843 2.924 -11.638 1.00 97.88 363 LEU A N 1
ATOM 2778 C CA . LEU A 1 363 ? 17.907 1.929 -11.462 1.00 97.88 363 LEU A CA 1
ATOM 2779 C C . LEU A 1 363 ? 18.947 1.980 -12.592 1.00 97.88 363 LEU A C 1
ATOM 2781 O O . LEU A 1 363 ? 20.150 1.889 -12.334 1.00 97.88 363 LEU A O 1
ATOM 2785 N N . VAL A 1 364 ? 18.515 2.127 -13.849 1.00 97.06 364 VAL A N 1
ATOM 2786 C CA . VAL A 1 364 ? 19.425 2.245 -15.000 1.00 97.06 364 VAL A CA 1
ATOM 2787 C C . VAL A 1 364 ? 20.187 3.565 -14.952 1.00 97.06 364 VAL A C 1
ATOM 2789 O O . VAL A 1 364 ? 21.367 3.585 -15.295 1.00 97.06 364 VAL A O 1
ATOM 2792 N N . GLN A 1 365 ? 19.560 4.668 -14.540 1.00 93.50 365 GLN A N 1
ATOM 2793 C CA . GLN A 1 365 ? 20.218 5.972 -14.431 1.00 93.50 365 GLN A CA 1
ATOM 2794 C C . GLN A 1 365 ? 21.322 5.968 -13.372 1.00 93.50 365 GLN A C 1
ATOM 2796 O O . GLN A 1 365 ? 22.441 6.386 -13.686 1.00 93.50 365 GLN A O 1
ATOM 2801 N N . GLU A 1 366 ? 21.052 5.408 -12.196 1.00 94.44 366 GLU A N 1
ATOM 2802 C CA . GLU A 1 366 ? 21.977 5.424 -11.060 1.00 94.44 366 GLU A CA 1
ATOM 2803 C C . GLU A 1 366 ? 23.090 4.370 -11.163 1.00 94.44 366 GLU A C 1
ATOM 2805 O O . GLU A 1 366 ? 24.234 4.648 -10.807 1.00 94.44 366 GLU A O 1
ATOM 2810 N N . SER A 1 367 ? 22.817 3.183 -11.720 1.00 94.44 367 SER A N 1
ATOM 2811 C CA . SER A 1 367 ? 23.791 2.083 -11.737 1.00 94.44 367 SER A CA 1
ATOM 2812 C C . SER A 1 367 ? 23.956 1.447 -13.116 1.00 94.44 367 SER A C 1
ATOM 2814 O O . SER A 1 367 ? 22.992 1.068 -13.779 1.00 94.44 367 SER A O 1
ATOM 2816 N N . SER A 1 368 ? 25.206 1.298 -13.574 1.00 91.50 368 SER A N 1
ATOM 2817 C CA . SER A 1 368 ? 25.507 0.549 -14.806 1.00 91.50 368 SER A CA 1
ATOM 2818 C C . SER A 1 368 ? 25.272 -0.951 -14.641 1.00 91.50 368 SER A C 1
ATOM 2820 O O . SER A 1 368 ? 24.917 -1.611 -15.614 1.00 91.50 368 SER A O 1
ATOM 2822 N N . ARG A 1 369 ? 25.411 -1.470 -13.411 1.00 95.88 369 ARG A N 1
ATOM 2823 C CA . ARG A 1 369 ? 25.170 -2.880 -13.077 1.00 95.88 369 ARG A CA 1
ATOM 2824 C C . ARG A 1 369 ? 23.751 -3.313 -13.444 1.00 95.88 369 ARG A C 1
ATOM 2826 O O . ARG A 1 369 ? 23.566 -4.430 -13.912 1.00 95.88 369 ARG A O 1
ATOM 2833 N N . THR A 1 370 ? 22.775 -2.413 -13.315 1.00 97.19 370 THR A N 1
ATOM 2834 C CA . THR A 1 370 ? 21.381 -2.657 -13.710 1.00 97.19 370 THR A CA 1
ATOM 2835 C C . THR A 1 370 ? 21.271 -3.179 -15.137 1.00 97.19 370 THR A C 1
ATOM 2837 O O . THR A 1 370 ? 20.465 -4.061 -15.407 1.00 97.19 370 THR A O 1
ATOM 2840 N N . VAL A 1 371 ? 22.082 -2.665 -16.067 1.00 97.31 371 VAL A N 1
ATOM 2841 C CA . VAL A 1 371 ? 22.024 -3.090 -17.471 1.00 97.31 371 VAL A CA 1
ATOM 2842 C C . VAL A 1 371 ? 22.513 -4.523 -17.639 1.00 97.31 371 VAL A C 1
ATOM 2844 O O . VAL A 1 371 ? 21.898 -5.286 -18.381 1.00 97.31 371 VAL A O 1
ATOM 2847 N N . ASP A 1 372 ? 23.578 -4.903 -16.937 1.00 97.25 372 ASP A N 1
ATOM 2848 C CA . ASP A 1 372 ? 24.111 -6.263 -16.984 1.00 97.25 372 ASP A CA 1
ATOM 2849 C C . ASP A 1 372 ? 23.133 -7.262 -16.350 1.00 97.25 372 ASP A C 1
ATOM 2851 O O . ASP A 1 372 ? 22.812 -8.279 -16.970 1.00 97.25 372 ASP A O 1
ATOM 2855 N N . ASP A 1 373 ? 22.583 -6.930 -15.178 1.00 97.69 373 ASP A N 1
ATOM 2856 C CA . ASP A 1 373 ? 21.598 -7.763 -14.477 1.00 97.69 373 ASP A CA 1
ATOM 2857 C C . ASP A 1 373 ? 20.299 -7.894 -15.309 1.00 97.69 373 ASP A C 1
ATOM 2859 O O . ASP A 1 373 ? 19.738 -8.986 -15.443 1.00 97.69 373 ASP A O 1
ATOM 2863 N N . TRP A 1 374 ? 19.855 -6.820 -15.975 1.00 98.06 374 TRP A N 1
ATOM 2864 C CA . TRP A 1 374 ? 18.702 -6.842 -16.887 1.00 98.06 374 TRP A CA 1
ATOM 2865 C C . TRP A 1 374 ? 18.950 -7.686 -18.145 1.00 98.06 374 TRP A C 1
ATOM 2867 O O . TRP A 1 374 ? 18.064 -8.410 -18.601 1.00 98.06 374 TRP A O 1
ATOM 2877 N N . LEU A 1 375 ? 20.160 -7.627 -18.712 1.00 97.88 375 LEU A N 1
ATOM 2878 C CA . LEU A 1 375 ? 20.561 -8.452 -19.857 1.00 97.88 375 LEU A CA 1
ATOM 2879 C C . LEU A 1 375 ? 20.697 -9.938 -19.503 1.00 97.88 375 LEU A C 1
ATOM 2881 O O . LEU A 1 375 ? 20.573 -10.775 -20.400 1.00 97.88 375 LEU A O 1
ATOM 2885 N N . ALA A 1 376 ? 20.981 -10.255 -18.239 1.00 97.75 376 ALA A N 1
ATOM 2886 C CA . ALA A 1 376 ? 21.041 -11.617 -17.713 1.00 97.75 376 ALA A CA 1
ATOM 2887 C C . ALA A 1 376 ? 19.667 -12.161 -17.285 1.00 97.75 376 ALA A C 1
ATOM 2889 O O . ALA A 1 376 ? 19.512 -13.369 -17.121 1.00 97.75 376 ALA A O 1
ATOM 2890 N N . THR A 1 377 ? 18.673 -11.286 -17.116 1.00 98.25 377 THR A N 1
ATOM 2891 C CA . THR A 1 377 ? 17.320 -11.674 -16.717 1.00 98.25 377 THR A CA 1
ATOM 2892 C C . THR A 1 377 ? 16.543 -12.200 -17.918 1.00 98.25 377 THR A C 1
ATOM 2894 O O . THR A 1 377 ? 16.369 -11.499 -18.915 1.00 98.25 377 THR A O 1
ATOM 2897 N N . ASP A 1 378 ? 16.023 -13.418 -17.796 1.00 98.12 378 ASP A N 1
ATOM 2898 C CA . ASP A 1 378 ? 15.220 -14.080 -18.820 1.00 98.12 378 ASP A CA 1
ATOM 2899 C C . ASP A 1 378 ? 13.734 -14.105 -18.443 1.00 98.12 378 ASP A C 1
ATOM 2901 O O . ASP A 1 378 ? 13.351 -14.437 -17.320 1.00 98.12 378 ASP A O 1
ATOM 2905 N N . ILE A 1 379 ? 12.870 -13.830 -19.418 1.00 98.12 379 ILE A N 1
ATOM 2906 C CA . ILE A 1 379 ? 11.419 -13.920 -19.270 1.00 98.12 379 ILE A CA 1
ATOM 2907 C C . ILE A 1 379 ? 10.762 -14.438 -20.549 1.00 98.12 379 ILE A C 1
ATOM 2909 O O . ILE A 1 379 ? 11.133 -14.077 -21.665 1.00 98.12 379 ILE A O 1
ATOM 2913 N N . ALA A 1 380 ? 9.758 -15.300 -20.406 1.00 98.00 380 ALA A N 1
ATOM 2914 C CA . ALA A 1 380 ? 8.897 -15.663 -21.523 1.00 98.00 380 ALA A CA 1
ATOM 2915 C C . ALA A 1 380 ? 7.807 -14.607 -21.713 1.00 98.00 380 ALA A C 1
ATOM 2917 O O . ALA A 1 380 ? 7.128 -14.224 -20.763 1.00 98.00 380 ALA A O 1
ATOM 2918 N N . TRP A 1 381 ? 7.568 -14.205 -22.961 1.00 96.75 381 TRP A N 1
ATOM 2919 C CA . TRP A 1 381 ? 6.499 -13.256 -23.283 1.00 96.75 381 TRP A CA 1
ATOM 2920 C C . TRP A 1 381 ? 5.107 -13.754 -22.888 1.00 96.75 381 TRP A C 1
ATOM 2922 O O . TRP A 1 381 ? 4.213 -12.961 -22.684 1.00 96.75 381 TRP A O 1
ATOM 2932 N N . THR A 1 382 ? 4.883 -15.059 -22.787 1.00 95.81 382 THR A N 1
ATOM 2933 C CA . THR A 1 382 ? 3.581 -15.622 -22.394 1.00 95.81 382 THR A CA 1
ATOM 2934 C C . THR A 1 382 ? 3.567 -16.087 -20.939 1.00 95.81 382 THR A C 1
ATOM 2936 O O . THR A 1 382 ? 2.775 -16.961 -20.585 1.00 95.81 382 THR A O 1
ATOM 2939 N N . CYS A 1 383 ? 4.497 -15.596 -20.114 1.00 95.31 383 CYS A N 1
ATOM 2940 C CA . CYS A 1 383 ? 4.562 -15.948 -18.703 1.00 95.31 383 CYS A CA 1
ATOM 2941 C C . CYS A 1 383 ? 3.280 -15.495 -17.996 1.00 95.31 383 CYS A C 1
ATOM 2943 O O . CYS A 1 383 ? 2.894 -14.335 -18.091 1.00 95.31 383 CYS A O 1
ATOM 2945 N N . LYS A 1 384 ? 2.641 -16.415 -17.270 1.00 91.94 384 LYS A N 1
ATOM 2946 C CA . LYS A 1 384 ? 1.445 -16.137 -16.462 1.00 91.94 384 LYS A CA 1
ATOM 2947 C C . LYS A 1 384 ? 1.769 -15.732 -15.021 1.00 91.94 384 LYS A C 1
ATOM 2949 O O . LYS A 1 384 ? 0.860 -15.624 -14.214 1.00 91.94 384 LYS A O 1
ATOM 2954 N N . SER A 1 385 ? 3.053 -15.561 -14.699 1.00 90.88 385 SER A N 1
ATOM 2955 C CA . SER A 1 385 ? 3.527 -15.245 -13.345 1.00 90.88 385 SER A CA 1
ATOM 2956 C C . SER A 1 385 ? 3.089 -16.259 -12.278 1.00 90.88 385 SER A C 1
ATOM 2958 O O . SER A 1 385 ? 2.867 -15.896 -11.133 1.00 90.88 385 SER A O 1
ATOM 2960 N N . GLU A 1 386 ? 2.997 -17.541 -12.647 1.00 90.88 386 GLU A N 1
ATOM 2961 C CA . GLU A 1 386 ? 2.768 -18.638 -11.693 1.00 90.88 386 GLU A CA 1
ATOM 2962 C C . GLU A 1 386 ? 3.875 -18.679 -10.622 1.00 90.88 386 GLU A C 1
ATOM 2964 O O . GLU A 1 386 ? 4.999 -18.248 -10.892 1.00 90.88 386 GLU A O 1
ATOM 2969 N N . ALA A 1 387 ? 3.598 -19.275 -9.455 1.00 91.25 387 ALA A N 1
ATOM 2970 C CA . ALA A 1 387 ? 4.517 -19.340 -8.308 1.00 91.25 387 ALA A CA 1
ATOM 2971 C C . ALA A 1 387 ? 5.956 -19.750 -8.682 1.00 91.25 387 ALA A C 1
ATOM 2973 O O . ALA A 1 387 ? 6.918 -19.039 -8.390 1.00 91.25 387 ALA A O 1
ATOM 2974 N N . ARG A 1 388 ? 6.102 -20.827 -9.466 1.00 92.00 388 ARG A N 1
ATOM 2975 C CA . ARG A 1 388 ? 7.394 -21.324 -9.983 1.00 92.00 388 ARG A CA 1
ATOM 2976 C C . ARG A 1 388 ? 8.190 -20.321 -10.829 1.00 92.00 388 ARG A C 1
ATOM 2978 O O . ARG A 1 388 ? 9.369 -20.530 -11.077 1.00 92.00 388 ARG A O 1
ATOM 2985 N N . CYS A 1 389 ? 7.542 -19.275 -11.342 1.00 94.88 389 CYS A N 1
ATOM 2986 C CA . CYS A 1 389 ? 8.157 -18.231 -12.159 1.00 94.88 389 CYS A CA 1
ATOM 2987 C C . CYS A 1 389 ? 8.502 -16.962 -11.365 1.00 94.88 389 CYS A C 1
ATOM 2989 O O . CYS A 1 389 ? 8.977 -15.994 -11.967 1.00 94.88 389 CYS A O 1
ATOM 2991 N N . LEU A 1 390 ? 8.246 -16.931 -10.050 1.00 92.94 390 LEU A N 1
ATOM 2992 C CA . LEU A 1 390 ? 8.464 -15.745 -9.219 1.00 92.94 390 LEU A CA 1
ATOM 2993 C C . LEU A 1 390 ? 9.936 -15.488 -8.894 1.00 92.94 390 LEU A C 1
ATOM 2995 O O . LEU A 1 390 ? 10.347 -14.328 -8.829 1.00 92.94 390 LEU A O 1
ATOM 2999 N N . ARG A 1 391 ? 10.744 -16.539 -8.733 1.00 94.06 391 ARG A N 1
ATOM 3000 C CA . ARG A 1 391 ? 12.201 -16.383 -8.611 1.00 94.06 391 ARG A CA 1
ATOM 3001 C C . ARG A 1 391 ? 12.800 -16.131 -9.991 1.00 94.06 391 ARG A C 1
ATOM 3003 O O . ARG A 1 391 ? 13.214 -15.015 -10.275 1.00 94.06 391 ARG A O 1
ATOM 3010 N N . ASP A 1 392 ? 12.669 -17.118 -10.871 1.00 94.19 392 ASP A N 1
ATOM 3011 C CA . ASP A 1 392 ? 13.146 -17.073 -12.251 1.00 94.19 392 ASP A CA 1
ATOM 3012 C C . ASP A 1 392 ? 12.085 -17.624 -13.199 1.00 94.19 392 ASP A C 1
ATOM 3014 O O . ASP A 1 392 ? 11.380 -18.579 -12.877 1.00 94.19 392 ASP A O 1
ATOM 3018 N N . CYS A 1 393 ? 11.962 -17.061 -14.402 1.00 96.75 393 CYS A N 1
ATOM 3019 C CA . CYS A 1 393 ? 10.984 -17.562 -15.361 1.00 96.75 393 CYS A CA 1
ATOM 3020 C C . CYS A 1 393 ? 11.362 -18.983 -15.831 1.00 96.75 393 CYS A C 1
ATOM 3022 O O . CYS A 1 393 ? 12.366 -19.179 -16.517 1.00 96.75 393 CYS A O 1
ATOM 3024 N N . GLY A 1 394 ? 10.530 -19.978 -15.503 1.00 95.31 394 GLY A N 1
ATOM 3025 C CA . GLY A 1 394 ? 10.683 -21.377 -15.933 1.00 95.31 394 GLY A CA 1
ATOM 3026 C C . GLY A 1 394 ? 9.953 -21.731 -17.238 1.00 95.31 394 GLY A C 1
ATOM 3027 O O . GLY A 1 394 ? 9.962 -22.884 -17.670 1.00 95.31 394 GLY A O 1
ATOM 3028 N N . CYS A 1 395 ? 9.277 -20.770 -17.869 1.00 97.44 395 CYS A N 1
ATOM 3029 C CA . CYS A 1 395 ? 8.498 -21.003 -19.085 1.00 97.44 395 CYS A CA 1
ATOM 3030 C C . CYS A 1 395 ? 9.382 -21.331 -20.306 1.00 97.44 395 CYS A C 1
ATOM 3032 O O . CYS A 1 395 ? 10.569 -21.022 -20.351 1.00 97.44 395 CYS A O 1
ATOM 3034 N N . LYS A 1 396 ? 8.783 -21.923 -21.349 1.00 96.75 396 LYS A N 1
ATOM 3035 C CA . LYS A 1 396 ? 9.441 -22.122 -22.656 1.00 96.75 396 LYS A CA 1
ATOM 3036 C C . LYS A 1 396 ? 9.561 -20.792 -23.417 1.00 96.75 396 LYS A C 1
ATOM 3038 O O . LYS A 1 396 ? 8.786 -19.875 -23.166 1.00 96.75 396 LYS A O 1
ATOM 3043 N N . ASN A 1 397 ? 10.472 -20.725 -24.394 1.00 95.56 397 ASN A N 1
ATOM 3044 C CA . ASN A 1 397 ? 10.695 -19.551 -25.258 1.00 95.56 397 ASN A CA 1
ATOM 3045 C C . ASN A 1 397 ? 11.052 -18.280 -24.473 1.00 95.56 397 ASN A C 1
ATOM 3047 O O . ASN A 1 397 ? 10.482 -17.210 -24.696 1.00 95.56 397 ASN A O 1
ATOM 3051 N N . ARG A 1 398 ? 11.977 -18.418 -23.521 1.00 97.31 398 ARG A N 1
ATOM 3052 C CA . ARG A 1 398 ? 12.509 -17.276 -22.779 1.00 97.31 398 ARG A CA 1
ATOM 3053 C C . ARG A 1 398 ? 13.366 -16.424 -23.699 1.00 97.31 398 ARG A C 1
ATOM 3055 O O . ARG A 1 398 ? 14.091 -16.942 -24.546 1.00 97.31 398 ARG A O 1
ATOM 3062 N N . GLN A 1 399 ? 13.264 -15.127 -23.499 1.00 97.50 399 GLN A N 1
ATOM 3063 C CA . GLN A 1 399 ? 14.103 -14.113 -24.111 1.00 97.50 399 GLN A CA 1
ATOM 3064 C C . GLN A 1 399 ? 14.624 -13.214 -22.997 1.00 97.50 399 GLN A C 1
ATOM 3066 O O . GLN A 1 399 ? 14.039 -13.178 -21.911 1.00 97.50 399 GLN A O 1
ATOM 3071 N N . THR A 1 400 ? 15.673 -12.446 -23.269 1.00 98.00 400 THR A N 1
ATOM 3072 C CA . THR A 1 400 ? 16.146 -11.497 -22.259 1.00 98.00 400 THR A CA 1
ATOM 3073 C C . THR A 1 400 ? 15.078 -10.434 -21.992 1.00 98.00 400 THR A C 1
ATOM 3075 O O . THR A 1 400 ? 14.295 -10.074 -22.882 1.00 98.00 400 THR A O 1
ATOM 3078 N N . ALA A 1 401 ? 15.059 -9.885 -20.782 1.00 98.12 401 ALA A N 1
ATOM 3079 C CA . ALA A 1 401 ? 14.114 -8.848 -20.386 1.00 98.12 401 ALA A CA 1
ATOM 3080 C C . ALA A 1 401 ? 14.206 -7.600 -21.289 1.00 98.12 401 ALA A C 1
ATOM 3082 O O . ALA A 1 401 ? 13.195 -6.952 -21.561 1.00 98.12 401 ALA A O 1
ATOM 3083 N N . LEU A 1 402 ? 15.386 -7.308 -21.858 1.00 98.50 402 LEU A N 1
ATOM 3084 C CA . LEU A 1 402 ? 15.549 -6.245 -22.858 1.00 98.50 402 LEU A CA 1
ATOM 3085 C C . LEU A 1 402 ? 14.714 -6.494 -24.127 1.00 98.50 402 LEU A C 1
ATOM 3087 O O . LEU A 1 402 ? 14.045 -5.573 -24.591 1.00 98.50 402 LEU A O 1
ATOM 3091 N N . HIS A 1 403 ? 14.684 -7.723 -24.658 1.00 98.38 403 HIS A N 1
ATOM 3092 C CA . HIS A 1 403 ? 13.838 -8.045 -25.818 1.00 98.38 403 HIS A CA 1
ATOM 3093 C C . HIS A 1 403 ? 12.349 -7.900 -25.482 1.00 98.38 403 HIS A C 1
ATOM 3095 O O . HIS A 1 403 ? 11.563 -7.477 -26.329 1.00 98.38 403 HIS A O 1
ATOM 3101 N N . ALA A 1 404 ? 11.948 -8.202 -24.242 1.00 98.00 404 ALA A N 1
ATOM 3102 C CA . ALA A 1 404 ? 10.577 -7.973 -23.799 1.00 98.00 404 ALA A CA 1
ATOM 3103 C C . ALA A 1 404 ? 10.213 -6.476 -23.836 1.00 98.00 404 ALA A C 1
ATOM 3105 O O . ALA A 1 404 ? 9.172 -6.132 -24.387 1.00 98.00 404 ALA A O 1
ATOM 3106 N N . VAL A 1 405 ? 11.087 -5.584 -23.352 1.00 98.19 405 VAL A N 1
ATOM 3107 C CA . VAL A 1 405 ? 10.875 -4.121 -23.417 1.00 98.19 405 VAL A CA 1
ATOM 3108 C C . VAL A 1 405 ? 10.847 -3.612 -24.864 1.00 98.19 405 VAL A C 1
ATOM 3110 O O . VAL A 1 405 ? 9.958 -2.838 -25.217 1.00 98.19 405 VAL A O 1
ATOM 3113 N N . ILE A 1 406 ? 11.758 -4.078 -25.729 1.00 98.44 406 ILE A N 1
ATOM 3114 C CA . ILE A 1 406 ? 11.758 -3.737 -27.167 1.00 98.44 406 ILE A CA 1
ATOM 3115 C C . ILE A 1 406 ? 10.445 -4.166 -27.828 1.00 98.44 406 ILE A C 1
ATOM 3117 O O . ILE A 1 406 ? 9.874 -3.429 -28.635 1.00 98.44 406 ILE A O 1
ATOM 3121 N N . ARG A 1 407 ? 9.928 -5.342 -27.463 1.00 97.62 407 ARG A N 1
ATOM 3122 C CA . ARG A 1 407 ? 8.646 -5.830 -27.964 1.00 97.62 407 ARG A CA 1
ATOM 3123 C C . ARG A 1 407 ? 7.475 -4.975 -27.487 1.00 97.62 407 ARG A C 1
ATOM 3125 O O . ARG A 1 407 ? 6.619 -4.657 -28.307 1.00 97.62 407 ARG A O 1
ATOM 3132 N N . VAL A 1 408 ? 7.444 -4.573 -26.212 1.00 97.06 408 VAL A N 1
ATOM 3133 C CA . VAL A 1 408 ? 6.437 -3.622 -25.700 1.00 97.06 408 VAL A CA 1
ATOM 3134 C C . VAL A 1 408 ? 6.489 -2.325 -26.511 1.00 97.06 40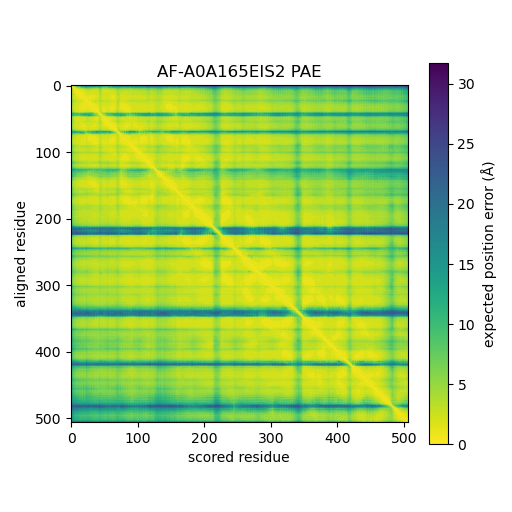8 VAL A C 1
ATOM 3136 O O . VAL A 1 408 ? 5.454 -1.885 -27.003 1.00 97.06 408 VAL A O 1
ATOM 3139 N N . TYR A 1 409 ? 7.685 -1.762 -26.722 1.00 97.44 409 TYR A N 1
ATOM 3140 C CA . TYR A 1 409 ? 7.883 -0.551 -27.525 1.00 97.44 409 TYR A CA 1
ATOM 3141 C C . TYR A 1 409 ? 7.368 -0.709 -28.961 1.00 97.44 409 TYR A C 1
ATOM 3143 O O . TYR A 1 409 ? 6.597 0.122 -29.429 1.00 97.44 409 TYR A O 1
ATOM 3151 N N . THR A 1 410 ? 7.726 -1.800 -29.637 1.00 96.50 410 THR A N 1
ATOM 3152 C CA . THR A 1 410 ? 7.342 -2.053 -31.036 1.00 96.50 410 THR A CA 1
ATOM 3153 C C . THR A 1 410 ? 5.836 -2.265 -31.187 1.00 96.50 410 THR A C 1
ATOM 3155 O O . THR A 1 410 ? 5.204 -1.733 -32.094 1.00 96.50 410 THR A O 1
ATOM 3158 N N . GLU A 1 411 ? 5.220 -3.029 -30.284 1.00 94.06 411 GLU A N 1
ATOM 3159 C CA . GLU A 1 411 ? 3.769 -3.226 -30.304 1.00 94.06 411 GLU A CA 1
ATOM 3160 C C . GLU A 1 411 ? 3.008 -1.935 -29.962 1.00 94.06 411 GLU A C 1
ATOM 3162 O O . GLU A 1 411 ? 1.862 -1.774 -30.380 1.00 94.06 411 GLU A O 1
ATOM 3167 N N . GLN A 1 412 ? 3.630 -1.030 -29.202 1.00 91.44 412 GLN A N 1
ATOM 3168 C CA . GLN A 1 412 ? 3.071 0.270 -28.859 1.00 91.44 412 GLN A CA 1
ATOM 3169 C C . GLN A 1 412 ? 3.216 1.285 -29.999 1.00 91.44 412 GLN A C 1
ATOM 3171 O O . GLN A 1 412 ? 2.268 2.021 -30.259 1.00 91.44 412 GLN A O 1
ATOM 3176 N N . SER A 1 413 ? 4.354 1.294 -30.702 1.00 90.25 413 SER A N 1
ATOM 3177 C CA . SER A 1 413 ? 4.624 2.228 -31.802 1.00 90.25 413 SER A CA 1
ATOM 3178 C C . SER A 1 413 ? 3.678 2.019 -32.981 1.00 90.25 413 SER A C 1
ATOM 3180 O O . SER A 1 413 ? 3.190 2.986 -33.554 1.00 90.25 413 SER A O 1
ATOM 3182 N N . VAL A 1 414 ? 3.364 0.758 -33.305 1.00 86.75 414 VAL A N 1
ATOM 3183 C CA . VAL A 1 414 ? 2.418 0.422 -34.383 1.00 86.75 414 VAL A CA 1
ATOM 3184 C C . VAL A 1 414 ? 1.025 0.978 -34.083 1.00 86.75 414 VAL A C 1
ATOM 3186 O O . VAL A 1 414 ? 0.380 1.532 -34.960 1.00 86.75 414 VAL A O 1
ATOM 3189 N N . LYS A 1 415 ? 0.571 0.896 -32.827 1.00 78.44 415 LYS A N 1
ATOM 3190 C CA . LYS A 1 415 ? -0.756 1.399 -32.439 1.00 78.44 415 LYS A CA 1
ATOM 3191 C C . LYS A 1 415 ? -0.865 2.918 -32.517 1.00 78.44 415 LYS A C 1
ATOM 3193 O O . LYS A 1 415 ? -1.914 3.432 -32.874 1.00 78.44 415 LYS A O 1
ATOM 3198 N N . THR A 1 416 ? 0.194 3.641 -32.162 1.00 74.00 416 THR A N 1
ATOM 3199 C CA . THR A 1 416 ? 0.180 5.111 -32.190 1.00 74.00 416 THR A CA 1
ATOM 3200 C C . THR A 1 416 ? 0.154 5.686 -33.604 1.00 74.00 416 THR A C 1
ATOM 3202 O O . THR A 1 416 ? -0.342 6.791 -33.777 1.00 74.00 416 THR A O 1
ATOM 3205 N N . GLU A 1 417 ? 0.653 4.957 -34.610 1.00 73.50 417 GLU A N 1
ATOM 3206 C CA . GLU A 1 417 ? 0.537 5.380 -36.014 1.00 73.50 417 GLU A CA 1
ATOM 3207 C C . GLU A 1 417 ? -0.925 5.374 -36.491 1.00 73.50 417 GLU A C 1
ATOM 3209 O O . GLU A 1 417 ? -1.319 6.253 -37.260 1.00 73.50 417 GLU A O 1
ATOM 3214 N N . ASP A 1 418 ? -1.726 4.432 -35.985 1.00 67.94 418 ASP A N 1
ATOM 3215 C CA . ASP A 1 418 ? -3.148 4.299 -36.309 1.00 67.94 418 ASP A CA 1
ATOM 3216 C C . ASP A 1 418 ? -4.032 5.238 -35.458 1.00 67.94 418 ASP A C 1
ATOM 3218 O O . ASP A 1 418 ? -4.971 5.841 -35.978 1.00 67.94 418 ASP A O 1
ATOM 3222 N N . ASP A 1 419 ? -3.691 5.426 -34.176 1.00 61.88 419 ASP A N 1
ATOM 3223 C CA . ASP A 1 419 ? -4.475 6.175 -33.181 1.00 61.88 419 ASP A CA 1
ATOM 3224 C C . ASP A 1 419 ? -3.718 7.414 -32.654 1.00 61.88 419 ASP A C 1
ATOM 3226 O O . ASP A 1 419 ? -3.420 7.534 -31.460 1.00 61.88 419 ASP A O 1
ATOM 3230 N N . ASN A 1 420 ? -3.413 8.367 -33.542 1.00 60.56 420 ASN A N 1
ATOM 3231 C CA . ASN A 1 420 ? -2.613 9.579 -33.265 1.00 60.56 420 ASN A CA 1
ATOM 3232 C C . ASN A 1 420 ? -3.153 10.513 -32.149 1.00 60.56 420 ASN A C 1
ATOM 3234 O O . ASN A 1 420 ? -2.522 11.520 -31.828 1.00 60.56 420 ASN A O 1
ATOM 3238 N N . GLU A 1 421 ? -4.306 10.209 -31.549 1.00 62.16 421 GLU A N 1
ATOM 3239 C CA . GLU A 1 421 ? -4.954 11.019 -30.508 1.00 62.16 421 GLU A CA 1
ATOM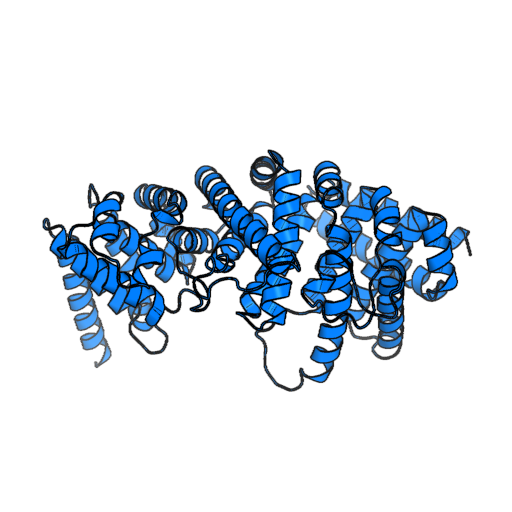 3240 C C . GLU A 1 421 ? -4.826 10.430 -29.090 1.00 62.16 421 GLU A C 1
ATOM 3242 O O . GLU A 1 421 ? -5.247 11.063 -28.120 1.00 62.16 421 GLU A O 1
ATOM 3247 N N . ASN A 1 422 ? -4.220 9.248 -28.922 1.00 81.31 422 ASN A N 1
ATOM 3248 C CA . ASN A 1 422 ? -4.107 8.630 -27.602 1.00 81.31 422 ASN A CA 1
ATOM 3249 C C . ASN A 1 422 ? -2.880 9.156 -26.819 1.00 81.31 422 ASN A C 1
ATOM 3251 O O . ASN A 1 422 ? -1.757 8.662 -26.952 1.00 81.31 422 ASN A O 1
ATOM 3255 N N . ALA A 1 423 ? -3.104 10.163 -25.969 1.00 84.81 423 ALA A N 1
ATOM 3256 C CA . ALA A 1 423 ? -2.068 10.795 -25.147 1.00 84.81 423 ALA A CA 1
ATOM 3257 C C . ALA A 1 423 ? -1.347 9.814 -24.200 1.00 84.81 423 ALA A C 1
ATOM 3259 O O . ALA A 1 423 ? -0.127 9.887 -24.059 1.00 84.81 423 ALA A O 1
ATOM 3260 N N . GLU A 1 424 ? -2.070 8.868 -23.599 1.00 85.25 424 GLU A N 1
ATOM 3261 C CA . GLU A 1 424 ? -1.505 7.815 -22.742 1.00 85.25 424 GLU A CA 1
ATOM 3262 C C . GLU A 1 424 ? -0.576 6.886 -23.528 1.00 85.25 424 GLU A C 1
ATOM 3264 O O . GLU A 1 424 ? 0.496 6.484 -23.064 1.00 85.25 424 GLU A O 1
ATOM 3269 N N . ALA A 1 425 ? -0.967 6.569 -24.763 1.00 86.62 425 ALA A N 1
ATOM 3270 C CA . ALA A 1 425 ? -0.175 5.730 -25.640 1.00 86.62 425 ALA A CA 1
ATOM 3271 C C . ALA A 1 425 ? 1.161 6.390 -26.016 1.00 86.62 425 ALA A C 1
ATOM 3273 O O . ALA A 1 425 ? 2.195 5.712 -26.004 1.00 86.62 425 ALA A O 1
ATOM 3274 N N . LEU A 1 426 ? 1.137 7.692 -26.312 1.00 88.38 426 LEU A N 1
ATOM 3275 C CA . LEU A 1 426 ? 2.329 8.500 -26.585 1.00 88.38 426 LEU A CA 1
ATOM 3276 C C . LEU A 1 426 ? 3.198 8.678 -25.334 1.00 88.38 426 LEU A C 1
ATOM 3278 O O . LEU A 1 426 ? 4.423 8.593 -25.425 1.00 88.38 426 LEU A O 1
ATOM 3282 N N . PHE A 1 427 ? 2.573 8.861 -24.167 1.00 89.50 427 PHE A N 1
ATOM 3283 C CA . PHE A 1 427 ? 3.253 8.952 -22.874 1.00 89.50 427 PHE A CA 1
ATOM 3284 C C . PHE A 1 427 ? 4.091 7.700 -22.591 1.00 89.50 427 PHE A C 1
ATOM 3286 O O . PHE A 1 427 ? 5.303 7.786 -22.372 1.00 89.50 427 PHE A O 1
ATOM 3293 N N . LEU A 1 428 ? 3.476 6.517 -22.686 1.00 92.31 428 LEU A N 1
ATOM 3294 C CA . LEU A 1 428 ? 4.186 5.252 -22.498 1.00 92.31 428 LEU A CA 1
ATOM 3295 C C . LEU A 1 428 ? 5.304 5.061 -23.534 1.00 92.31 428 LEU A C 1
ATOM 3297 O O . LEU A 1 428 ? 6.403 4.620 -23.189 1.00 92.31 428 LEU A O 1
ATOM 3301 N N . LEU A 1 429 ? 5.029 5.379 -24.805 1.00 94.06 429 LEU A N 1
ATOM 3302 C CA . LEU A 1 429 ? 6.004 5.237 -25.885 1.00 94.06 429 LEU A CA 1
ATOM 3303 C C . LEU A 1 429 ? 7.255 6.091 -25.621 1.00 94.06 429 LEU A C 1
ATOM 3305 O O . LEU A 1 429 ? 8.373 5.611 -25.816 1.00 94.06 429 LEU A O 1
ATOM 3309 N N . GLY A 1 430 ? 7.071 7.313 -25.112 1.00 93.06 430 GLY A N 1
ATOM 3310 C CA . GLY A 1 430 ? 8.152 8.197 -24.680 1.00 93.06 430 GLY A CA 1
ATOM 3311 C C . GLY A 1 430 ? 9.025 7.585 -23.583 1.00 93.06 430 GLY A C 1
ATOM 3312 O O . GLY A 1 430 ? 10.250 7.537 -23.725 1.00 93.06 430 GLY A O 1
ATOM 3313 N N . HIS A 1 431 ? 8.411 7.046 -22.525 1.00 93.50 431 HIS A N 1
ATOM 3314 C CA . HIS A 1 431 ? 9.134 6.373 -21.439 1.00 93.50 431 HIS A CA 1
ATOM 3315 C C . HIS A 1 431 ? 9.940 5.160 -21.919 1.00 93.50 431 HIS A C 1
ATOM 3317 O O . HIS A 1 431 ? 11.117 5.022 -21.578 1.00 93.50 431 HIS A O 1
ATOM 3323 N N . LEU A 1 432 ? 9.340 4.307 -22.753 1.00 97.12 432 LEU A N 1
ATOM 3324 C CA . LEU A 1 432 ? 10.017 3.146 -23.335 1.00 97.12 432 LEU A CA 1
ATOM 3325 C C . LEU A 1 432 ? 11.198 3.559 -24.221 1.00 97.12 432 LEU A C 1
ATOM 3327 O O . LEU A 1 432 ? 12.276 2.975 -24.115 1.00 97.12 432 LEU A O 1
ATOM 3331 N N . ALA A 1 433 ? 11.020 4.579 -25.065 1.00 96.38 433 ALA A N 1
ATOM 3332 C CA . ALA A 1 433 ? 12.069 5.068 -25.954 1.00 96.38 433 ALA A CA 1
ATOM 3333 C C . ALA A 1 433 ? 13.276 5.592 -25.156 1.00 96.38 433 ALA A C 1
ATOM 3335 O O . ALA A 1 433 ? 14.416 5.197 -25.421 1.00 96.38 433 ALA A O 1
ATOM 3336 N N . VAL A 1 434 ? 13.027 6.414 -24.128 1.00 94.00 434 VAL A N 1
ATOM 3337 C CA . VAL A 1 434 ? 14.075 6.920 -23.227 1.00 94.00 434 VAL A CA 1
ATOM 3338 C C . VAL A 1 434 ? 14.816 5.778 -22.544 1.00 94.00 434 VAL A C 1
ATOM 3340 O O . VAL A 1 434 ? 16.048 5.763 -22.543 1.00 94.00 434 VAL A O 1
ATOM 3343 N N . LEU A 1 435 ? 14.089 4.808 -21.991 1.00 96.56 435 LEU A N 1
ATOM 3344 C CA . LEU A 1 435 ? 14.692 3.674 -21.303 1.00 96.56 435 LEU A CA 1
ATOM 3345 C C . LEU A 1 435 ? 15.582 2.843 -22.243 1.00 96.56 435 LEU A C 1
ATOM 3347 O O . LEU A 1 435 ? 16.712 2.504 -21.889 1.00 96.56 435 LEU A O 1
ATOM 3351 N N . LEU A 1 436 ? 15.120 2.560 -23.464 1.00 98.00 436 LEU A N 1
ATOM 3352 C CA . LEU A 1 436 ? 15.905 1.841 -24.472 1.00 98.00 436 LEU A CA 1
ATOM 3353 C C . LEU A 1 436 ? 17.160 2.618 -24.898 1.00 98.00 436 LEU A C 1
ATOM 3355 O O . LEU A 1 436 ? 18.230 2.022 -25.046 1.00 98.00 436 LEU A O 1
ATOM 3359 N N . ALA A 1 437 ? 17.064 3.944 -25.040 1.00 96.25 437 ALA A N 1
ATOM 3360 C CA . ALA A 1 437 ? 18.225 4.789 -25.306 1.00 96.25 437 ALA A CA 1
ATOM 3361 C C . ALA A 1 437 ? 19.235 4.746 -24.146 1.00 96.25 437 ALA A C 1
ATOM 3363 O O . ALA A 1 437 ? 20.437 4.624 -24.388 1.00 96.25 437 ALA A O 1
ATOM 3364 N N . LEU A 1 438 ? 18.769 4.783 -22.892 1.00 95.38 438 LEU A N 1
ATOM 3365 C CA . LEU A 1 438 ? 19.623 4.658 -21.705 1.00 95.38 438 LEU A CA 1
ATOM 3366 C C . LEU A 1 438 ? 20.341 3.302 -21.654 1.00 95.38 438 LEU A C 1
ATOM 3368 O O . LEU A 1 438 ? 21.551 3.268 -21.420 1.00 95.38 438 LEU A O 1
ATOM 3372 N N . PHE A 1 439 ? 19.637 2.200 -21.935 1.00 97.12 439 PHE A N 1
ATOM 3373 C CA . PHE A 1 439 ? 20.251 0.873 -22.044 1.00 97.12 439 PHE A CA 1
ATOM 3374 C C . PHE A 1 439 ? 21.357 0.848 -23.105 1.00 97.12 439 PHE A C 1
ATOM 3376 O O . PHE A 1 439 ? 22.480 0.426 -22.819 1.00 97.12 439 PHE A O 1
ATOM 3383 N N . ALA A 1 440 ? 21.066 1.343 -24.312 1.00 96.31 440 ALA A N 1
ATOM 3384 C CA . ALA A 1 440 ? 22.037 1.392 -25.400 1.00 96.31 440 ALA A CA 1
ATOM 3385 C C . ALA A 1 440 ? 23.255 2.268 -25.065 1.00 96.31 440 ALA A C 1
ATOM 3387 O O . ALA A 1 440 ? 24.385 1.923 -25.403 1.00 96.31 440 ALA A O 1
ATOM 3388 N N . HIS A 1 441 ? 23.048 3.381 -24.366 1.00 94.88 441 HIS A N 1
ATOM 3389 C CA . HIS A 1 441 ? 24.134 4.265 -23.957 1.00 94.88 441 HIS A CA 1
ATOM 3390 C C . HIS A 1 441 ? 25.075 3.621 -22.936 1.00 94.88 441 HIS A C 1
ATOM 3392 O O . HIS A 1 441 ? 26.288 3.813 -23.009 1.00 94.88 441 HIS A O 1
ATOM 3398 N N . LYS A 1 442 ? 24.525 2.864 -21.981 1.00 95.00 442 LYS A N 1
ATOM 3399 C CA . LYS A 1 442 ? 25.292 2.330 -20.851 1.00 95.00 442 LYS A CA 1
ATOM 3400 C C . LYS A 1 442 ? 26.029 1.027 -21.144 1.00 95.00 442 LYS A C 1
ATOM 3402 O O . LYS A 1 442 ? 27.038 0.771 -20.493 1.00 95.00 442 LYS A O 1
ATOM 3407 N N . ALA A 1 443 ? 25.580 0.225 -22.112 1.00 95.94 443 ALA A N 1
ATOM 3408 C CA . ALA A 1 443 ? 26.248 -1.029 -22.456 1.00 95.94 443 ALA A CA 1
ATOM 3409 C C . ALA A 1 443 ? 26.295 -1.278 -23.976 1.00 95.94 443 ALA A C 1
ATOM 3411 O O . ALA A 1 443 ? 25.245 -1.374 -24.617 1.00 95.94 443 ALA A O 1
ATOM 3412 N N . PRO A 1 444 ? 27.484 -1.520 -24.569 1.00 95.94 444 PRO A N 1
ATOM 3413 C CA . PRO A 1 444 ? 27.609 -1.827 -25.997 1.00 95.94 444 PRO A CA 1
ATOM 3414 C C . PRO A 1 444 ? 26.793 -3.046 -26.447 1.00 95.94 444 PRO A C 1
ATOM 3416 O O . PRO A 1 444 ? 26.261 -3.062 -27.557 1.00 95.94 444 PRO A O 1
ATOM 3419 N N . ARG A 1 445 ? 26.665 -4.064 -25.581 1.00 96.81 445 ARG A N 1
ATOM 3420 C CA . ARG A 1 445 ? 25.845 -5.254 -25.851 1.00 96.81 445 ARG A CA 1
ATOM 3421 C C . ARG A 1 445 ? 24.359 -4.904 -25.943 1.00 96.81 445 ARG A C 1
ATOM 3423 O O . ARG A 1 445 ? 23.697 -5.365 -26.867 1.00 96.81 445 ARG A O 1
ATOM 3430 N N . ALA A 1 446 ? 23.855 -4.069 -25.035 1.00 97.00 446 ALA A N 1
ATOM 3431 C CA . ALA A 1 446 ? 22.483 -3.575 -25.111 1.00 97.00 446 ALA A CA 1
ATOM 3432 C C . ALA A 1 446 ? 22.275 -2.725 -26.372 1.00 97.00 446 ALA A C 1
ATOM 3434 O O . ALA A 1 446 ? 21.288 -2.921 -27.072 1.00 97.00 446 ALA A O 1
ATOM 3435 N N . ALA A 1 447 ? 23.236 -1.863 -26.728 1.00 96.12 447 ALA A N 1
ATOM 3436 C CA . ALA A 1 447 ? 23.176 -1.072 -27.959 1.00 96.12 447 ALA A CA 1
ATOM 3437 C C . ALA A 1 447 ? 23.058 -1.944 -29.215 1.00 96.12 447 ALA A C 1
ATOM 3439 O O . ALA A 1 447 ? 22.289 -1.628 -30.117 1.00 96.12 447 ALA A O 1
ATOM 3440 N N . ALA A 1 448 ? 23.813 -3.045 -29.275 1.00 97.00 448 ALA A N 1
ATOM 3441 C CA . ALA A 1 448 ? 23.746 -3.983 -30.389 1.00 97.00 448 ALA A CA 1
ATOM 3442 C C . ALA A 1 448 ? 22.360 -4.636 -30.513 1.00 97.00 448 ALA A C 1
ATOM 3444 O O . ALA A 1 448 ? 21.835 -4.695 -31.620 1.00 97.00 448 ALA A O 1
ATOM 3445 N N . ILE A 1 449 ? 21.760 -5.057 -29.394 1.00 97.62 449 ILE A N 1
ATOM 3446 C CA . ILE A 1 449 ? 20.409 -5.643 -29.363 1.00 97.62 449 ILE A CA 1
ATOM 3447 C C . ILE A 1 449 ? 19.362 -4.602 -29.779 1.00 97.62 449 ILE A C 1
ATOM 3449 O O . ILE A 1 449 ? 18.571 -4.848 -30.681 1.00 97.62 449 ILE A O 1
ATOM 3453 N N . VAL A 1 450 ? 19.402 -3.399 -29.192 1.00 96.94 450 VAL A N 1
ATOM 3454 C CA . VAL A 1 450 ? 18.463 -2.316 -29.527 1.00 96.94 450 VAL A CA 1
ATOM 3455 C C . VAL A 1 450 ? 18.542 -1.960 -31.014 1.00 96.94 450 VAL A C 1
ATOM 3457 O O . VAL A 1 450 ? 17.506 -1.818 -31.651 1.00 96.94 450 VAL A O 1
ATOM 3460 N N . ARG A 1 451 ? 19.745 -1.874 -31.600 1.00 95.38 451 ARG A N 1
ATOM 3461 C CA . ARG A 1 451 ? 19.910 -1.613 -33.042 1.00 95.38 451 ARG A CA 1
ATOM 3462 C C . ARG A 1 451 ? 19.400 -2.733 -33.938 1.00 95.38 451 ARG A C 1
ATOM 3464 O O . ARG A 1 451 ? 18.950 -2.441 -35.041 1.00 95.38 451 ARG A O 1
ATOM 3471 N N . ALA A 1 452 ? 19.538 -3.981 -33.505 1.00 96.75 452 ALA A N 1
ATOM 3472 C CA . ALA A 1 452 ? 19.100 -5.126 -34.289 1.00 96.75 452 ALA A CA 1
ATOM 3473 C C . ALA A 1 452 ? 17.569 -5.248 -34.303 1.00 96.75 452 ALA A C 1
ATOM 3475 O O . ALA A 1 452 ? 16.998 -5.513 -35.359 1.00 96.75 452 ALA A O 1
ATOM 3476 N N . ASP A 1 453 ? 16.925 -5.011 -33.156 1.00 96.81 453 ASP A N 1
ATOM 3477 C CA . ASP A 1 453 ? 15.545 -5.454 -32.941 1.00 96.81 453 ASP A CA 1
ATOM 3478 C C . ASP A 1 453 ? 14.526 -4.317 -32.774 1.00 96.81 453 ASP A C 1
ATOM 3480 O O . ASP A 1 453 ? 13.328 -4.553 -32.933 1.00 96.81 453 ASP A O 1
ATOM 3484 N N . ALA A 1 454 ? 14.954 -3.089 -32.457 1.00 95.56 454 ALA A N 1
ATOM 3485 C CA . ALA A 1 454 ? 14.050 -1.944 -32.332 1.00 95.56 454 ALA A CA 1
ATOM 3486 C C . ALA A 1 454 ? 14.009 -1.106 -33.627 1.00 95.56 454 ALA A C 1
ATOM 3488 O O . ALA A 1 454 ? 15.026 -0.966 -34.312 1.00 95.56 454 ALA A O 1
ATOM 3489 N N . PRO A 1 455 ? 12.872 -0.461 -33.958 1.00 94.75 455 PRO A N 1
ATOM 3490 C CA . PRO A 1 455 ? 12.807 0.463 -35.085 1.00 94.75 455 PRO A CA 1
ATOM 3491 C C . PRO A 1 455 ? 13.527 1.776 -34.724 1.00 94.75 455 PRO A C 1
ATOM 3493 O O . PRO A 1 455 ? 12.933 2.718 -34.201 1.00 94.75 455 PRO A O 1
ATOM 3496 N N . ILE A 1 456 ? 14.838 1.830 -34.990 1.00 94.69 456 ILE A N 1
ATOM 3497 C CA . ILE A 1 456 ? 15.736 2.892 -34.503 1.00 94.69 456 ILE A CA 1
ATOM 3498 C C . ILE A 1 456 ? 15.336 4.301 -34.956 1.00 94.69 456 ILE A C 1
ATOM 3500 O O . ILE A 1 456 ? 15.425 5.237 -34.165 1.00 94.69 456 ILE A O 1
ATOM 3504 N N . GLY A 1 457 ? 14.884 4.469 -36.202 1.00 93.38 457 GLY A N 1
ATOM 3505 C CA . GLY A 1 457 ? 14.427 5.768 -36.710 1.00 93.38 457 GLY A CA 1
ATOM 3506 C C . GLY A 1 457 ? 13.275 6.341 -35.870 1.00 93.38 457 GLY A C 1
ATOM 3507 O O . GLY A 1 457 ? 13.459 7.388 -35.243 1.00 93.38 457 GLY A O 1
ATOM 3508 N N . PRO A 1 458 ? 12.124 5.643 -35.793 1.00 94.50 458 PRO A N 1
ATOM 3509 C CA . PRO A 1 458 ? 11.010 6.015 -34.917 1.00 94.50 458 PRO A CA 1
ATOM 3510 C C . PRO A 1 458 ? 11.406 6.201 -33.448 1.00 94.50 458 PRO A C 1
ATOM 3512 O O . PRO A 1 458 ? 10.962 7.158 -32.811 1.00 94.50 458 PRO A O 1
ATOM 3515 N N . LEU A 1 459 ? 12.290 5.348 -32.923 1.00 94.25 459 LEU A N 1
ATOM 3516 C CA . LEU A 1 459 ? 12.779 5.441 -31.547 1.00 94.25 459 LEU A CA 1
ATOM 3517 C C . LEU A 1 459 ? 13.537 6.741 -31.286 1.00 94.25 459 LEU A C 1
ATOM 3519 O O . LEU A 1 459 ? 13.238 7.435 -30.317 1.00 94.25 459 LEU A O 1
ATOM 3523 N N . LEU A 1 460 ? 14.466 7.120 -32.165 1.00 94.06 460 LEU A N 1
ATOM 3524 C CA . LEU A 1 460 ? 15.212 8.372 -32.033 1.00 94.06 460 LEU A CA 1
ATOM 3525 C C . LEU A 1 460 ? 14.307 9.602 -32.147 1.00 94.06 460 LEU A C 1
ATOM 3527 O O . LEU A 1 460 ? 14.500 10.561 -31.398 1.00 94.06 460 LEU A O 1
ATOM 3531 N N . THR A 1 461 ? 13.327 9.580 -33.053 1.00 93.94 461 THR A N 1
ATOM 3532 C CA . THR A 1 461 ? 12.327 10.652 -33.173 1.00 93.94 461 THR A CA 1
ATOM 3533 C C . THR A 1 461 ? 11.518 10.778 -31.886 1.00 93.94 461 THR A C 1
ATOM 3535 O O . THR A 1 461 ? 11.513 11.843 -31.273 1.00 93.94 461 THR A O 1
ATOM 3538 N N . THR A 1 462 ? 10.962 9.663 -31.401 1.00 93.62 462 THR A N 1
ATOM 3539 C CA . THR A 1 462 ? 10.174 9.623 -30.160 1.00 93.62 462 THR A CA 1
ATOM 3540 C C . THR A 1 462 ? 10.977 10.155 -28.975 1.00 93.62 462 THR A C 1
ATOM 3542 O O . THR A 1 462 ? 10.485 10.981 -28.211 1.00 93.62 462 THR A O 1
ATOM 3545 N N . CYS A 1 463 ? 12.237 9.733 -28.828 1.0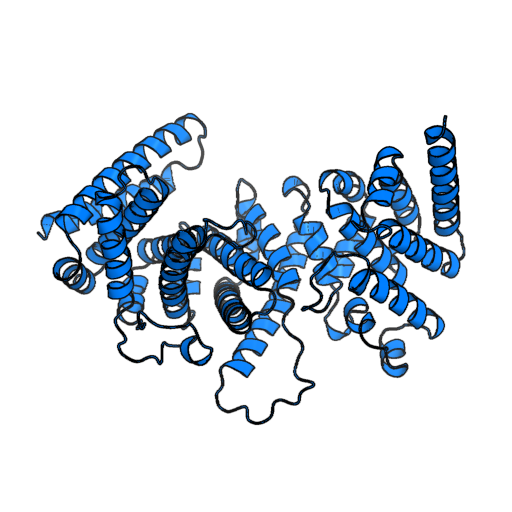0 92.25 463 CYS A N 1
ATOM 3546 C CA . CYS A 1 463 ? 13.103 10.221 -27.760 1.00 92.25 463 CYS A CA 1
ATOM 3547 C C . CYS A 1 463 ? 13.297 11.742 -27.808 1.00 92.25 463 CYS A C 1
ATOM 3549 O O . CYS A 1 463 ? 13.250 12.399 -26.769 1.00 92.25 463 CYS A O 1
ATOM 3551 N N . ARG A 1 464 ? 13.544 12.312 -28.994 1.00 92.25 464 ARG A N 1
ATOM 3552 C CA . ARG A 1 464 ? 13.758 13.760 -29.156 1.00 92.25 464 ARG A CA 1
ATOM 3553 C C . ARG A 1 464 ? 12.500 14.549 -28.807 1.00 92.25 464 ARG A C 1
ATOM 3555 O O . ARG A 1 464 ? 12.591 15.516 -28.049 1.00 92.25 464 ARG A O 1
ATOM 3562 N N . ASP A 1 465 ? 11.351 14.103 -29.302 1.00 91.62 465 ASP A N 1
ATOM 3563 C CA . ASP A 1 465 ? 10.057 14.746 -29.060 1.00 91.62 465 ASP A CA 1
ATOM 3564 C C . ASP A 1 465 ? 9.663 14.670 -27.581 1.00 91.62 465 ASP A C 1
ATOM 3566 O O . ASP A 1 465 ? 9.214 15.658 -26.986 1.00 91.62 465 ASP A O 1
ATOM 3570 N N . TRP A 1 466 ? 9.916 13.519 -26.954 1.00 89.75 466 TRP A N 1
ATOM 3571 C CA . TRP A 1 466 ? 9.681 13.310 -25.533 1.00 89.75 466 TRP A CA 1
ATOM 3572 C C . TRP A 1 466 ? 10.555 14.215 -24.665 1.00 89.75 466 TRP A C 1
ATOM 3574 O O . TRP A 1 466 ? 10.050 14.918 -23.791 1.00 89.75 466 TRP A O 1
ATOM 3584 N N . VAL A 1 467 ? 11.864 14.264 -24.932 1.00 88.50 467 VAL A N 1
ATOM 3585 C CA . VAL A 1 467 ? 12.796 15.140 -24.205 1.00 88.50 467 VAL A CA 1
ATOM 3586 C C . VAL A 1 467 ? 12.395 16.609 -24.351 1.00 88.50 467 VAL A C 1
ATOM 3588 O O . VAL A 1 467 ? 12.402 17.338 -23.359 1.00 88.50 467 VAL A O 1
ATOM 3591 N N . ALA A 1 468 ? 12.001 17.046 -25.550 1.00 88.94 468 ALA A N 1
ATOM 3592 C CA . ALA A 1 468 ? 11.533 18.413 -25.780 1.00 88.94 468 ALA A CA 1
ATOM 3593 C C . ALA A 1 468 ? 10.249 18.729 -24.989 1.00 88.94 468 ALA A C 1
ATOM 3595 O O . ALA A 1 468 ? 10.149 19.782 -24.351 1.00 88.94 468 ALA A O 1
ATOM 3596 N N . THR A 1 469 ? 9.289 17.801 -24.980 1.00 87.00 469 THR A N 1
ATOM 3597 C CA . THR A 1 469 ? 8.031 17.921 -24.224 1.00 87.00 469 THR A CA 1
ATOM 3598 C C . THR A 1 469 ? 8.277 17.972 -22.718 1.00 87.00 469 THR A C 1
ATOM 3600 O O . THR A 1 469 ? 7.704 18.809 -22.010 1.00 87.00 469 THR A O 1
ATOM 3603 N N . PHE A 1 470 ? 9.170 17.120 -22.218 1.00 82.44 470 PHE A N 1
ATOM 3604 C CA . PHE A 1 470 ? 9.531 17.075 -20.808 1.00 82.44 470 PHE A CA 1
ATOM 3605 C C . PHE A 1 470 ? 10.248 18.362 -20.370 1.00 82.44 470 PHE A C 1
ATOM 3607 O O . PHE A 1 470 ? 9.898 18.950 -19.346 1.00 82.44 470 PHE A O 1
ATOM 3614 N N . GLU A 1 471 ? 11.178 18.882 -21.180 1.00 84.50 471 GLU A N 1
ATOM 3615 C CA . GLU A 1 471 ? 11.823 20.180 -20.937 1.00 84.50 471 GLU A CA 1
ATOM 3616 C C . GLU A 1 471 ? 10.816 21.332 -20.876 1.00 84.50 471 GLU A C 1
ATOM 3618 O O . GLU A 1 471 ? 10.907 22.188 -19.992 1.00 84.50 471 GLU A O 1
ATOM 3623 N N . LEU A 1 472 ? 9.843 21.360 -21.790 1.00 86.00 472 LEU A N 1
ATOM 3624 C CA . LEU A 1 472 ? 8.802 22.384 -21.804 1.00 86.00 472 LEU A CA 1
ATOM 3625 C C . LEU A 1 472 ? 7.929 22.316 -20.545 1.00 86.00 472 LEU A C 1
ATOM 3627 O O . LEU A 1 472 ? 7.680 23.345 -19.912 1.00 86.00 472 LEU A O 1
ATOM 3631 N N . SER A 1 473 ? 7.500 21.111 -20.167 1.00 81.31 473 SER A N 1
ATOM 3632 C CA . SER A 1 473 ? 6.681 20.873 -18.973 1.00 81.31 473 SER A CA 1
ATOM 3633 C C . SER A 1 473 ? 7.415 21.310 -17.707 1.00 81.31 473 SER A C 1
ATOM 3635 O O . SER A 1 473 ? 6.853 22.011 -16.867 1.00 81.31 473 SER A O 1
ATOM 3637 N N . ARG A 1 474 ? 8.715 21.016 -17.614 1.00 76.75 474 ARG A N 1
ATOM 3638 C CA . ARG A 1 474 ? 9.536 21.456 -16.485 1.00 76.75 474 ARG A CA 1
ATOM 3639 C C . ARG A 1 474 ? 9.775 22.952 -16.447 1.00 76.75 474 ARG A C 1
ATOM 3641 O O . ARG A 1 474 ? 9.737 23.521 -15.365 1.00 76.75 474 ARG A O 1
ATOM 3648 N N . ARG A 1 475 ? 9.974 23.621 -17.585 1.00 80.19 475 ARG A N 1
ATOM 3649 C CA . ARG A 1 475 ? 10.063 25.094 -17.608 1.00 80.19 475 ARG A CA 1
ATOM 3650 C C . ARG A 1 475 ? 8.784 25.743 -17.083 1.00 80.19 475 ARG A C 1
ATOM 3652 O O . ARG A 1 475 ? 8.867 26.755 -16.396 1.00 80.19 475 ARG A O 1
ATOM 3659 N N . ARG A 1 476 ? 7.620 25.149 -17.368 1.00 82.56 476 ARG A N 1
ATOM 3660 C CA . ARG A 1 476 ? 6.335 25.600 -16.816 1.00 82.56 476 ARG A CA 1
ATOM 3661 C C . ARG A 1 476 ? 6.257 25.374 -15.304 1.00 82.56 476 ARG A C 1
ATOM 3663 O O . ARG A 1 476 ? 5.895 26.303 -14.596 1.00 82.56 476 ARG A O 1
ATOM 3670 N N . LEU A 1 477 ? 6.664 24.201 -14.814 1.00 73.94 477 LEU A N 1
ATOM 3671 C CA . LEU A 1 477 ? 6.679 23.889 -13.376 1.00 73.94 477 LEU A CA 1
ATOM 3672 C C . LEU A 1 477 ? 7.705 24.716 -12.582 1.00 73.94 477 LEU A C 1
ATOM 3674 O O . LEU A 1 477 ? 7.420 25.163 -11.476 1.00 73.94 477 LEU A O 1
ATOM 3678 N N . ALA A 1 478 ? 8.888 24.963 -13.143 1.00 73.38 478 ALA A N 1
ATOM 3679 C CA . ALA A 1 478 ? 9.918 25.794 -12.520 1.00 73.38 478 ALA A CA 1
ATOM 3680 C C . ALA A 1 478 ? 9.502 27.272 -12.442 1.00 73.38 478 ALA A C 1
ATOM 3682 O O . ALA A 1 478 ? 9.942 27.996 -11.554 1.00 73.38 478 ALA A O 1
ATOM 3683 N N . ALA A 1 479 ? 8.629 27.726 -13.348 1.00 76.81 479 ALA A N 1
ATOM 3684 C CA . ALA A 1 479 ? 8.020 29.050 -13.255 1.00 76.81 479 ALA A CA 1
ATOM 3685 C C . ALA A 1 479 ? 7.005 29.152 -12.100 1.00 76.81 479 ALA A C 1
ATOM 3687 O O . ALA A 1 479 ? 6.695 30.261 -11.670 1.00 76.81 479 ALA A O 1
ATOM 3688 N N . THR A 1 480 ? 6.504 28.019 -11.593 1.00 74.31 480 THR A N 1
ATOM 3689 C CA . THR A 1 480 ? 5.538 27.963 -10.486 1.00 74.31 480 THR A CA 1
ATOM 3690 C C . THR A 1 480 ? 6.161 27.557 -9.143 1.00 74.31 480 THR A C 1
ATOM 3692 O O . THR A 1 480 ? 5.644 27.969 -8.110 1.00 74.31 480 THR A O 1
ATOM 3695 N N . HIS A 1 481 ? 7.274 26.807 -9.126 1.00 64.75 481 HIS A N 1
ATOM 3696 C CA . HIS A 1 481 ? 7.931 26.306 -7.906 1.00 64.75 481 HIS A CA 1
ATOM 3697 C C . HIS A 1 481 ? 9.470 26.310 -8.023 1.00 64.75 481 HIS A C 1
ATOM 3699 O O . HIS A 1 481 ? 10.022 25.899 -9.041 1.00 64.75 481 HIS A O 1
ATOM 3705 N N . THR A 1 482 ? 10.181 26.757 -6.978 1.00 56.03 482 THR A N 1
ATOM 3706 C CA . THR A 1 482 ? 11.616 27.113 -7.034 1.00 56.03 482 THR A CA 1
ATOM 3707 C C . THR A 1 482 ? 12.612 26.019 -6.615 1.00 56.03 482 THR A C 1
ATOM 3709 O O . THR A 1 482 ? 13.803 26.196 -6.850 1.00 56.03 482 THR A O 1
ATOM 3712 N N . THR A 1 483 ? 12.192 24.893 -6.028 1.00 52.94 483 THR A N 1
ATOM 3713 C CA . THR A 1 483 ? 13.105 24.026 -5.244 1.00 52.94 483 THR A CA 1
ATOM 3714 C C . THR A 1 483 ? 13.532 22.685 -5.870 1.00 52.94 483 THR A C 1
ATOM 3716 O O . THR A 1 483 ? 14.422 22.050 -5.326 1.00 52.94 483 THR A O 1
ATOM 3719 N N . SER A 1 484 ? 13.018 22.260 -7.036 1.00 59.44 484 SER A N 1
ATOM 3720 C CA . SER A 1 484 ? 13.323 20.928 -7.635 1.00 59.44 484 SER A CA 1
ATOM 3721 C C . SER A 1 484 ? 13.992 20.991 -9.031 1.00 59.44 484 SER A C 1
ATOM 3723 O O . SER A 1 484 ? 13.755 20.181 -9.933 1.00 59.44 484 SER A O 1
ATOM 3725 N N . ALA A 1 485 ? 14.808 22.017 -9.288 1.00 62.72 485 ALA A N 1
ATOM 3726 C CA . ALA A 1 485 ? 15.332 22.266 -10.635 1.00 62.72 485 ALA A CA 1
ATOM 3727 C C . ALA A 1 485 ? 16.524 21.363 -11.026 1.00 62.72 485 ALA A C 1
ATOM 3729 O O . ALA A 1 485 ? 16.591 20.914 -12.176 1.00 62.72 485 ALA A O 1
ATOM 3730 N N . GLU A 1 486 ? 17.439 21.074 -10.098 1.00 69.44 486 GLU A N 1
ATOM 3731 C CA . GLU A 1 486 ? 18.763 20.512 -10.413 1.00 69.44 486 GLU A CA 1
ATOM 3732 C C . GLU A 1 486 ? 18.747 19.009 -10.731 1.00 69.44 486 GLU A C 1
ATOM 3734 O O . GLU A 1 486 ? 19.306 18.594 -11.750 1.00 69.44 486 GLU A O 1
ATOM 3739 N N . ASP A 1 487 ? 18.054 18.189 -9.941 1.00 65.38 487 ASP A N 1
ATOM 3740 C CA . ASP A 1 487 ? 18.064 16.724 -10.105 1.00 65.38 487 ASP A CA 1
ATOM 3741 C C . ASP A 1 487 ? 17.462 16.285 -11.427 1.00 65.38 487 ASP A C 1
ATOM 3743 O O . ASP A 1 487 ? 18.091 15.585 -12.224 1.00 65.38 487 ASP A O 1
ATOM 3747 N N . ALA A 1 488 ? 16.289 16.811 -11.755 1.00 66.94 488 ALA A N 1
ATOM 3748 C CA . ALA A 1 488 ? 15.689 16.481 -13.032 1.00 66.94 488 ALA A CA 1
ATOM 3749 C C . ALA A 1 488 ? 16.432 17.139 -14.219 1.00 66.94 488 ALA A C 1
ATOM 3751 O O . ALA A 1 488 ? 16.257 16.704 -15.358 1.00 66.94 488 ALA A O 1
ATOM 3752 N N . GLN A 1 489 ? 17.292 18.152 -14.004 1.00 77.88 489 GLN A N 1
ATOM 3753 C CA . GLN A 1 489 ? 18.182 18.650 -15.065 1.00 77.88 489 GLN A CA 1
ATOM 3754 C C . GLN A 1 489 ? 19.295 17.637 -15.353 1.00 77.88 489 GLN A C 1
ATOM 3756 O O . GLN A 1 489 ? 19.619 17.402 -16.520 1.00 77.88 489 GLN A O 1
ATOM 3761 N N . ARG A 1 490 ? 19.839 16.987 -14.313 1.00 79.38 490 ARG A N 1
ATOM 3762 C CA . ARG A 1 490 ? 20.806 15.889 -14.469 1.00 79.38 490 ARG A CA 1
ATOM 3763 C C . ARG A 1 490 ? 20.205 14.733 -15.272 1.00 79.38 490 ARG A C 1
ATOM 3765 O O . ARG A 1 490 ? 20.835 14.289 -16.234 1.00 79.38 490 ARG A O 1
ATOM 3772 N N . GLY A 1 491 ? 18.970 14.335 -14.960 1.00 77.62 491 GLY A N 1
ATOM 3773 C CA . GLY A 1 491 ? 18.241 13.298 -15.701 1.00 77.62 491 GLY A CA 1
ATOM 3774 C C . GLY A 1 491 ? 18.082 13.622 -17.192 1.00 77.62 491 GLY A C 1
ATOM 3775 O O . GLY A 1 491 ? 18.446 12.816 -18.047 1.00 77.62 491 GLY A O 1
ATOM 3776 N N . ILE A 1 492 ? 17.638 14.838 -17.533 1.00 82.12 492 ILE A N 1
ATOM 3777 C CA . ILE A 1 492 ? 17.479 15.267 -18.937 1.00 82.12 492 ILE A CA 1
ATOM 3778 C C . ILE A 1 492 ? 18.810 15.238 -19.692 1.00 82.12 492 ILE A C 1
ATOM 3780 O O . ILE A 1 492 ? 18.865 14.781 -20.834 1.00 82.12 492 ILE A O 1
ATOM 3784 N N . ILE A 1 493 ? 19.891 15.713 -19.069 1.00 85.94 493 ILE A N 1
ATOM 3785 C CA . ILE A 1 493 ? 21.222 15.711 -19.689 1.00 85.94 493 ILE A CA 1
ATOM 3786 C C . ILE A 1 493 ? 21.684 14.277 -19.964 1.00 85.94 493 ILE A C 1
ATOM 3788 O O . ILE A 1 493 ? 22.225 14.012 -21.040 1.00 85.94 493 ILE A O 1
ATOM 3792 N N . ALA A 1 494 ? 21.459 13.352 -19.027 1.00 84.00 494 ALA A N 1
ATOM 3793 C CA . ALA A 1 494 ? 21.787 11.942 -19.213 1.00 84.00 494 ALA A CA 1
ATOM 3794 C C . ALA A 1 494 ? 21.009 11.333 -20.390 1.00 84.00 494 ALA A C 1
ATOM 3796 O O . ALA A 1 494 ? 21.608 10.684 -21.248 1.00 84.00 494 ALA A O 1
ATOM 3797 N N . VAL A 1 495 ? 19.706 11.615 -20.490 1.00 84.69 495 VAL A N 1
ATOM 3798 C CA . VAL A 1 495 ? 18.871 11.147 -21.605 1.00 84.69 495 VAL A CA 1
ATOM 3799 C C . VAL A 1 495 ? 19.330 11.744 -22.936 1.00 84.69 495 VAL A C 1
ATOM 3801 O O . VAL A 1 495 ? 19.495 11.003 -23.899 1.00 84.69 495 VAL A O 1
ATOM 3804 N N . LYS A 1 496 ? 19.617 13.051 -23.010 1.00 89.44 496 LYS A N 1
ATOM 3805 C CA . LYS A 1 496 ? 20.132 13.686 -24.239 1.00 89.44 496 LYS A CA 1
ATOM 3806 C C . LYS A 1 496 ? 21.420 13.030 -24.725 1.00 89.44 496 LYS A C 1
ATOM 3808 O O . LYS A 1 496 ? 21.507 12.641 -25.884 1.00 89.44 496 LYS A O 1
ATOM 3813 N N . ARG A 1 497 ? 22.380 12.820 -23.819 1.00 90.44 497 ARG A N 1
ATOM 3814 C CA . ARG A 1 497 ? 23.633 12.115 -24.137 1.00 90.44 497 ARG A CA 1
ATOM 3815 C C . ARG A 1 497 ? 23.381 10.698 -24.639 1.00 90.44 497 ARG A C 1
ATOM 3817 O O . ARG A 1 497 ? 24.061 10.261 -25.562 1.00 90.44 497 ARG A O 1
ATOM 3824 N N . ALA A 1 498 ? 22.414 9.998 -24.052 1.00 88.12 498 ALA A N 1
ATOM 3825 C CA . ALA A 1 498 ? 22.048 8.659 -24.484 1.00 88.12 498 ALA A CA 1
ATOM 3826 C C . ALA A 1 498 ? 21.452 8.646 -25.900 1.00 88.12 498 ALA A C 1
ATOM 3828 O O . ALA A 1 498 ? 21.854 7.830 -26.728 1.00 88.12 498 ALA A O 1
ATOM 3829 N N . VAL A 1 499 ? 20.559 9.591 -26.201 1.00 87.19 499 VAL A N 1
ATOM 3830 C CA . VAL A 1 499 ? 19.962 9.764 -27.534 1.00 87.19 499 VAL A CA 1
ATOM 3831 C C . VAL A 1 499 ? 21.016 10.133 -28.576 1.00 87.19 499 VAL A C 1
ATOM 3833 O O . VAL A 1 499 ? 21.040 9.532 -29.649 1.00 87.19 499 VAL A O 1
ATOM 3836 N N . ASP A 1 500 ? 21.912 11.069 -28.263 1.00 89.69 500 ASP A N 1
ATOM 3837 C CA . ASP A 1 500 ? 22.980 11.491 -29.173 1.00 89.69 500 ASP A CA 1
ATOM 3838 C C . ASP A 1 500 ? 23.975 10.353 -29.440 1.00 89.69 500 ASP A C 1
ATOM 3840 O O . ASP A 1 500 ? 24.375 10.132 -30.583 1.00 89.69 500 ASP A O 1
ATOM 3844 N N . ALA A 1 501 ? 24.334 9.583 -28.407 1.00 86.69 501 ALA A N 1
ATOM 3845 C CA . ALA A 1 501 ? 25.211 8.423 -28.543 1.00 86.69 501 ALA A CA 1
ATOM 3846 C C . ALA A 1 501 ? 24.575 7.317 -29.396 1.00 86.69 501 ALA A C 1
ATOM 3848 O O . ALA A 1 501 ? 25.251 6.727 -30.241 1.00 86.69 501 ALA A O 1
ATOM 3849 N N . LEU A 1 502 ? 23.278 7.048 -29.204 1.00 84.88 502 LEU A N 1
ATOM 3850 C CA . LEU A 1 502 ? 22.551 6.090 -30.030 1.00 84.88 502 LEU A CA 1
ATOM 3851 C C . LEU A 1 502 ? 22.493 6.566 -31.485 1.00 84.88 502 LEU A C 1
ATOM 3853 O O . LEU A 1 502 ? 22.818 5.786 -32.379 1.00 84.88 502 LEU A O 1
ATOM 3857 N N . ALA A 1 503 ? 22.164 7.840 -31.716 1.00 88.12 503 ALA A N 1
ATOM 3858 C CA . ALA A 1 503 ? 22.095 8.435 -33.049 1.00 88.12 503 ALA A CA 1
ATOM 3859 C C . ALA A 1 503 ? 23.444 8.429 -33.781 1.00 88.12 503 ALA A C 1
ATOM 3861 O O . ALA A 1 503 ? 23.475 8.164 -34.973 1.00 88.12 503 ALA A O 1
ATOM 3862 N N . ALA A 1 504 ? 24.554 8.679 -33.081 1.00 88.44 504 ALA A N 1
ATOM 3863 C CA . ALA A 1 504 ? 25.896 8.640 -33.666 1.00 88.44 504 ALA A CA 1
ATOM 3864 C C . ALA A 1 504 ? 26.366 7.222 -34.038 1.00 88.44 504 ALA A C 1
ATOM 3866 O O . ALA A 1 504 ? 27.375 7.067 -34.723 1.00 88.44 504 ALA A O 1
ATOM 3867 N N . SER A 1 505 ? 25.675 6.190 -33.547 1.00 80.00 505 SER A N 1
ATOM 3868 C CA . SER A 1 505 ? 26.003 4.786 -33.807 1.00 80.00 505 SER A CA 1
ATOM 3869 C C . SER A 1 505 ? 25.236 4.163 -34.980 1.00 80.00 505 SER A C 1
ATOM 3871 O O . SER A 1 505 ? 25.440 2.981 -35.266 1.00 80.00 505 SER A O 1
ATOM 3873 N N . VAL A 1 506 ? 24.349 4.942 -35.607 1.00 81.19 506 VAL A N 1
ATOM 3874 C CA . VAL A 1 506 ? 23.544 4.618 -36.796 1.00 81.19 506 VAL A CA 1
ATOM 3875 C C . VAL A 1 506 ? 24.172 5.306 -37.995 1.00 81.19 506 VAL A C 1
ATOM 3877 O O . VAL A 1 506 ? 24.280 4.639 -39.047 1.00 81.19 506 VAL A O 1
#

Radius of gyration: 26.21 Å; Cα contacts (8 Å, |Δi|>4): 605; chains: 1; bounding box: 71×61×74 Å